Protein AF-A0A821VST6-F1 (afdb_monomer_lite)

Radius of gyration: 28.49 Å; chains: 1; bounding box: 63×58×86 Å

Sequence (635 aa):
MTDLIYDPASYTHFDNEEFENGSKFIMMQLRAAQSSLARREWQYARMAIGFMLHSMQDFYSHSNWIELGMREPNRDLAMGRRLGSIADKDTRTCKSCNGSDEDCIRDNLIVDQYLTTGYYPYTHPIQKPPGKCNHGYICTSSGERSEGCEGISKDSVHSPHGHLHYKAASIAYSATIKMLNELRASANTYTFSKFLGLTSSFSLVFVIDVSNRLQPLVGMIRTVTSQLVNSVQNLSTKPSNYILAPFNGSHWGPIHVVTKINEFFDLIESLNETKLQHSSEHYYDALNGALKTCESESVAFFFTDAPSHEPCPQGLTRALARLKNTKIDVLFVNSSQSTSETISELNHFAVTTGGLFINIDITQPTINGKFIYRRLQETLGYECILFQSMSNRREGIFIIDTTATSFHINVVSFSPSIVLQLIEPTGSIFRLDPSVQSGYLQMFSIDVTAQSDVGEWKYTCSKDCAIEVNMKSKFRCRTQLYAPLSNELGEGTVVAPPLFNQSGVVTMTTCDYPNEVSRNSIQLISITGEILSEYLAIDGFSEMIQISLRSFRIRTCLARHDGTLAYRDERPLIETSRIMMVVHNQPLVAISDENLNVTYTIQNDANTSLYVQLDIDGFFEKFKMVLRNVKIDEK

Secondary structure (DSSP, 8-state):
-GGGTS---GGGTTGGG-HHHHHHHHHHHHHHHHHHHHTT-HHHHHHHHHHHHHHHHHHHHHBSTTTTT--S--TTTTTTS--SEE--TTS--B---SSTTS--B-HHHHHHTEE-BPBPTTSTT-PPPTTPPBSSS---SSSS--TT-S----SSTTSTTGGGHHHHHHHHHHHHHHHHHHHHHHS-HHHHHHHTT-S---EEEEEEE-SGGGHHHHHHHHHHHHHHHHHHTTSSS--SEEEEEEE-SS-B---EEESSHHHHHHHHHT-------S--TTHHHHHHHHHHHSPTT-EEEEEESS----SSTHHHHHHHHHHHT-EEEEEE---TT--HHHHHHHHHHHHHTT--EEE--TT-HHHHHHHHHHHHHHHHH-EEE-----TT--EEEEEE-TTEEEEEEEEEESSSS--EEEE-TTSPEE----SEE-SSEEEEEEE--SGGGSEEEEEEESS-EEEEEEEEES--EEEEEEEE-SSSS-EEE--SS--TT-TT-EEEEEESSGGGEEEEEEEEE-TT--EEEEEEEETTEES-----SS-BEEEEEEEETTS-EEEEE-SSPBP--SEEEEEES--SSPPTT--EEEEEEEEETT--EEEEEEEEEEETTEEEEEEEEEEEE--

Structure (mmCIF, N/CA/C/O backbone):
data_AF-A0A821VST6-F1
#
_entry.id   AF-A0A821VST6-F1
#
loop_
_atom_site.group_PDB
_atom_site.id
_atom_site.type_symbol
_atom_site.label_atom_id
_atom_site.label_alt_id
_atom_site.label_comp_id
_atom_site.label_asym_id
_atom_site.label_entity_id
_atom_site.label_seq_id
_atom_site.pdbx_PDB_ins_code
_atom_site.Cartn_x
_atom_site.Cartn_y
_atom_site.Cartn_z
_atom_site.occupancy
_atom_site.B_iso_or_equiv
_atom_site.auth_seq_id
_atom_site.auth_comp_id
_atom_site.auth_asym_id
_atom_site.auth_atom_id
_atom_site.pdbx_PDB_model_num
ATOM 1 N N . MET A 1 1 ? 1.099 0.622 -22.217 1.00 30.59 1 MET A N 1
ATOM 2 C CA . MET A 1 1 ? 0.354 1.692 -21.507 1.00 30.59 1 MET A CA 1
ATOM 3 C C . MET A 1 1 ? 1.303 2.694 -20.846 1.00 30.59 1 MET A C 1
ATOM 5 O O . MET A 1 1 ? 0.916 3.838 -20.679 1.00 30.59 1 MET A O 1
ATOM 9 N N . THR A 1 2 ? 2.553 2.311 -20.559 1.00 37.03 2 THR A N 1
ATOM 10 C CA . THR A 1 2 ? 3.644 3.226 -20.183 1.00 37.03 2 THR A CA 1
ATOM 11 C C . THR A 1 2 ? 3.979 4.257 -21.273 1.00 37.03 2 THR A C 1
ATOM 13 O O . THR A 1 2 ? 4.170 5.416 -20.927 1.00 37.03 2 THR A O 1
ATOM 16 N N . ASP A 1 3 ? 3.918 3.900 -22.565 1.00 40.03 3 ASP A N 1
ATOM 17 C CA . ASP A 1 3 ? 4.234 4.817 -23.689 1.00 40.03 3 ASP A CA 1
ATOM 18 C C . ASP A 1 3 ? 3.357 6.064 -23.821 1.00 40.03 3 ASP A C 1
ATOM 20 O O . ASP A 1 3 ? 3.787 7.073 -24.363 1.00 40.03 3 ASP A O 1
ATOM 24 N N . LEU A 1 4 ? 2.103 6.011 -23.367 1.00 35.81 4 LEU A N 1
ATOM 25 C CA . LEU A 1 4 ? 1.168 7.134 -23.522 1.00 35.81 4 LEU A CA 1
ATOM 26 C C . LEU A 1 4 ? 1.212 8.110 -22.338 1.00 35.81 4 LEU A C 1
ATOM 28 O O . LEU A 1 4 ? 0.544 9.141 -22.374 1.00 35.81 4 LEU A O 1
ATOM 32 N N . ILE A 1 5 ? 1.939 7.756 -21.275 1.00 42.72 5 ILE A N 1
ATOM 33 C CA . ILE A 1 5 ? 1.808 8.369 -19.946 1.00 42.72 5 ILE A CA 1
ATOM 34 C C . ILE A 1 5 ? 3.179 8.767 -19.365 1.00 42.72 5 ILE A C 1
ATOM 36 O O . ILE A 1 5 ? 3.251 9.605 -18.465 1.00 42.72 5 ILE A O 1
ATOM 40 N N . TYR A 1 6 ? 4.276 8.202 -19.874 1.00 54.53 6 TYR A N 1
ATOM 41 C CA . TYR A 1 6 ? 5.631 8.430 -19.378 1.00 54.53 6 TYR A CA 1
ATOM 42 C C . TYR A 1 6 ? 6.477 9.268 -20.349 1.00 54.53 6 TYR A C 1
ATOM 44 O O . TYR A 1 6 ? 6.267 9.174 -21.550 1.00 54.53 6 TYR A O 1
ATOM 52 N N . ASP A 1 7 ? 7.369 10.101 -19.787 1.00 57.50 7 ASP A N 1
ATOM 53 C CA . ASP A 1 7 ? 8.319 11.033 -20.428 1.00 57.50 7 ASP A CA 1
ATOM 54 C C . ASP A 1 7 ? 8.402 10.925 -21.969 1.00 57.50 7 ASP A C 1
ATOM 56 O O . ASP A 1 7 ? 9.008 9.971 -22.463 1.00 57.50 7 ASP A O 1
ATOM 60 N N . PRO A 1 8 ? 7.879 11.907 -22.738 1.00 62.59 8 PRO A N 1
ATOM 61 C CA . PRO A 1 8 ? 7.906 11.876 -24.201 1.00 62.59 8 PRO A CA 1
ATOM 62 C C . PRO A 1 8 ? 9.319 12.045 -24.786 1.00 62.59 8 PRO A C 1
ATOM 64 O O . PRO A 1 8 ? 9.468 12.177 -26.004 1.00 62.59 8 PRO A O 1
ATOM 67 N N . ALA A 1 9 ? 10.366 12.129 -23.961 1.00 75.88 9 ALA A N 1
ATOM 68 C CA . ALA A 1 9 ? 11.729 12.253 -24.437 1.00 75.88 9 ALA A CA 1
ATOM 69 C C . ALA A 1 9 ? 12.178 11.012 -25.217 1.00 75.88 9 ALA A C 1
ATOM 71 O O . ALA A 1 9 ? 12.083 9.877 -24.775 1.00 75.88 9 ALA A O 1
ATOM 72 N N . SER A 1 10 ? 12.790 11.219 -26.378 1.00 82.44 10 SER A N 1
ATOM 73 C CA . SER A 1 10 ? 13.146 10.124 -27.289 1.00 82.44 10 SER A CA 1
ATOM 74 C C . SER A 1 10 ? 14.091 9.077 -26.686 1.00 82.44 10 SER A C 1
ATOM 76 O O . SER A 1 10 ? 14.048 7.914 -27.075 1.00 82.44 10 SER A O 1
ATOM 78 N N . TYR A 1 11 ? 14.931 9.455 -25.716 1.00 83.44 11 TYR A N 1
ATOM 79 C CA . TYR A 1 11 ? 15.868 8.526 -25.081 1.00 83.44 11 TYR A CA 1
ATOM 80 C C . TYR A 1 11 ? 15.183 7.489 -24.174 1.00 83.44 11 TYR A C 1
ATOM 82 O O . TYR A 1 11 ? 15.763 6.425 -23.958 1.00 83.44 11 TYR A O 1
ATOM 90 N N . THR A 1 12 ? 13.982 7.756 -23.642 1.00 84.19 12 THR A N 1
ATOM 91 C CA . THR A 1 12 ? 13.231 6.779 -22.829 1.00 84.19 12 THR A CA 1
ATOM 92 C C . THR A 1 12 ? 12.596 5.694 -23.696 1.00 84.19 12 THR A C 1
ATOM 94 O O . THR A 1 12 ? 12.374 4.596 -23.192 1.00 84.19 12 THR A O 1
ATOM 97 N N . HIS A 1 13 ? 12.404 5.969 -24.988 1.00 88.31 13 HIS A N 1
ATOM 98 C CA . HIS A 1 13 ? 11.817 5.064 -25.981 1.00 88.31 13 HIS A CA 1
ATOM 99 C C . HIS A 1 13 ? 12.827 4.547 -27.016 1.00 88.31 13 HIS A C 1
ATOM 101 O O . HIS A 1 13 ? 12.469 3.806 -27.924 1.00 88.31 13 HIS A O 1
ATOM 107 N N . PHE A 1 14 ? 14.104 4.937 -26.918 1.00 91.19 14 PHE A N 1
ATOM 108 C CA . PHE A 1 14 ? 15.119 4.675 -27.950 1.00 91.19 14 PHE A CA 1
ATOM 109 C C . PHE A 1 14 ? 14.750 5.197 -29.348 1.00 91.19 14 PHE A C 1
ATOM 111 O O . PHE A 1 14 ? 15.278 4.726 -30.354 1.00 91.19 14 PHE A O 1
ATOM 118 N N . ASP A 1 15 ? 13.910 6.219 -29.430 1.00 88.81 15 ASP A N 1
ATOM 119 C CA . ASP A 1 15 ? 13.553 6.853 -30.693 1.00 88.81 15 ASP A CA 1
ATOM 120 C C . ASP A 1 15 ? 14.654 7.794 -31.180 1.00 88.81 15 ASP A C 1
ATOM 122 O O . ASP A 1 15 ? 15.554 8.193 -30.437 1.00 88.81 15 ASP A O 1
ATOM 126 N N . ASN A 1 16 ? 14.567 8.179 -32.453 1.00 88.81 16 ASN A N 1
ATOM 127 C CA . ASN A 1 16 ? 15.416 9.207 -33.060 1.00 88.81 16 ASN A CA 1
ATOM 128 C C . ASN A 1 16 ? 16.933 8.941 -32.951 1.00 88.81 16 ASN A C 1
ATOM 130 O O . ASN A 1 16 ? 17.733 9.876 -32.941 1.00 88.81 16 ASN A O 1
ATOM 134 N N . GLU A 1 17 ? 17.330 7.670 -32.890 1.00 91.81 17 GLU A N 1
ATOM 135 C CA . GLU A 1 17 ? 18.711 7.197 -32.736 1.00 91.81 17 GLU A CA 1
ATOM 136 C C . GLU A 1 17 ? 19.402 7.645 -31.429 1.00 91.81 17 GLU A C 1
ATOM 138 O O . GLU A 1 17 ? 20.632 7.619 -31.332 1.00 91.81 17 GLU A O 1
ATOM 143 N N . GLU A 1 18 ? 18.631 7.965 -30.380 1.00 90.56 18 GLU A N 1
ATOM 144 C CA . GLU A 1 18 ? 19.105 8.343 -29.034 1.00 90.56 18 GLU A CA 1
ATOM 145 C C . GLU A 1 18 ? 19.675 7.154 -28.223 1.00 90.56 18 GLU A C 1
ATOM 147 O O . GLU A 1 18 ? 19.457 7.009 -27.019 1.00 90.56 18 GLU A O 1
ATOM 152 N N . PHE A 1 19 ? 20.452 6.276 -28.864 1.00 9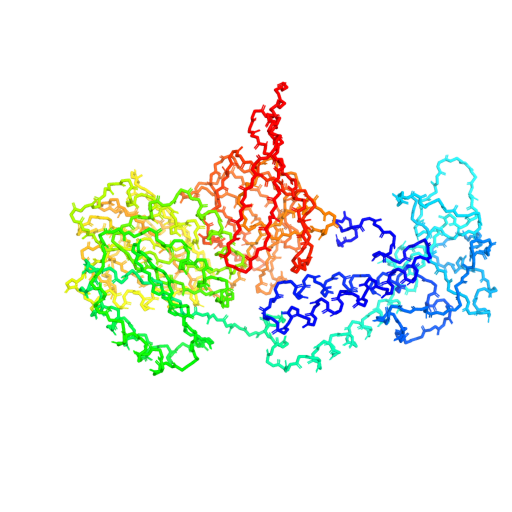2.38 19 PHE A N 1
ATOM 153 C CA . PHE A 1 19 ? 20.996 5.057 -28.259 1.00 92.38 19 PHE A CA 1
ATOM 154 C C . PHE A 1 19 ? 21.915 5.322 -27.062 1.00 92.38 19 PHE A C 1
ATOM 156 O O . PHE A 1 19 ? 21.896 4.574 -26.084 1.00 92.38 19 PHE A O 1
ATOM 163 N N . GLU A 1 20 ? 22.759 6.354 -27.139 1.00 90.25 20 GLU A N 1
ATOM 164 C CA . GLU A 1 20 ? 23.716 6.655 -26.071 1.00 90.25 20 GLU A CA 1
ATOM 165 C C . GLU A 1 20 ? 23.002 7.200 -24.831 1.00 90.25 20 GLU A C 1
ATOM 167 O O . GLU A 1 20 ? 23.275 6.754 -23.714 1.00 90.25 20 GLU A O 1
ATOM 172 N N . ASN A 1 21 ? 22.064 8.127 -25.026 1.00 88.25 21 ASN A N 1
ATOM 173 C CA . ASN A 1 21 ? 21.279 8.691 -23.935 1.00 88.25 21 ASN A CA 1
ATOM 174 C C . ASN A 1 21 ? 20.318 7.651 -23.349 1.00 88.25 21 ASN A C 1
ATOM 176 O O . ASN A 1 21 ? 20.240 7.546 -22.127 1.00 88.25 21 ASN A O 1
ATOM 180 N N . GLY A 1 22 ? 19.705 6.799 -24.177 1.00 90.75 22 GLY A N 1
ATOM 181 C CA . GLY A 1 22 ? 18.896 5.673 -23.705 1.00 90.75 22 GLY A CA 1
ATOM 182 C C . GLY A 1 22 ? 19.710 4.661 -22.891 1.00 90.75 22 GLY A C 1
ATOM 183 O O . GLY A 1 22 ? 19.311 4.271 -21.794 1.00 90.75 22 GLY A O 1
ATOM 184 N N . SER A 1 23 ? 20.917 4.296 -23.347 1.00 93.00 23 SER A N 1
ATOM 185 C CA . SER A 1 23 ? 21.829 3.419 -22.588 1.00 93.00 23 SER A CA 1
ATOM 186 C C . SER A 1 23 ? 22.249 4.041 -21.249 1.00 93.00 23 SER A C 1
ATOM 188 O O . SER A 1 23 ? 22.285 3.364 -20.214 1.00 93.00 23 SER A O 1
ATOM 190 N N . LYS A 1 24 ? 22.547 5.350 -21.231 1.00 86.69 24 LYS A N 1
ATOM 191 C CA . LYS A 1 24 ? 22.859 6.089 -19.995 1.00 86.69 24 LYS A CA 1
ATOM 192 C C . LYS A 1 24 ? 21.665 6.114 -19.048 1.00 86.69 24 LYS A C 1
ATOM 194 O O . LYS A 1 24 ? 21.855 5.895 -17.853 1.00 86.69 24 LYS A O 1
ATOM 199 N N . PHE A 1 25 ? 20.463 6.332 -19.572 1.00 87.00 25 PHE A N 1
ATOM 200 C CA . PHE A 1 25 ? 19.228 6.328 -18.801 1.00 87.00 25 PHE A CA 1
ATOM 201 C C . PHE A 1 25 ? 18.996 4.970 -18.128 1.00 87.00 25 PHE A C 1
ATOM 203 O O . PHE A 1 25 ? 18.882 4.918 -16.903 1.00 87.00 25 PHE A O 1
ATOM 210 N N . ILE A 1 26 ? 19.055 3.863 -18.880 1.00 91.00 26 ILE A N 1
ATOM 211 C CA . ILE A 1 26 ? 18.945 2.499 -18.328 1.00 91.00 26 ILE A CA 1
ATOM 212 C C . ILE A 1 26 ? 19.974 2.279 -17.210 1.00 91.00 26 ILE A C 1
ATOM 214 O O . ILE A 1 26 ? 19.623 1.824 -16.120 1.00 91.00 26 ILE A O 1
ATOM 218 N N . MET A 1 27 ? 21.241 2.638 -17.442 1.00 89.06 27 MET A N 1
ATOM 219 C CA . MET A 1 27 ? 22.303 2.505 -16.438 1.00 89.06 27 MET A CA 1
ATOM 220 C C . MET A 1 27 ? 22.002 3.318 -15.166 1.00 89.06 27 MET A C 1
ATOM 222 O O . MET A 1 27 ? 22.220 2.835 -14.051 1.00 89.06 27 MET A O 1
ATOM 226 N N . MET A 1 28 ? 21.528 4.559 -15.310 1.00 83.19 28 MET A N 1
ATOM 227 C CA . MET A 1 28 ? 21.170 5.418 -14.179 1.00 83.19 28 MET A CA 1
ATOM 228 C C . MET A 1 28 ? 20.015 4.827 -13.371 1.00 83.19 28 MET A C 1
ATOM 230 O O . MET A 1 28 ? 20.110 4.768 -12.145 1.00 83.19 28 MET A O 1
ATOM 234 N N . GLN A 1 29 ? 18.978 4.323 -14.040 1.00 85.25 29 GLN A N 1
ATOM 235 C CA . GLN A 1 29 ? 17.832 3.702 -13.378 1.00 85.25 29 GLN A CA 1
ATOM 236 C C . GLN A 1 29 ? 18.205 2.392 -12.674 1.00 85.25 29 GLN A C 1
ATOM 238 O O . GLN A 1 29 ? 17.780 2.159 -11.542 1.00 85.25 29 GLN A O 1
ATOM 243 N N . LEU A 1 30 ? 19.085 1.575 -13.264 1.00 88.56 30 LEU A N 1
ATOM 244 C CA . LEU A 1 30 ? 19.617 0.383 -12.598 1.00 88.56 30 LEU A CA 1
ATOM 245 C C . LEU A 1 30 ? 20.351 0.745 -11.296 1.00 88.56 30 LEU A C 1
ATOM 247 O O . LEU A 1 30 ? 20.114 0.131 -10.255 1.00 88.56 30 LEU A O 1
ATOM 251 N N . ARG A 1 31 ? 21.207 1.776 -11.323 1.00 86.06 31 ARG A N 1
ATOM 252 C CA . ARG A 1 31 ? 21.918 2.258 -10.124 1.00 86.06 31 ARG A CA 1
ATOM 253 C C . ARG A 1 31 ? 20.963 2.829 -9.078 1.00 86.06 31 ARG A C 1
ATOM 255 O O . ARG A 1 31 ? 21.149 2.577 -7.886 1.00 86.06 31 ARG A O 1
ATOM 262 N N . ALA A 1 32 ? 19.945 3.573 -9.508 1.00 79.75 32 ALA A N 1
ATOM 263 C CA . ALA A 1 32 ? 18.908 4.091 -8.624 1.00 79.75 32 ALA A CA 1
ATOM 264 C C . ALA A 1 32 ? 18.166 2.942 -7.928 1.00 79.75 32 ALA A C 1
ATOM 266 O O . ALA A 1 32 ? 18.058 2.938 -6.701 1.00 79.75 32 ALA A O 1
ATOM 267 N N . ALA A 1 33 ? 17.770 1.911 -8.680 1.00 84.00 33 ALA A N 1
ATOM 268 C CA . ALA A 1 33 ? 17.135 0.721 -8.132 1.00 84.00 33 ALA A CA 1
ATOM 269 C C . ALA A 1 33 ? 18.024 0.012 -7.103 1.00 84.00 33 ALA A C 1
ATOM 271 O O . ALA A 1 33 ? 17.575 -0.269 -5.993 1.00 84.00 33 ALA A O 1
ATOM 272 N N . GLN A 1 34 ? 19.298 -0.222 -7.423 1.00 86.19 34 GLN A N 1
ATOM 273 C CA . GLN A 1 34 ? 20.262 -0.845 -6.509 1.00 86.19 34 GLN A CA 1
ATOM 274 C C . GLN A 1 34 ? 20.443 -0.037 -5.212 1.00 86.19 34 GLN A C 1
ATOM 276 O O . GLN A 1 34 ? 20.406 -0.602 -4.117 1.00 86.19 34 GLN A O 1
ATOM 281 N N . SER A 1 35 ? 20.582 1.288 -5.317 1.00 83.81 35 SER A N 1
ATOM 282 C CA . SER A 1 35 ? 20.695 2.187 -4.160 1.00 83.81 35 SER A CA 1
ATOM 283 C C . SER A 1 35 ? 19.429 2.177 -3.300 1.00 83.81 35 SER A C 1
ATOM 285 O O . SER A 1 35 ? 19.503 2.057 -2.074 1.00 83.81 35 SER A O 1
ATOM 287 N N . SER A 1 36 ? 18.252 2.251 -3.921 1.00 79.38 36 SER A N 1
ATOM 288 C CA . SER A 1 36 ? 16.975 2.171 -3.212 1.00 79.38 36 SER A CA 1
ATOM 289 C C . SER A 1 36 ? 16.777 0.809 -2.543 1.00 79.38 36 SER A C 1
ATOM 291 O O . SER A 1 36 ? 16.319 0.764 -1.404 1.00 79.38 36 SER A O 1
ATOM 293 N N . LEU A 1 37 ? 17.201 -0.300 -3.160 1.00 83.31 37 LEU A N 1
ATOM 294 C CA . LEU A 1 37 ? 17.195 -1.616 -2.509 1.00 83.31 37 LEU A CA 1
ATOM 295 C C . LEU A 1 37 ? 18.091 -1.665 -1.273 1.00 83.31 37 LEU A C 1
ATOM 297 O O . LEU A 1 37 ? 17.667 -2.183 -0.238 1.00 83.31 37 LEU A O 1
ATOM 301 N N . ALA A 1 38 ? 19.301 -1.103 -1.351 1.00 80.25 38 ALA A N 1
ATOM 302 C CA . ALA A 1 38 ? 20.211 -1.027 -0.209 1.00 80.25 38 ALA A CA 1
ATOM 303 C C . ALA A 1 38 ? 19.606 -0.215 0.952 1.00 80.25 38 ALA A C 1
ATOM 305 O O . ALA A 1 38 ? 19.773 -0.577 2.117 1.00 80.25 38 ALA A O 1
ATOM 306 N N . ARG A 1 39 ? 18.838 0.834 0.628 1.00 75.56 39 ARG A N 1
ATOM 307 C CA . ARG A 1 39 ? 18.127 1.699 1.585 1.00 75.56 39 ARG A CA 1
ATOM 308 C C . ARG A 1 39 ? 16.731 1.194 1.978 1.00 75.56 39 ARG A C 1
ATOM 310 O O . ARG A 1 39 ? 16.059 1.854 2.762 1.00 75.56 39 ARG A O 1
ATOM 317 N N . ARG A 1 40 ? 16.301 0.020 1.488 1.00 73.38 40 ARG A N 1
ATOM 318 C CA . ARG A 1 40 ? 14.957 -0.565 1.717 1.00 73.38 40 ARG A CA 1
ATOM 319 C C . ARG A 1 40 ? 13.802 0.326 1.247 1.00 73.38 40 ARG A C 1
ATOM 321 O O . ARG A 1 40 ? 12.689 0.293 1.766 1.00 73.38 40 ARG A O 1
ATOM 328 N N . GLU A 1 41 ? 14.060 1.114 0.220 1.00 70.12 41 GLU A N 1
ATOM 329 C CA . GLU A 1 41 ? 13.101 1.991 -0.434 1.00 70.12 41 GLU A CA 1
ATOM 330 C C . GLU A 1 41 ? 12.386 1.249 -1.566 1.00 70.12 41 GLU A C 1
ATOM 332 O O . GLU A 1 41 ? 12.614 1.487 -2.752 1.00 70.12 41 GLU A O 1
ATOM 337 N N . TRP A 1 42 ? 11.517 0.309 -1.191 1.00 74.19 42 TRP A N 1
ATOM 338 C CA . TRP A 1 42 ? 10.910 -0.650 -2.120 1.00 74.19 42 TRP A CA 1
ATOM 339 C C . TRP A 1 42 ? 10.169 0.004 -3.291 1.00 74.19 42 TRP A C 1
ATOM 341 O O . TRP A 1 42 ? 10.289 -0.456 -4.424 1.00 74.19 42 TRP A O 1
ATOM 351 N N . GLN A 1 43 ? 9.422 1.080 -3.030 1.00 68.38 43 GLN A N 1
ATOM 352 C CA . GLN A 1 43 ? 8.632 1.755 -4.060 1.00 68.38 43 GLN A CA 1
ATOM 353 C C . GLN A 1 43 ? 9.513 2.474 -5.084 1.00 68.38 43 GLN A C 1
ATOM 355 O O . GLN A 1 43 ? 9.313 2.298 -6.282 1.00 68.38 43 GLN A O 1
ATOM 360 N N . TYR A 1 44 ? 10.525 3.210 -4.621 1.00 69.31 44 TYR A N 1
ATOM 361 C CA . TYR A 1 44 ? 11.490 3.872 -5.500 1.00 69.31 44 TYR A CA 1
ATOM 362 C C . TYR A 1 44 ? 12.286 2.857 -6.323 1.00 69.31 44 TYR A C 1
ATOM 364 O O . TYR A 1 44 ? 12.472 3.050 -7.521 1.00 69.31 44 TYR A O 1
ATOM 372 N N . ALA A 1 45 ? 12.675 1.728 -5.718 1.00 79.88 45 ALA A N 1
ATOM 373 C CA . ALA A 1 45 ? 13.333 0.648 -6.445 1.00 79.88 45 ALA A CA 1
ATOM 374 C C . ALA A 1 45 ? 12.445 0.080 -7.566 1.00 79.88 45 ALA A C 1
ATOM 376 O O . ALA A 1 45 ? 12.938 -0.175 -8.664 1.00 79.88 45 ALA A O 1
ATOM 377 N N . ARG A 1 46 ? 11.140 -0.116 -7.310 1.00 81.00 46 ARG A N 1
ATOM 378 C CA . ARG A 1 46 ? 10.185 -0.618 -8.317 1.00 81.00 46 ARG A CA 1
ATOM 379 C C . ARG A 1 46 ? 9.960 0.380 -9.440 1.00 81.00 46 ARG A C 1
ATOM 381 O O . ARG A 1 46 ? 9.946 -0.028 -10.593 1.00 81.00 46 ARG A O 1
ATOM 388 N N . MET A 1 47 ? 9.836 1.661 -9.107 1.00 74.50 47 MET A N 1
ATOM 389 C CA . MET A 1 47 ? 9.682 2.738 -10.083 1.00 74.50 47 MET A CA 1
ATOM 390 C C . MET A 1 47 ? 10.898 2.818 -11.016 1.00 74.50 47 MET A C 1
ATOM 392 O O . MET A 1 47 ? 10.742 2.742 -12.230 1.00 74.50 47 MET A O 1
ATOM 396 N N . ALA A 1 48 ? 12.110 2.850 -10.453 1.00 79.19 48 ALA A N 1
ATOM 397 C CA . ALA A 1 48 ? 13.347 2.876 -11.233 1.00 79.19 48 ALA A CA 1
ATOM 398 C C . ALA A 1 48 ? 13.485 1.645 -12.146 1.00 79.19 48 ALA A C 1
ATOM 400 O O . ALA A 1 48 ? 13.815 1.773 -13.324 1.00 79.19 48 ALA A O 1
ATOM 401 N N . ILE A 1 49 ? 13.171 0.445 -11.641 1.00 88.19 49 ILE A N 1
ATOM 402 C CA . ILE A 1 49 ? 13.151 -0.763 -12.477 1.00 88.19 49 ILE A CA 1
ATOM 403 C C . ILE A 1 49 ? 12.077 -0.715 -13.553 1.00 88.19 49 ILE A C 1
ATOM 405 O O . ILE A 1 49 ? 12.348 -1.158 -14.663 1.00 88.19 49 ILE A O 1
ATOM 409 N N . GLY A 1 50 ? 10.895 -0.176 -13.259 1.00 84.88 50 GLY A N 1
ATOM 410 C CA . GLY A 1 50 ? 9.843 0.027 -14.250 1.00 84.88 50 GLY A CA 1
ATOM 411 C C . GLY A 1 50 ? 10.349 0.850 -15.432 1.00 84.88 50 GLY A C 1
ATOM 412 O O . GLY A 1 50 ? 10.276 0.381 -16.563 1.00 84.88 50 GLY A O 1
ATOM 413 N N . PHE A 1 51 ? 10.961 2.008 -15.167 1.00 80.19 51 PHE A N 1
ATOM 414 C CA . PHE A 1 51 ? 11.540 2.864 -16.211 1.00 80.19 51 PHE A CA 1
ATOM 415 C C . PHE A 1 51 ? 12.657 2.186 -16.987 1.00 80.19 51 PHE A C 1
ATOM 417 O O . PHE A 1 51 ? 12.694 2.236 -18.211 1.00 80.19 51 PHE A O 1
ATOM 424 N N . MET A 1 52 ? 13.556 1.509 -16.278 1.00 89.50 52 MET A N 1
ATOM 425 C CA . MET A 1 52 ? 14.642 0.774 -16.907 1.00 89.50 52 MET A CA 1
ATOM 426 C C . MET A 1 52 ? 14.118 -0.323 -17.846 1.00 89.50 52 MET A C 1
ATOM 428 O O . MET A 1 52 ? 14.610 -0.460 -18.964 1.00 89.50 52 MET A O 1
ATOM 432 N N . LEU A 1 53 ? 13.153 -1.128 -17.385 1.00 92.56 53 LEU A N 1
ATOM 433 C CA . LEU A 1 53 ? 12.591 -2.236 -18.158 1.00 92.56 53 LEU A CA 1
ATOM 434 C C . LEU A 1 53 ? 11.780 -1.736 -19.349 1.00 92.56 53 LEU A C 1
ATOM 436 O O . LEU A 1 53 ? 11.907 -2.333 -20.412 1.00 92.56 53 LEU A O 1
ATOM 440 N N . HIS A 1 54 ? 11.019 -0.653 -19.175 1.00 89.25 54 HIS A N 1
ATOM 441 C CA . HIS A 1 54 ? 10.297 0.031 -20.247 1.00 89.25 54 HIS A CA 1
ATOM 442 C C . HIS A 1 54 ? 11.247 0.402 -21.392 1.00 89.25 54 HIS A C 1
ATOM 444 O O . HIS A 1 54 ? 11.182 -0.193 -22.464 1.00 89.25 54 HIS A O 1
ATOM 450 N N . SER A 1 55 ? 12.238 1.260 -21.124 1.00 91.25 55 SER A N 1
ATOM 451 C CA . SER A 1 55 ? 13.196 1.704 -22.146 1.00 91.25 55 SER A CA 1
ATOM 452 C C . SER A 1 55 ? 13.982 0.551 -22.769 1.00 91.25 55 SER A C 1
ATOM 454 O O . SER A 1 55 ? 14.292 0.554 -23.958 1.00 91.25 55 SER A O 1
ATOM 456 N N . MET A 1 56 ? 14.320 -0.468 -21.977 1.00 94.38 56 MET A N 1
ATOM 457 C CA . MET A 1 56 ? 15.019 -1.645 -22.484 1.00 94.38 56 MET A CA 1
ATOM 458 C C . MET A 1 56 ? 14.162 -2.473 -23.449 1.00 94.38 56 MET A C 1
ATOM 460 O O . MET A 1 56 ? 14.712 -3.062 -24.378 1.00 94.38 56 MET A O 1
ATOM 464 N N . GLN A 1 57 ? 12.854 -2.576 -23.215 1.00 94.19 57 GLN A N 1
ATOM 465 C CA . GLN A 1 57 ? 11.931 -3.287 -24.100 1.00 94.19 57 GLN A CA 1
ATOM 466 C C . GLN A 1 57 ? 11.733 -2.503 -25.403 1.00 94.19 57 GLN A C 1
ATOM 468 O O . GLN A 1 57 ? 11.869 -3.103 -26.473 1.00 94.19 57 GLN A O 1
ATOM 473 N N . ASP A 1 58 ? 11.577 -1.181 -25.306 1.00 93.38 58 ASP A N 1
ATOM 474 C CA . ASP A 1 58 ? 11.445 -0.267 -26.448 1.00 93.38 58 ASP A CA 1
ATOM 475 C C . ASP A 1 58 ? 12.654 -0.320 -27.384 1.00 93.38 58 ASP A C 1
ATOM 477 O O . ASP A 1 58 ? 12.503 -0.344 -28.603 1.00 93.38 58 ASP A O 1
ATOM 481 N N . PHE A 1 59 ? 13.874 -0.469 -26.853 1.00 96.00 59 PHE A N 1
ATOM 482 C CA . PHE A 1 59 ? 15.053 -0.697 -27.696 1.00 96.00 59 PHE A CA 1
ATOM 483 C C . PHE A 1 59 ? 14.847 -1.859 -28.685 1.00 96.00 59 PHE A C 1
ATOM 485 O O . PHE A 1 59 ? 15.242 -1.755 -29.846 1.00 96.00 59 PHE A O 1
ATOM 492 N N . TYR A 1 60 ? 14.230 -2.967 -28.266 1.00 96.88 60 TYR A N 1
ATOM 493 C CA . TYR A 1 60 ? 14.041 -4.130 -29.139 1.00 96.88 60 TYR A CA 1
ATOM 494 C C . TYR A 1 60 ? 12.862 -3.982 -30.102 1.00 96.88 60 TYR A C 1
ATOM 496 O O . TYR A 1 60 ? 12.890 -4.607 -31.165 1.00 96.88 60 TYR A O 1
ATOM 504 N N . SER A 1 61 ? 11.843 -3.187 -29.764 1.00 94.19 61 SER A N 1
ATOM 505 C CA . SER A 1 61 ? 10.703 -2.934 -30.650 1.00 94.19 61 SER A CA 1
ATOM 506 C C . SER A 1 61 ? 10.943 -1.778 -31.624 1.00 94.19 61 SER A C 1
ATOM 508 O O . SER A 1 61 ? 10.462 -1.843 -32.755 1.00 94.19 61 SER A O 1
ATOM 510 N N . HIS A 1 62 ? 11.709 -0.758 -31.230 1.00 93.75 62 HIS A N 1
ATOM 511 C CA . HIS A 1 62 ? 11.880 0.496 -31.975 1.00 93.75 62 HIS A CA 1
ATOM 512 C C . HIS A 1 62 ? 13.195 0.575 -32.767 1.00 93.75 62 HIS A C 1
ATOM 514 O O . HIS A 1 62 ? 13.331 1.434 -33.640 1.00 93.75 62 HIS A O 1
ATOM 520 N N . SER A 1 63 ? 14.166 -0.311 -32.504 1.00 95.31 63 SER A N 1
ATOM 521 C CA . SER A 1 63 ? 15.417 -0.404 -33.277 1.00 95.31 63 SER A CA 1
ATOM 522 C C . SER A 1 63 ? 15.395 -1.503 -34.337 1.00 95.31 63 SER A C 1
ATOM 524 O O . SER A 1 63 ? 14.529 -2.380 -34.334 1.00 95.31 63 SER A O 1
ATOM 526 N N . ASN A 1 64 ? 16.402 -1.501 -35.211 1.00 95.38 64 ASN A N 1
ATOM 527 C CA . ASN A 1 64 ? 16.655 -2.575 -36.172 1.00 95.38 64 ASN A CA 1
ATOM 528 C C . ASN A 1 64 ? 17.422 -3.789 -35.590 1.00 95.38 64 ASN A C 1
ATOM 530 O O . ASN A 1 64 ? 17.980 -4.579 -36.351 1.00 95.38 64 ASN A O 1
ATOM 534 N N . TRP A 1 65 ? 17.503 -3.955 -34.259 1.00 96.94 65 TRP A N 1
ATOM 535 C CA . TRP A 1 65 ? 18.284 -5.032 -33.617 1.00 96.94 65 TRP A CA 1
ATOM 536 C C . TRP A 1 65 ? 17.932 -6.431 -34.146 1.00 96.94 65 TRP A C 1
ATOM 538 O O . TRP A 1 65 ? 18.815 -7.267 -34.347 1.00 96.94 65 TRP A O 1
ATOM 548 N N . ILE A 1 66 ? 16.645 -6.685 -34.396 1.00 96.00 66 ILE A N 1
ATOM 549 C CA . ILE A 1 66 ? 16.155 -7.984 -34.873 1.00 96.00 66 ILE A CA 1
ATOM 550 C C . ILE A 1 66 ? 16.503 -8.197 -36.349 1.00 96.00 66 ILE A C 1
ATOM 552 O O . ILE A 1 66 ? 16.899 -9.295 -36.742 1.00 96.00 66 ILE A O 1
ATOM 556 N N . GLU A 1 67 ? 16.392 -7.145 -37.150 1.00 94.62 67 GLU A N 1
ATOM 557 C CA . GLU A 1 67 ? 16.714 -7.099 -38.575 1.00 94.62 67 GLU A CA 1
ATOM 558 C C . GLU A 1 67 ? 18.208 -7.334 -38.815 1.00 94.62 67 GLU A C 1
ATOM 560 O O . GLU A 1 67 ? 18.577 -8.044 -39.747 1.00 94.62 67 GLU A O 1
ATOM 565 N N . LEU A 1 68 ? 19.074 -6.857 -37.909 1.00 95.19 68 LEU A N 1
ATOM 566 C CA . LEU A 1 68 ? 20.512 -7.162 -37.915 1.00 95.19 68 LEU A CA 1
ATOM 567 C C . LEU A 1 68 ? 20.831 -8.653 -37.686 1.00 95.19 68 LEU A C 1
ATOM 569 O O . LEU A 1 68 ? 21.992 -9.057 -37.763 1.00 95.19 68 LEU A O 1
ATOM 573 N N . GLY A 1 69 ? 19.822 -9.482 -37.401 1.00 94.25 69 GLY A N 1
ATOM 574 C CA . GLY A 1 69 ? 19.975 -10.911 -37.150 1.00 94.25 69 GLY A CA 1
ATOM 575 C C . GLY A 1 69 ? 20.436 -11.234 -35.731 1.00 94.25 69 GLY A C 1
ATOM 576 O O . GLY A 1 69 ? 20.782 -12.388 -35.452 1.00 94.25 69 GLY A O 1
ATOM 577 N N . MET A 1 70 ? 20.426 -10.249 -34.827 1.00 95.44 70 MET A N 1
ATOM 578 C CA . MET A 1 70 ? 20.796 -10.449 -33.432 1.00 95.44 70 MET A CA 1
ATOM 579 C C . MET A 1 70 ? 19.742 -11.301 -32.730 1.00 95.44 70 MET A C 1
ATOM 581 O O . MET A 1 70 ? 18.541 -11.054 -32.821 1.00 95.44 70 MET A O 1
ATOM 585 N N . ARG A 1 71 ? 20.201 -12.331 -32.017 1.00 93.19 71 ARG A N 1
ATOM 586 C CA . ARG A 1 71 ? 19.334 -13.294 -31.311 1.00 93.19 71 ARG A CA 1
ATOM 587 C C . ARG A 1 71 ? 19.451 -13.224 -29.795 1.00 93.19 71 ARG A C 1
ATOM 589 O O . ARG A 1 71 ? 18.701 -13.891 -29.097 1.00 93.19 71 ARG A O 1
ATOM 596 N N . GLU A 1 72 ? 20.376 -12.408 -29.308 1.00 95.75 72 GLU A N 1
ATOM 597 C CA . GLU A 1 72 ? 20.686 -12.254 -27.892 1.00 95.75 72 GLU A CA 1
ATOM 598 C C . GLU A 1 72 ? 20.499 -10.796 -27.459 1.00 95.75 72 GLU A C 1
ATOM 600 O O . GLU A 1 72 ? 20.606 -9.892 -28.297 1.00 95.75 72 GLU A O 1
ATOM 605 N N . PRO A 1 73 ? 20.261 -10.542 -26.159 1.00 96.06 73 PRO A N 1
ATOM 606 C CA . PRO A 1 73 ? 20.245 -9.190 -25.620 1.00 96.06 73 PRO A CA 1
ATOM 607 C C . PRO A 1 73 ? 21.558 -8.441 -25.874 1.00 96.06 73 PRO A C 1
ATOM 609 O O . PRO A 1 73 ? 22.647 -9.006 -25.710 1.00 96.06 73 PRO A O 1
ATOM 612 N N . ASN A 1 74 ? 21.467 -7.149 -26.200 1.00 94.81 74 ASN A N 1
ATOM 613 C CA . ASN A 1 74 ? 22.650 -6.302 -26.327 1.00 94.81 74 ASN A CA 1
ATOM 614 C C . ASN A 1 74 ? 23.372 -6.225 -24.968 1.00 94.81 74 ASN A C 1
ATOM 616 O O . ASN A 1 74 ? 22.772 -5.926 -23.933 1.00 94.81 74 ASN A O 1
ATOM 620 N N . ARG A 1 75 ? 24.671 -6.547 -24.954 1.00 90.69 75 ARG A N 1
ATOM 621 C CA . ARG A 1 75 ? 25.452 -6.654 -23.712 1.00 90.69 75 ARG A CA 1
ATOM 622 C C . ARG A 1 75 ? 25.756 -5.299 -23.080 1.00 90.69 75 ARG A C 1
ATOM 624 O O . ARG A 1 75 ? 25.929 -5.258 -21.867 1.00 90.69 75 ARG A O 1
ATOM 631 N N . ASP A 1 76 ? 25.773 -4.235 -23.874 1.00 90.94 76 ASP A N 1
ATOM 632 C CA . ASP A 1 76 ? 26.171 -2.884 -23.476 1.00 90.94 76 ASP A CA 1
ATOM 633 C C . ASP A 1 76 ? 24.970 -1.973 -23.160 1.00 90.94 76 ASP A C 1
ATOM 635 O O . ASP A 1 76 ? 25.151 -0.842 -22.702 1.00 90.94 76 ASP A O 1
ATOM 639 N N . LEU A 1 77 ? 23.740 -2.470 -23.345 1.00 89.88 77 LEU A N 1
ATOM 640 C CA . LEU A 1 77 ? 22.493 -1.705 -23.206 1.00 89.88 77 LEU A CA 1
ATOM 641 C C . LEU A 1 77 ? 22.326 -1.028 -21.838 1.00 89.88 77 LEU A C 1
ATOM 643 O O . LEU A 1 77 ? 21.838 0.091 -21.771 1.00 89.88 77 LEU A O 1
ATOM 647 N N . ALA A 1 78 ? 22.792 -1.668 -20.763 1.00 85.31 78 ALA A N 1
ATOM 648 C CA . ALA A 1 78 ? 22.725 -1.141 -19.396 1.00 85.31 78 ALA A CA 1
ATOM 649 C C . ALA A 1 78 ? 24.055 -0.544 -18.889 1.00 85.31 78 ALA A C 1
ATOM 651 O O . ALA A 1 78 ? 24.216 -0.311 -17.690 1.00 85.31 78 ALA A O 1
ATOM 652 N N . MET A 1 79 ? 25.036 -0.320 -19.772 1.00 85.44 79 MET A N 1
ATOM 653 C CA . MET A 1 79 ? 26.376 0.143 -19.383 1.00 85.44 79 MET A CA 1
ATOM 654 C C . MET A 1 79 ? 26.605 1.648 -19.581 1.00 85.44 79 MET A C 1
ATOM 656 O O . MET A 1 79 ? 27.674 2.136 -19.207 1.00 85.44 79 MET A O 1
ATOM 660 N N . GLY A 1 80 ? 25.650 2.383 -20.163 1.00 81.94 80 GLY A N 1
ATOM 661 C CA . GLY A 1 80 ? 25.819 3.802 -20.491 1.00 81.94 80 GLY A CA 1
ATOM 662 C C . GLY A 1 80 ? 26.871 4.042 -21.574 1.00 81.94 80 GLY A C 1
ATOM 663 O O . GLY A 1 80 ? 27.598 5.034 -21.527 1.00 81.94 80 GLY A O 1
ATOM 664 N N . ARG A 1 81 ? 27.017 3.087 -22.498 1.00 84.62 81 ARG A N 1
ATOM 665 C CA . ARG A 1 81 ? 28.048 3.060 -23.542 1.00 84.62 81 ARG A CA 1
ATOM 666 C C . ARG A 1 81 ? 27.412 2.913 -24.917 1.00 84.62 81 ARG A C 1
ATOM 668 O O . ARG A 1 81 ? 26.238 2.581 -25.049 1.00 84.62 81 ARG A O 1
ATOM 675 N N . ARG A 1 82 ? 28.225 3.138 -25.950 1.00 85.88 82 ARG A N 1
ATOM 676 C CA . ARG A 1 82 ? 27.835 2.935 -27.344 1.00 85.88 82 ARG A CA 1
ATOM 677 C C . ARG A 1 82 ? 27.454 1.467 -27.579 1.00 85.88 82 ARG A C 1
ATOM 679 O O . ARG A 1 82 ? 28.221 0.576 -27.236 1.00 85.88 82 ARG A O 1
ATOM 686 N N . LEU A 1 83 ? 26.287 1.248 -28.184 1.00 91.19 83 LEU A N 1
ATOM 687 C CA . LEU A 1 83 ? 25.662 -0.075 -28.344 1.00 91.19 83 LEU A CA 1
ATOM 688 C C . LEU A 1 83 ? 26.092 -0.831 -29.609 1.00 91.19 83 LEU A C 1
ATOM 690 O O . LEU A 1 83 ? 25.743 -1.997 -29.781 1.00 91.19 83 LEU A O 1
ATOM 694 N N . GLY A 1 84 ? 26.819 -0.150 -30.494 1.00 89.88 84 GLY A N 1
ATOM 695 C CA . GLY A 1 84 ? 27.270 -0.642 -31.791 1.00 89.88 84 GLY A CA 1
ATOM 696 C C . GLY A 1 84 ? 27.630 0.514 -32.727 1.00 89.88 84 GLY A C 1
ATOM 697 O O . GLY A 1 84 ? 27.664 1.684 -32.322 1.00 89.88 84 GLY A O 1
ATOM 698 N N . SER A 1 85 ? 27.894 0.205 -33.993 1.00 93.56 85 SER A N 1
ATOM 699 C CA . SER A 1 85 ? 27.968 1.220 -35.048 1.00 93.56 85 SER A CA 1
ATOM 700 C C . SER A 1 85 ? 26.571 1.799 -35.248 1.00 93.56 85 SER A C 1
ATOM 702 O O . SER A 1 85 ? 25.635 1.042 -35.439 1.00 93.56 85 SER A O 1
ATOM 704 N N . ILE A 1 86 ? 26.407 3.117 -35.162 1.00 93.19 86 ILE A N 1
ATOM 705 C CA . ILE A 1 86 ? 25.099 3.787 -35.266 1.00 93.19 86 ILE A CA 1
ATOM 706 C C . ILE A 1 86 ? 25.103 4.508 -36.607 1.00 93.19 86 ILE A C 1
ATOM 708 O O . ILE A 1 86 ? 26.136 5.065 -36.978 1.00 93.19 86 ILE A O 1
ATOM 712 N N . ALA A 1 87 ? 24.001 4.430 -37.345 1.00 92.81 87 ALA A N 1
ATOM 713 C CA . ALA A 1 87 ? 23.850 5.121 -38.613 1.00 92.81 87 ALA A CA 1
ATOM 714 C C . ALA A 1 87 ? 23.906 6.637 -38.382 1.00 92.81 87 ALA A C 1
ATOM 716 O O . ALA A 1 87 ? 23.084 7.185 -37.657 1.00 92.81 87 ALA A O 1
ATOM 717 N N . ASP A 1 88 ? 24.851 7.330 -39.017 1.00 90.94 88 ASP A N 1
ATOM 718 C CA . ASP A 1 88 ? 24.952 8.786 -38.885 1.00 90.94 88 ASP A CA 1
ATOM 719 C C . ASP A 1 88 ? 23.701 9.481 -39.452 1.00 90.94 88 ASP A C 1
ATOM 721 O O . ASP A 1 88 ? 22.957 8.899 -40.249 1.00 90.94 88 ASP A O 1
ATOM 725 N N . LYS A 1 89 ? 23.482 10.749 -39.085 1.00 86.50 89 LYS A N 1
ATOM 726 C CA . LYS A 1 89 ? 22.300 11.546 -39.471 1.00 86.50 89 LYS A CA 1
ATOM 727 C C . LYS A 1 89 ? 21.970 11.490 -40.970 1.00 86.50 89 LYS A C 1
ATOM 729 O O . LYS A 1 89 ? 20.797 11.424 -41.329 1.00 86.50 89 LYS A O 1
ATOM 734 N N . ASP A 1 90 ? 22.994 11.494 -41.822 1.00 88.62 90 ASP A N 1
ATOM 735 C CA . ASP A 1 90 ? 22.856 11.523 -43.285 1.00 88.62 90 ASP A CA 1
ATOM 736 C C . ASP A 1 90 ? 22.821 10.120 -43.922 1.00 88.62 90 ASP A C 1
ATOM 738 O O . ASP A 1 90 ? 22.591 9.973 -45.125 1.00 88.62 90 ASP A O 1
ATOM 742 N N . THR A 1 91 ? 23.031 9.066 -43.126 1.00 91.75 91 THR A N 1
ATOM 743 C CA . THR A 1 91 ? 22.902 7.683 -43.590 1.00 91.75 91 THR A CA 1
ATOM 744 C C . THR A 1 91 ? 21.424 7.378 -43.792 1.00 91.75 91 THR A C 1
ATOM 746 O O . THR A 1 91 ? 20.648 7.382 -42.838 1.00 91.75 91 THR A O 1
ATOM 749 N N . ARG A 1 92 ? 21.024 7.083 -45.032 1.00 90.94 92 ARG A N 1
ATOM 750 C CA . ARG A 1 92 ? 19.661 6.625 -45.335 1.00 90.94 92 ARG A CA 1
ATOM 751 C C . ARG A 1 92 ? 19.460 5.242 -44.728 1.00 90.94 92 ARG A C 1
ATOM 753 O O . ARG A 1 92 ? 20.233 4.334 -45.029 1.00 90.94 92 ARG A O 1
ATOM 760 N N . THR A 1 93 ? 18.424 5.082 -43.916 1.00 91.31 93 THR A N 1
ATOM 761 C CA . THR A 1 93 ? 18.153 3.837 -43.188 1.00 91.31 93 THR A CA 1
ATOM 762 C C . THR A 1 93 ? 16.902 3.120 -43.667 1.00 91.31 93 THR A C 1
ATOM 764 O O . THR A 1 93 ? 16.860 1.893 -43.603 1.00 91.31 93 THR A O 1
ATOM 767 N N . CYS A 1 94 ? 15.951 3.853 -44.254 1.00 87.25 94 CYS A N 1
ATOM 768 C CA . CYS A 1 94 ? 14.720 3.297 -44.808 1.00 87.25 94 CYS A CA 1
ATOM 769 C C . CYS A 1 94 ? 14.704 3.246 -46.333 1.00 87.25 94 CYS A C 1
ATOM 771 O O . CYS A 1 94 ? 15.321 4.072 -47.012 1.00 87.25 94 CYS A O 1
ATOM 773 N N . LYS A 1 95 ? 13.929 2.302 -46.865 1.00 84.88 95 LYS A N 1
ATOM 774 C CA . LYS A 1 95 ? 13.430 2.275 -48.245 1.00 84.88 95 LYS A CA 1
ATOM 775 C C . LYS A 1 95 ? 11.899 2.320 -48.220 1.00 84.88 95 LYS A C 1
ATOM 777 O O . LYS A 1 95 ? 11.293 1.925 -47.231 1.00 84.88 95 LYS A O 1
ATOM 782 N N . SER A 1 96 ? 11.279 2.796 -49.297 1.00 76.25 96 SER A N 1
ATOM 783 C CA . SER A 1 96 ? 9.825 2.678 -49.464 1.00 76.25 96 SER A CA 1
ATOM 784 C C . SER A 1 96 ? 9.431 1.206 -49.575 1.00 76.25 96 SER A C 1
ATOM 786 O O . SER A 1 96 ? 10.038 0.466 -50.352 1.00 76.25 96 SER A O 1
ATOM 788 N N . CYS A 1 97 ? 8.420 0.801 -48.817 1.00 72.31 97 CYS A N 1
ATOM 789 C CA . CYS A 1 97 ? 7.926 -0.573 -48.739 1.00 72.31 97 CYS A CA 1
ATOM 790 C C . CYS A 1 97 ? 6.401 -0.574 -48.899 1.00 72.31 97 CYS A C 1
ATOM 792 O O . CYS A 1 97 ? 5.724 0.407 -48.596 1.00 72.31 97 CYS A O 1
ATOM 794 N N . ASN A 1 98 ? 5.838 -1.646 -49.456 1.00 60.84 98 ASN A N 1
ATOM 795 C CA . ASN A 1 98 ? 4.442 -1.643 -49.909 1.00 60.84 98 ASN A CA 1
ATOM 796 C C . ASN A 1 98 ? 3.461 -2.319 -48.931 1.00 60.84 98 ASN A C 1
ATOM 798 O O . ASN A 1 98 ? 2.296 -2.505 -49.290 1.00 60.84 98 ASN A O 1
ATOM 802 N N . GLY A 1 99 ? 3.872 -2.641 -47.699 1.00 55.12 99 GLY A N 1
ATOM 803 C CA . GLY A 1 99 ? 2.991 -3.226 -46.680 1.00 55.12 99 GLY A CA 1
ATOM 804 C C . GLY A 1 99 ? 3.682 -3.579 -45.355 1.00 55.12 99 GLY A C 1
ATOM 805 O O . GLY A 1 99 ? 4.894 -3.454 -45.232 1.00 55.12 99 GLY A O 1
ATOM 806 N N . SER A 1 100 ? 2.890 -4.044 -44.380 1.00 55.84 100 SER A N 1
ATOM 807 C CA . SER A 1 100 ? 3.259 -4.341 -42.975 1.00 55.84 100 SER A CA 1
ATOM 808 C C . SER A 1 100 ? 4.085 -5.624 -42.747 1.00 55.84 100 SER A C 1
ATOM 810 O O . SER A 1 100 ? 4.372 -5.993 -41.608 1.00 55.84 100 SER A O 1
ATOM 812 N N . ASP A 1 101 ? 4.443 -6.327 -43.824 1.00 58.81 101 ASP A N 1
ATOM 813 C CA . ASP A 1 101 ? 5.164 -7.610 -43.789 1.00 58.81 101 ASP A CA 1
ATOM 814 C C . ASP A 1 101 ? 6.510 -7.557 -44.536 1.00 58.81 101 ASP A C 1
ATOM 816 O O . ASP A 1 101 ? 7.163 -8.585 -44.726 1.00 58.81 101 ASP A O 1
ATOM 820 N N . GLU A 1 102 ? 6.937 -6.370 -44.974 1.00 67.62 102 GLU A N 1
ATOM 821 C CA . GLU A 1 102 ? 8.222 -6.159 -45.644 1.00 67.62 102 GLU A CA 1
ATOM 822 C C . GLU A 1 102 ? 9.220 -5.489 -44.695 1.00 67.62 102 GLU A C 1
ATOM 824 O O . GLU A 1 102 ? 8.865 -4.593 -43.936 1.00 67.62 102 GLU A O 1
ATOM 829 N N . ASP A 1 103 ? 10.486 -5.911 -44.750 1.00 75.88 103 ASP A N 1
ATOM 830 C CA . ASP A 1 103 ? 11.566 -5.218 -44.049 1.00 75.88 103 ASP A CA 1
ATOM 831 C C . ASP A 1 103 ? 11.903 -3.922 -44.802 1.00 75.88 103 ASP A C 1
ATOM 833 O O . ASP A 1 103 ? 12.503 -3.943 -45.885 1.00 75.88 103 ASP A O 1
ATOM 837 N N . CYS A 1 104 ? 11.483 -2.794 -44.232 1.00 80.25 104 CYS A N 1
ATOM 838 C CA . CYS A 1 104 ? 11.676 -1.455 -44.777 1.00 80.25 104 CYS A CA 1
ATOM 839 C C . CYS A 1 104 ? 13.080 -0.891 -44.486 1.00 80.25 104 CYS A C 1
ATOM 841 O O . CYS A 1 104 ? 13.391 0.227 -44.910 1.00 80.25 104 CYS A O 1
ATOM 843 N N . ILE A 1 105 ? 13.961 -1.648 -43.816 1.00 89.75 105 ILE A N 1
ATOM 844 C CA . ILE A 1 105 ? 15.364 -1.279 -43.606 1.00 89.75 105 ILE A CA 1
ATOM 845 C C . ILE A 1 105 ? 16.170 -1.492 -44.895 1.00 89.75 105 ILE A C 1
ATOM 847 O O . ILE A 1 105 ? 15.939 -2.410 -45.693 1.00 89.75 105 ILE A O 1
ATOM 851 N N . ARG A 1 106 ? 17.145 -0.609 -45.135 1.00 90.12 106 ARG A N 1
ATOM 852 C CA . ARG A 1 106 ? 18.086 -0.760 -46.251 1.00 90.12 106 ARG A CA 1
ATOM 853 C C . ARG A 1 106 ? 19.139 -1.826 -45.964 1.00 90.12 106 ARG A C 1
ATOM 855 O O . ARG A 1 106 ? 19.770 -1.834 -44.911 1.00 90.12 106 ARG A O 1
ATOM 862 N N . ASP A 1 107 ? 19.403 -2.654 -46.968 1.00 89.00 107 ASP A N 1
ATOM 863 C CA . ASP A 1 107 ? 20.276 -3.826 -46.859 1.00 89.00 107 ASP A CA 1
ATOM 864 C C . ASP A 1 107 ? 21.714 -3.482 -46.428 1.00 89.00 107 ASP A C 1
ATOM 866 O O . ASP A 1 107 ? 22.356 -4.273 -45.742 1.00 89.00 107 ASP A O 1
ATOM 870 N N . ASN A 1 108 ? 22.218 -2.287 -46.766 1.00 88.06 108 ASN A N 1
ATOM 871 C CA . ASN A 1 108 ? 23.552 -1.847 -46.346 1.00 88.06 108 ASN A CA 1
ATOM 872 C C . ASN A 1 108 ? 23.673 -1.712 -44.821 1.00 88.06 108 ASN A C 1
ATOM 874 O O . ASN A 1 108 ? 24.732 -2.006 -44.282 1.00 88.06 108 ASN A O 1
ATOM 878 N N . LEU A 1 109 ? 22.598 -1.358 -44.103 1.00 92.31 109 LEU A N 1
ATOM 879 C CA . LEU A 1 109 ? 22.627 -1.360 -42.636 1.00 92.31 109 LEU A CA 1
ATOM 880 C C . LEU A 1 109 ? 22.803 -2.773 -42.083 1.00 92.31 109 LEU A C 1
ATOM 882 O O . LEU A 1 109 ? 23.496 -2.953 -41.087 1.00 92.31 109 LEU A O 1
ATOM 886 N N . ILE A 1 110 ? 22.189 -3.763 -42.731 1.00 90.88 110 ILE A N 1
ATOM 887 C CA . ILE A 1 110 ? 22.252 -5.163 -42.307 1.00 90.88 110 ILE A CA 1
ATOM 888 C C . ILE A 1 110 ? 23.644 -5.742 -42.575 1.00 90.88 110 ILE A C 1
ATOM 890 O O . ILE A 1 110 ? 24.220 -6.397 -41.705 1.00 90.88 110 ILE A O 1
ATOM 894 N N . VAL A 1 111 ? 24.207 -5.470 -43.756 1.00 90.81 111 VAL A N 1
ATOM 895 C CA . VAL A 1 111 ? 25.547 -5.935 -44.150 1.00 90.81 111 VAL A CA 1
ATOM 896 C C . VAL A 1 111 ? 26.631 -5.304 -43.278 1.00 90.81 111 VAL A C 1
ATOM 898 O O . VAL A 1 111 ? 27.478 -6.018 -42.745 1.00 90.81 111 VAL A O 1
ATOM 901 N N . ASP A 1 112 ? 26.570 -3.987 -43.087 1.00 91.62 112 ASP A N 1
ATOM 902 C CA . ASP A 1 112 ? 27.591 -3.232 -42.355 1.00 91.62 112 ASP A CA 1
ATOM 903 C C . ASP A 1 112 ? 27.319 -3.176 -40.838 1.00 91.62 112 ASP A C 1
ATOM 905 O O . ASP A 1 112 ? 28.108 -2.611 -40.079 1.00 91.62 112 ASP A O 1
ATOM 909 N N . GLN A 1 113 ? 26.219 -3.790 -40.384 1.00 93.75 113 GLN A N 1
ATOM 910 C CA . GLN A 1 113 ? 25.815 -3.896 -38.978 1.00 93.75 113 GLN A CA 1
ATOM 911 C C . GLN A 1 113 ? 25.633 -2.528 -38.289 1.00 93.75 113 GLN A C 1
ATOM 913 O O . GLN A 1 113 ? 26.041 -2.327 -37.141 1.00 93.75 113 GLN A O 1
ATOM 918 N N . TYR A 1 114 ? 25.006 -1.577 -38.990 1.00 96.25 114 TYR A N 1
ATOM 919 C CA . TYR A 1 114 ? 24.643 -0.271 -38.435 1.00 96.25 114 TYR A CA 1
ATOM 920 C C . TYR A 1 114 ? 23.283 -0.310 -37.729 1.00 96.25 114 TYR A C 1
ATOM 922 O O . TYR A 1 114 ? 22.278 -0.744 -38.292 1.00 96.25 114 TYR A O 1
ATOM 930 N N . LEU A 1 115 ? 23.248 0.219 -36.509 1.00 95.94 115 LEU A N 1
ATOM 931 C CA . LEU A 1 115 ? 22.050 0.436 -35.709 1.00 95.94 115 LEU A CA 1
ATOM 932 C C . LEU A 1 115 ? 21.309 1.702 -36.144 1.00 95.94 115 LEU A C 1
ATOM 934 O O . LEU A 1 115 ? 21.922 2.746 -36.368 1.00 95.94 115 LEU A O 1
ATOM 938 N N . THR A 1 116 ? 19.985 1.616 -36.194 1.00 95.00 116 THR A N 1
ATOM 939 C CA . THR A 1 116 ? 19.057 2.737 -36.398 1.00 95.00 116 THR A CA 1
ATOM 940 C C . THR A 1 116 ? 17.782 2.491 -35.593 1.00 95.00 116 THR A C 1
ATOM 942 O O . THR A 1 116 ? 17.480 1.340 -35.257 1.00 95.00 116 THR A O 1
ATOM 945 N N . THR A 1 117 ? 17.036 3.550 -35.288 1.00 92.94 117 THR A N 1
ATOM 946 C CA . THR A 1 117 ? 15.699 3.458 -34.692 1.00 92.94 117 THR A CA 1
ATOM 947 C C . THR A 1 117 ? 14.683 4.294 -35.456 1.00 92.94 117 THR A C 1
ATOM 949 O O . THR A 1 117 ? 15.017 5.061 -36.364 1.00 92.94 117 THR A O 1
ATOM 952 N N . GLY A 1 118 ? 13.415 4.095 -35.111 1.00 89.56 118 GLY A N 1
ATOM 953 C CA . GLY A 1 118 ? 12.319 4.872 -35.644 1.00 89.56 118 GLY A CA 1
ATOM 954 C C . GLY A 1 118 ? 12.365 6.313 -35.154 1.00 89.56 118 GLY A C 1
ATOM 955 O O . GLY A 1 118 ? 12.615 6.581 -33.981 1.00 89.56 118 GLY A O 1
ATOM 956 N N . TYR A 1 119 ? 12.100 7.253 -36.054 1.00 87.06 119 TYR A N 1
ATOM 957 C CA . TYR A 1 119 ? 11.924 8.648 -35.681 1.00 87.06 119 TYR A CA 1
ATOM 958 C C . TYR A 1 119 ? 10.466 8.931 -35.327 1.00 87.06 119 TYR A C 1
ATOM 960 O O . TYR A 1 119 ? 9.566 8.677 -36.137 1.00 87.06 119 TYR A O 1
ATOM 968 N N . TYR A 1 120 ? 10.234 9.473 -34.133 1.00 80.88 120 TYR A N 1
ATOM 969 C CA . TYR A 1 120 ? 8.898 9.804 -33.647 1.00 80.88 120 TYR A CA 1
ATOM 970 C C . TYR A 1 120 ? 8.616 11.302 -33.862 1.00 80.88 120 TYR A C 1
ATOM 972 O O . TYR A 1 120 ? 9.317 12.154 -33.318 1.00 80.88 120 TYR A O 1
ATOM 980 N N . PRO A 1 121 ? 7.605 11.678 -34.665 1.00 63.31 121 PRO A N 1
ATOM 981 C CA . PRO A 1 121 ? 7.459 13.052 -35.157 1.00 63.31 121 PRO A CA 1
ATOM 982 C C . PRO A 1 121 ? 6.971 14.058 -34.104 1.00 63.31 121 PRO A C 1
ATOM 984 O O . PRO A 1 121 ? 7.008 15.262 -34.360 1.00 63.31 121 PRO A O 1
ATOM 987 N N . TYR A 1 122 ? 6.508 13.590 -32.942 1.00 62.56 122 TYR A N 1
ATOM 988 C CA . TYR A 1 122 ? 5.960 14.440 -31.880 1.00 62.56 122 TYR A CA 1
ATOM 989 C C . TYR A 1 122 ? 6.953 14.734 -30.745 1.00 62.56 122 TYR A C 1
ATOM 991 O O . TYR A 1 122 ? 6.637 15.522 -29.856 1.00 62.56 122 TYR A O 1
ATOM 999 N N . THR A 1 123 ? 8.164 14.168 -30.776 1.00 57.06 123 THR A N 1
ATOM 1000 C CA . THR A 1 123 ? 9.217 14.505 -29.808 1.00 57.06 123 THR A CA 1
ATOM 1001 C C . THR A 1 123 ? 9.925 15.794 -30.236 1.00 57.06 123 THR A C 1
ATOM 1003 O O . THR A 1 123 ? 10.876 15.781 -31.022 1.00 57.06 123 THR A O 1
ATOM 1006 N N . HIS A 1 124 ? 9.454 16.946 -29.759 1.00 52.00 124 HIS A N 1
ATOM 1007 C CA . HIS A 1 124 ? 10.171 18.208 -29.957 1.00 52.00 124 HIS A CA 1
ATOM 1008 C C . HIS A 1 124 ? 11.498 18.185 -29.175 1.00 52.00 124 HIS A C 1
ATOM 1010 O O . HIS A 1 124 ? 11.473 17.859 -27.991 1.00 52.00 124 HIS A O 1
ATOM 1016 N N . PRO A 1 125 ? 12.655 18.529 -29.784 1.00 52.03 125 PRO A N 1
ATOM 1017 C CA . PRO A 1 125 ? 12.834 19.275 -31.037 1.00 52.03 125 PRO A CA 1
ATOM 1018 C C . PRO A 1 125 ? 13.302 18.443 -32.255 1.00 52.03 125 PRO A C 1
ATOM 1020 O O . PRO A 1 125 ? 13.712 19.031 -33.258 1.00 52.03 125 PRO A O 1
ATOM 1023 N N . ILE A 1 126 ? 13.302 17.107 -32.200 1.00 63.22 126 ILE A N 1
ATOM 1024 C CA . ILE A 1 126 ? 13.989 16.288 -33.211 1.00 63.22 126 ILE A CA 1
ATOM 1025 C C . ILE A 1 126 ? 13.102 16.086 -34.445 1.00 63.22 126 ILE A C 1
ATOM 1027 O O . ILE A 1 126 ? 12.117 15.355 -34.423 1.00 63.22 126 ILE A O 1
ATOM 1031 N N . GLN A 1 127 ? 13.471 16.728 -35.556 1.00 74.06 127 GLN A N 1
ATOM 1032 C CA . GLN A 1 127 ? 12.865 16.456 -36.859 1.00 74.06 127 GLN A CA 1
ATOM 1033 C C . GLN A 1 127 ? 13.534 15.251 -37.515 1.00 74.06 127 GLN A C 1
ATOM 1035 O O . GLN A 1 127 ? 14.764 15.189 -37.590 1.00 74.06 127 GLN A O 1
ATOM 1040 N N . LYS A 1 128 ? 12.721 14.341 -38.061 1.00 83.81 128 LYS A N 1
ATOM 1041 C CA . LYS A 1 128 ? 13.195 13.189 -38.833 1.00 83.81 128 LYS A CA 1
ATOM 1042 C C . LYS A 1 128 ? 14.052 13.629 -40.032 1.00 83.81 128 LYS A C 1
ATOM 1044 O O . LYS A 1 128 ? 13.527 14.301 -40.926 1.00 83.81 128 LYS A O 1
ATOM 1049 N N . PRO A 1 129 ? 15.333 13.224 -40.113 1.00 86.50 129 PRO A N 1
ATOM 1050 C CA . PRO A 1 129 ? 16.166 13.488 -41.280 1.00 86.50 129 PRO A CA 1
ATOM 1051 C C . PRO A 1 129 ? 15.657 12.772 -42.549 1.00 86.50 129 PRO A C 1
ATOM 1053 O O . PRO A 1 129 ? 15.042 11.701 -42.464 1.00 86.50 129 PRO A O 1
ATOM 1056 N N . PRO A 1 130 ? 15.925 13.316 -43.752 1.00 84.50 130 PRO A N 1
ATOM 1057 C CA . PRO A 1 130 ? 15.577 12.656 -45.009 1.00 84.50 130 PRO A CA 1
ATOM 1058 C C . PRO A 1 130 ? 16.180 11.247 -45.122 1.00 84.50 130 PRO A C 1
ATOM 1060 O O . PRO A 1 130 ? 17.369 11.048 -44.894 1.00 84.50 130 PRO A O 1
ATOM 1063 N N . GLY A 1 131 ? 15.359 10.267 -45.506 1.00 84.94 131 GLY A N 1
ATOM 1064 C CA . GLY A 1 131 ? 15.773 8.869 -45.681 1.00 84.94 131 GLY A CA 1
ATOM 1065 C C . GLY A 1 131 ? 15.882 8.043 -44.395 1.00 84.94 131 GLY A C 1
ATOM 1066 O O . GLY A 1 131 ? 16.237 6.864 -44.464 1.00 84.94 131 GLY A O 1
ATOM 1067 N N . LYS A 1 132 ? 15.555 8.622 -43.233 1.00 88.44 132 LYS A N 1
ATOM 1068 C CA . LYS A 1 132 ? 15.373 7.882 -41.979 1.00 88.44 132 LYS A CA 1
ATOM 1069 C C . LYS A 1 132 ? 13.963 7.302 -41.868 1.00 88.44 132 LYS A C 1
ATOM 1071 O O . LYS A 1 132 ? 12.998 7.888 -42.373 1.00 88.44 132 LYS A O 1
ATOM 1076 N N . CYS A 1 133 ? 13.851 6.168 -41.187 1.00 87.62 133 CYS A N 1
ATOM 1077 C CA . CYS A 1 133 ? 12.575 5.523 -40.905 1.00 87.62 133 CYS A CA 1
ATOM 1078 C C . CYS A 1 133 ? 11.775 6.273 -39.839 1.00 87.62 133 CYS A C 1
ATOM 1080 O O . CYS A 1 133 ? 12.334 6.750 -38.856 1.00 87.62 133 CYS A O 1
ATOM 1082 N N . ASN A 1 134 ? 10.458 6.338 -40.003 1.00 86.25 134 ASN A N 1
ATOM 1083 C CA . ASN A 1 134 ? 9.554 6.665 -38.909 1.00 86.25 134 ASN A CA 1
ATOM 1084 C C . ASN A 1 134 ? 9.545 5.549 -37.855 1.00 86.25 134 ASN A C 1
ATOM 1086 O O . ASN A 1 134 ? 9.912 4.405 -38.119 1.00 86.25 134 ASN A O 1
ATOM 1090 N N . HIS A 1 135 ? 9.067 5.876 -36.661 1.00 86.12 135 HIS A N 1
ATOM 1091 C CA . HIS A 1 135 ? 8.691 4.876 -35.668 1.00 86.12 135 HIS A CA 1
ATOM 1092 C C . HIS A 1 135 ? 7.486 4.050 -36.140 1.00 86.12 135 HIS A C 1
ATOM 1094 O O . HIS A 1 135 ? 7.632 2.854 -36.397 1.00 86.12 135 HIS A O 1
ATOM 1100 N N . GLY A 1 136 ? 6.346 4.701 -36.387 1.00 80.12 136 GLY A N 1
ATOM 1101 C CA . GLY A 1 136 ? 5.119 4.083 -36.908 1.00 80.12 136 GLY A CA 1
ATOM 1102 C C . GLY A 1 136 ? 4.566 4.766 -38.164 1.00 80.12 136 GLY A C 1
ATOM 1103 O O . GLY A 1 136 ? 5.221 5.613 -38.768 1.00 80.12 136 GLY A O 1
ATOM 1104 N N . TYR A 1 137 ? 3.319 4.449 -38.526 1.00 68.31 137 TYR A N 1
ATOM 1105 C CA . TYR A 1 137 ? 2.639 4.896 -39.757 1.00 68.31 137 TYR A CA 1
ATOM 1106 C C . TYR A 1 137 ? 2.285 6.405 -39.825 1.00 68.31 137 TYR A C 1
ATOM 1108 O O . TYR A 1 137 ? 1.305 6.794 -40.466 1.00 68.31 137 TYR A O 1
ATOM 1116 N N . ILE A 1 138 ? 3.028 7.289 -39.156 1.00 62.09 138 ILE A N 1
ATOM 1117 C CA . ILE A 1 138 ? 2.724 8.724 -39.112 1.00 62.09 138 ILE A CA 1
ATOM 1118 C C . ILE A 1 138 ? 3.380 9.418 -40.310 1.00 62.09 138 ILE A C 1
ATOM 1120 O O . ILE A 1 138 ? 4.525 9.869 -40.268 1.00 62.09 138 ILE A O 1
ATOM 1124 N N . CYS A 1 139 ? 2.629 9.516 -41.404 1.00 60.72 139 CYS A N 1
ATOM 1125 C CA . CYS A 1 139 ? 2.988 10.345 -42.552 1.00 60.72 139 CYS A CA 1
ATOM 1126 C C . CYS A 1 139 ? 2.434 11.755 -42.324 1.00 60.72 139 CYS A C 1
ATOM 1128 O O . CYS A 1 139 ? 1.229 11.912 -42.119 1.00 60.72 139 CYS A O 1
ATOM 1130 N N . THR A 1 140 ? 3.268 12.795 -42.369 1.00 52.00 140 THR A N 1
ATOM 1131 C CA . THR A 1 140 ? 2.738 14.164 -42.402 1.00 52.00 140 THR A CA 1
ATOM 1132 C C . THR A 1 140 ? 1.904 14.357 -43.675 1.00 52.00 140 THR A C 1
ATOM 1134 O O . THR A 1 140 ? 2.191 13.796 -44.731 1.00 52.00 140 THR A O 1
ATOM 1137 N N . SER A 1 141 ? 0.817 15.120 -43.565 1.00 40.16 141 SER A N 1
ATOM 1138 C CA . SER A 1 141 ? -0.305 15.195 -44.516 1.00 40.16 141 SER A CA 1
ATOM 1139 C C . SER A 1 141 ? -0.003 15.847 -45.877 1.00 40.16 141 SER A C 1
ATOM 1141 O O . SER A 1 141 ? -0.920 16.103 -46.657 1.00 40.16 141 SER A O 1
ATOM 1143 N N . SER A 1 142 ? 1.260 16.095 -46.219 1.00 41.25 142 SER A N 1
ATOM 1144 C CA . SER A 1 142 ? 1.657 16.747 -47.468 1.00 41.25 142 SER A CA 1
ATOM 1145 C C . SER A 1 142 ? 1.902 15.753 -48.606 1.00 41.25 142 SER A C 1
ATOM 1147 O O . SER A 1 142 ? 2.984 15.770 -49.171 1.00 41.25 142 SER A O 1
ATOM 1149 N N . GLY A 1 143 ? 0.922 14.898 -48.931 1.00 38.53 143 GLY A N 1
ATOM 1150 C CA . GLY A 1 143 ? 0.690 14.271 -50.254 1.00 38.53 143 GLY A CA 1
ATOM 1151 C C . GLY A 1 143 ? 1.789 13.445 -50.958 1.00 38.53 143 GLY A C 1
ATOM 1152 O O . GLY A 1 143 ? 1.471 12.715 -51.893 1.00 38.53 143 GLY A O 1
ATOM 1153 N N . GLU A 1 144 ? 3.044 13.501 -50.530 1.00 42.53 144 GLU A N 1
ATOM 1154 C CA . GLU A 1 144 ? 4.168 12.712 -51.014 1.00 42.53 144 GLU A CA 1
ATOM 1155 C C . GLU A 1 144 ? 4.506 11.686 -49.933 1.00 42.53 144 GLU A C 1
ATOM 1157 O O . GLU A 1 144 ? 4.775 12.039 -48.784 1.00 42.53 144 GLU A O 1
ATOM 1162 N N . ARG A 1 145 ? 4.485 10.396 -50.286 1.00 54.75 145 ARG A N 1
ATOM 1163 C CA . ARG A 1 145 ? 5.042 9.336 -49.437 1.00 54.75 145 ARG A CA 1
ATOM 1164 C C . ARG A 1 145 ? 6.545 9.590 -49.303 1.00 54.75 145 ARG A C 1
ATOM 1166 O O . ARG A 1 145 ? 7.320 9.160 -50.153 1.00 54.75 145 ARG A O 1
ATOM 1173 N N . SER A 1 146 ? 6.953 10.346 -48.287 1.00 62.03 146 SER A N 1
ATOM 1174 C CA . SER A 1 146 ? 8.370 10.540 -47.990 1.00 62.03 146 SER A CA 1
ATOM 1175 C C . SER A 1 146 ? 9.000 9.182 -47.665 1.00 62.03 146 SER A C 1
ATOM 1177 O O . SER A 1 146 ? 8.364 8.342 -47.033 1.00 62.03 146 SER A O 1
ATOM 1179 N N . GLU A 1 147 ? 10.225 8.926 -48.123 1.00 71.81 147 GLU A N 1
ATOM 1180 C CA . GLU A 1 147 ? 10.904 7.654 -47.846 1.00 71.81 147 GLU A CA 1
ATOM 1181 C C . GLU A 1 147 ? 10.943 7.364 -46.331 1.00 71.81 147 GLU A C 1
ATOM 1183 O O . GLU A 1 147 ? 11.296 8.240 -45.530 1.00 71.81 147 GLU A O 1
ATOM 1188 N N . GLY A 1 148 ? 10.584 6.132 -45.952 1.00 74.62 148 GLY A N 1
ATOM 1189 C CA . GLY A 1 148 ? 10.537 5.683 -44.560 1.00 74.62 148 GLY A CA 1
ATOM 1190 C C . GLY A 1 148 ? 9.283 6.103 -43.796 1.00 74.62 148 GLY A C 1
ATOM 1191 O O . GLY A 1 148 ? 9.310 6.144 -42.569 1.00 74.62 148 GLY A O 1
ATOM 1192 N N . CYS A 1 149 ? 8.210 6.438 -44.510 1.00 75.50 149 CYS A N 1
ATOM 1193 C CA . CYS A 1 149 ? 6.896 6.776 -43.966 1.00 75.50 149 CYS A CA 1
ATOM 1194 C C . CYS A 1 149 ? 6.222 5.603 -43.241 1.00 75.50 149 CYS A C 1
ATOM 1196 O O . CYS A 1 149 ? 5.457 5.809 -42.301 1.00 75.50 149 CYS A O 1
ATOM 1198 N N . GLU A 1 150 ? 6.503 4.393 -43.707 1.00 77.00 150 GLU A N 1
ATOM 1199 C CA . GLU A 1 150 ? 5.894 3.143 -43.280 1.00 77.00 150 GLU A CA 1
ATOM 1200 C C . GLU A 1 150 ? 6.302 2.788 -41.848 1.00 77.00 150 GLU A C 1
ATOM 1202 O O . GLU A 1 150 ? 5.452 2.383 -41.066 1.00 77.00 150 GLU A O 1
ATOM 1207 N N . GLY A 1 151 ? 7.554 3.066 -41.481 1.00 85.69 151 GLY A N 1
ATOM 1208 C CA . GLY A 1 151 ? 8.093 2.921 -40.130 1.00 85.69 151 GLY A CA 1
ATOM 1209 C C . GLY A 1 151 ? 8.753 1.567 -39.860 1.00 85.69 151 GLY A C 1
ATOM 1210 O O . GLY A 1 151 ? 8.788 0.711 -40.737 1.00 85.69 151 GLY A O 1
ATOM 1211 N N . ILE A 1 152 ? 9.317 1.389 -38.658 1.00 89.44 152 ILE A N 1
ATOM 1212 C CA . ILE A 1 152 ? 10.086 0.177 -38.284 1.00 89.44 152 ILE A CA 1
ATOM 1213 C C . ILE A 1 152 ? 9.685 -0.453 -36.942 1.00 89.44 152 ILE A C 1
ATOM 1215 O O . ILE A 1 152 ? 10.320 -1.411 -36.483 1.00 89.44 152 ILE A O 1
ATOM 1219 N N . SER A 1 153 ? 8.650 0.088 -36.295 1.00 89.81 153 SER A N 1
ATOM 1220 C CA . SER A 1 153 ? 8.156 -0.387 -35.001 1.00 89.81 153 SER A CA 1
ATOM 1221 C C . SER A 1 153 ? 7.666 -1.838 -35.057 1.00 89.81 153 SER A C 1
ATOM 1223 O O . SER A 1 153 ? 7.097 -2.306 -36.052 1.00 89.81 153 SER A O 1
ATOM 1225 N N . LYS A 1 154 ? 7.853 -2.530 -33.930 1.00 92.19 154 LYS A N 1
ATOM 1226 C CA . LYS A 1 154 ? 7.423 -3.909 -33.666 1.00 92.19 154 LYS A CA 1
ATOM 1227 C C . LYS A 1 154 ? 6.526 -3.984 -32.426 1.00 92.19 154 LYS A C 1
ATOM 1229 O O . LYS A 1 154 ? 6.450 -5.040 -31.803 1.00 92.19 154 LYS A O 1
ATOM 1234 N N . ASP A 1 155 ? 5.871 -2.887 -32.047 1.00 87.81 155 ASP A N 1
ATOM 1235 C CA . ASP A 1 155 ? 5.112 -2.784 -30.782 1.00 87.81 155 ASP A CA 1
ATOM 1236 C C . ASP A 1 155 ? 3.954 -3.778 -30.713 1.00 87.81 155 ASP A C 1
ATOM 1238 O O . ASP A 1 155 ? 3.598 -4.284 -29.652 1.00 87.81 155 ASP A O 1
ATOM 1242 N N . SER A 1 156 ? 3.391 -4.110 -31.872 1.00 86.00 156 SER A N 1
ATOM 1243 C CA . SER A 1 156 ? 2.348 -5.109 -32.029 1.00 86.00 156 SER A CA 1
ATOM 1244 C C . SER A 1 156 ? 2.547 -5.904 -33.314 1.00 86.00 156 SER A C 1
ATOM 1246 O O . SER A 1 156 ? 3.288 -5.504 -34.212 1.00 86.00 156 SER A O 1
ATOM 1248 N N . VAL A 1 157 ? 1.796 -6.994 -33.455 1.00 83.88 157 VAL A N 1
ATOM 1249 C CA . VAL A 1 157 ? 1.718 -7.766 -34.706 1.00 83.88 157 VAL A CA 1
ATOM 1250 C C . VAL A 1 157 ? 1.154 -6.967 -35.892 1.00 83.88 157 VAL A C 1
ATOM 1252 O O . VAL A 1 157 ? 1.275 -7.412 -37.025 1.00 83.88 157 VAL A O 1
ATOM 1255 N N . HIS A 1 158 ? 0.552 -5.797 -35.647 1.00 84.00 158 HIS A N 1
ATOM 1256 C CA . HIS A 1 158 ? 0.006 -4.900 -36.672 1.00 84.00 158 HIS A CA 1
ATOM 1257 C C . HIS A 1 158 ? 0.891 -3.670 -36.940 1.00 84.00 158 HIS A C 1
ATOM 1259 O O . HIS A 1 158 ? 0.576 -2.852 -37.808 1.00 84.00 158 HIS A O 1
ATOM 1265 N N . SER A 1 159 ? 1.995 -3.526 -36.202 1.00 85.31 159 SER A N 1
ATOM 1266 C CA . SER A 1 159 ? 2.993 -2.481 -36.438 1.00 85.31 159 SER A CA 1
ATOM 1267 C C . SER A 1 159 ? 3.702 -2.694 -37.788 1.00 85.31 159 SER A C 1
ATOM 1269 O O . SER A 1 159 ? 3.606 -3.787 -38.350 1.00 85.31 159 SER A O 1
ATOM 1271 N N . PRO A 1 160 ? 4.414 -1.687 -38.328 1.00 84.75 160 PRO A N 1
ATOM 1272 C CA . PRO A 1 160 ? 5.055 -1.778 -39.646 1.00 84.75 160 PRO A CA 1
ATOM 1273 C C . PRO A 1 160 ? 5.960 -2.997 -39.812 1.00 84.75 160 PRO A C 1
ATOM 1275 O O . PRO A 1 160 ? 5.944 -3.644 -40.850 1.00 84.75 160 PRO A O 1
ATOM 1278 N N . HIS A 1 161 ? 6.717 -3.341 -38.768 1.00 89.44 161 HIS A N 1
ATOM 1279 C CA . HIS A 1 161 ? 7.555 -4.537 -38.707 1.00 89.44 161 HIS A CA 1
ATOM 1280 C C . HIS A 1 161 ? 6.953 -5.585 -37.752 1.00 89.44 161 HIS A C 1
ATOM 1282 O O . HIS A 1 161 ? 7.661 -6.358 -37.103 1.00 89.44 161 HIS A O 1
ATOM 1288 N N . GLY A 1 162 ? 5.621 -5.638 -37.650 1.00 88.00 162 GLY A N 1
ATOM 1289 C CA . GLY A 1 162 ? 4.892 -6.486 -36.705 1.00 88.00 162 GLY A CA 1
ATOM 1290 C C . GLY A 1 162 ? 5.149 -7.986 -36.877 1.00 88.00 162 GLY A C 1
ATOM 1291 O O . GLY A 1 162 ? 5.101 -8.737 -35.902 1.00 88.00 162 GLY A O 1
ATOM 1292 N N . HIS A 1 163 ? 5.553 -8.431 -38.069 1.00 89.31 163 HIS A N 1
ATOM 1293 C CA . HIS A 1 163 ? 6.013 -9.801 -38.319 1.00 89.31 163 HIS A CA 1
ATOM 1294 C C . HIS A 1 163 ? 7.257 -10.200 -37.485 1.00 89.31 163 HIS A C 1
ATOM 1296 O O . HIS A 1 163 ? 7.531 -11.389 -37.292 1.00 89.31 163 HIS A O 1
ATOM 1302 N N . LEU A 1 164 ? 8.003 -9.226 -36.944 1.00 93.31 164 LEU A N 1
ATOM 1303 C CA . LEU A 1 164 ? 9.124 -9.425 -36.017 1.00 93.31 164 LEU A CA 1
ATOM 1304 C C . LEU A 1 164 ? 8.740 -9.251 -34.540 1.00 93.31 164 LEU A C 1
ATOM 1306 O O . LEU A 1 164 ? 9.580 -9.528 -33.682 1.00 93.31 164 LEU A O 1
ATOM 1310 N N . HIS A 1 165 ? 7.497 -8.870 -34.226 1.00 92.44 165 HIS A N 1
ATOM 1311 C CA . HIS A 1 165 ? 7.026 -8.584 -32.864 1.00 92.44 165 HIS A CA 1
ATOM 1312 C C . HIS A 1 165 ? 7.399 -9.685 -31.866 1.00 92.44 165 HIS A C 1
ATOM 1314 O O . HIS A 1 165 ? 8.076 -9.428 -30.875 1.00 92.44 165 HIS A O 1
ATOM 1320 N N . TYR A 1 166 ? 7.050 -10.943 -32.151 1.00 92.50 166 TYR A N 1
ATOM 1321 C CA . TYR A 1 166 ? 7.341 -12.048 -31.231 1.00 92.50 166 TYR A CA 1
ATOM 1322 C C . TYR A 1 166 ? 8.842 -12.310 -31.046 1.00 92.50 166 TYR A C 1
ATOM 1324 O O . TYR A 1 166 ? 9.260 -12.741 -29.971 1.00 92.50 166 TYR A O 1
ATOM 1332 N N . LYS A 1 167 ? 9.672 -12.032 -32.061 1.00 95.19 167 LYS A N 1
ATOM 1333 C CA . LYS A 1 167 ? 11.134 -12.137 -31.934 1.00 95.19 167 LYS A CA 1
ATOM 1334 C C . LYS A 1 167 ? 11.674 -11.019 -31.045 1.00 95.19 167 LYS A C 1
ATOM 1336 O O . LYS A 1 167 ? 12.442 -11.310 -30.132 1.00 95.19 167 LYS A O 1
ATOM 1341 N N . ALA A 1 168 ? 11.234 -9.779 -31.271 1.00 95.00 168 ALA A N 1
ATOM 1342 C CA . ALA A 1 168 ? 11.576 -8.636 -30.427 1.00 95.00 168 ALA A CA 1
ATOM 1343 C C . ALA A 1 168 ? 11.172 -8.884 -28.969 1.00 95.00 168 ALA A C 1
ATOM 1345 O O . ALA A 1 168 ? 12.021 -8.835 -28.081 1.00 95.00 168 ALA A O 1
ATOM 1346 N N . ALA A 1 169 ? 9.916 -9.274 -28.739 1.00 93.25 169 ALA A N 1
ATOM 1347 C CA . ALA A 1 169 ? 9.387 -9.599 -27.420 1.00 93.25 169 ALA A CA 1
ATOM 1348 C C . ALA A 1 169 ? 10.172 -10.731 -26.737 1.00 93.25 169 ALA A C 1
ATOM 1350 O O . ALA A 1 169 ? 10.460 -10.651 -25.545 1.00 93.25 169 ALA A O 1
ATOM 1351 N N . SER A 1 170 ? 10.582 -11.765 -27.482 1.00 95.12 170 SER A N 1
ATOM 1352 C CA . SER A 1 170 ? 11.391 -12.859 -26.932 1.00 95.12 170 SER A CA 1
ATOM 1353 C C . SER A 1 170 ? 12.779 -12.402 -26.477 1.00 95.12 170 SER A C 1
ATOM 1355 O O . SER A 1 170 ? 13.256 -12.870 -25.443 1.00 95.12 170 SER A O 1
ATOM 1357 N N . ILE A 1 171 ? 13.450 -11.518 -27.222 1.00 96.88 171 ILE A N 1
ATOM 1358 C CA . ILE A 1 171 ? 14.762 -10.992 -26.811 1.00 96.88 171 ILE A CA 1
ATOM 1359 C C . ILE A 1 171 ? 14.598 -10.011 -25.649 1.00 96.88 171 ILE A C 1
ATOM 1361 O O . ILE A 1 171 ? 15.365 -10.076 -24.686 1.00 96.88 171 ILE A O 1
ATOM 1365 N N . ALA A 1 172 ? 13.572 -9.164 -25.695 1.00 95.50 172 ALA A N 1
ATOM 1366 C CA . ALA A 1 172 ? 13.231 -8.249 -24.616 1.00 95.50 172 ALA A CA 1
ATOM 1367 C C . ALA A 1 172 ? 12.952 -9.005 -23.305 1.00 95.50 172 ALA A C 1
ATOM 1369 O O . ALA A 1 172 ? 13.499 -8.650 -22.264 1.00 95.50 172 ALA A O 1
ATOM 1370 N N . TYR A 1 173 ? 12.215 -10.120 -23.363 1.00 93.88 173 TYR A N 1
ATOM 1371 C CA . TYR A 1 173 ? 11.999 -11.029 -22.235 1.00 93.88 173 TYR A CA 1
ATOM 1372 C C . TYR A 1 173 ? 13.317 -11.576 -21.662 1.00 93.88 173 TYR A C 1
ATOM 1374 O O . TYR A 1 173 ? 13.551 -11.502 -20.452 1.00 93.88 173 TYR A O 1
ATOM 1382 N N . SER A 1 174 ? 14.217 -12.068 -22.519 1.00 96.12 174 SER A N 1
ATOM 1383 C CA . SER A 1 174 ? 15.546 -12.535 -22.100 1.00 96.12 174 SER A CA 1
ATOM 1384 C C . SER A 1 174 ? 16.375 -11.420 -21.453 1.00 96.12 174 SER A C 1
ATOM 1386 O O . SER A 1 174 ? 17.041 -11.647 -20.439 1.00 96.12 174 SER A O 1
ATOM 1388 N N . ALA A 1 175 ? 16.306 -10.199 -21.989 1.00 95.12 175 ALA A N 1
ATOM 1389 C CA . ALA A 1 175 ? 16.958 -9.025 -21.418 1.00 95.12 175 ALA A CA 1
ATOM 1390 C C . ALA A 1 175 ? 16.372 -8.670 -20.040 1.00 95.12 175 ALA A C 1
ATOM 1392 O O . ALA A 1 175 ? 17.125 -8.448 -19.091 1.00 95.12 175 ALA A O 1
ATOM 1393 N N . THR A 1 176 ? 15.042 -8.710 -19.891 1.00 94.50 176 THR A N 1
ATOM 1394 C CA . THR A 1 176 ? 14.339 -8.513 -18.615 1.00 94.50 176 THR A CA 1
ATOM 1395 C C . THR A 1 176 ? 14.790 -9.523 -17.565 1.00 94.50 176 THR A C 1
ATOM 1397 O O . THR A 1 176 ? 15.157 -9.122 -16.461 1.00 94.50 176 THR A O 1
ATOM 1400 N N . ILE A 1 177 ? 14.849 -10.817 -17.901 1.00 94.00 177 ILE A N 1
ATOM 1401 C CA . ILE A 1 177 ? 15.351 -11.849 -16.981 1.00 94.00 177 ILE A CA 1
ATOM 1402 C C . ILE A 1 177 ? 16.786 -11.551 -16.556 1.00 94.00 177 ILE A C 1
ATOM 1404 O O . ILE A 1 177 ? 17.106 -11.624 -15.368 1.00 94.00 177 ILE A O 1
ATOM 1408 N N . LYS A 1 178 ? 17.658 -11.221 -17.515 1.00 93.06 178 LYS A N 1
ATOM 1409 C CA . LYS A 1 178 ? 19.061 -10.921 -17.229 1.00 93.06 178 LYS A CA 1
ATOM 1410 C C . LYS A 1 178 ? 19.182 -9.758 -16.240 1.00 93.06 178 LYS A C 1
ATOM 1412 O O . LYS A 1 178 ? 19.863 -9.905 -15.229 1.00 93.06 178 LYS A O 1
ATOM 1417 N N . MET A 1 179 ? 18.467 -8.659 -16.475 1.00 91.50 179 MET A N 1
ATOM 1418 C CA . MET A 1 179 ? 18.500 -7.485 -15.595 1.00 91.50 179 MET A CA 1
ATOM 1419 C C . MET A 1 179 ? 17.920 -7.763 -14.205 1.00 91.50 179 MET A C 1
ATOM 1421 O O . MET A 1 179 ? 18.501 -7.358 -13.200 1.00 91.50 179 MET A O 1
ATOM 1425 N N . LEU A 1 180 ? 16.807 -8.498 -14.111 1.00 92.88 180 LEU A N 1
ATOM 1426 C CA . LEU A 1 180 ? 16.242 -8.885 -12.815 1.00 92.88 180 LEU A CA 1
ATOM 1427 C C . LEU A 1 180 ? 17.190 -9.802 -12.029 1.00 92.88 180 LEU A C 1
ATOM 1429 O O . LEU A 1 180 ? 17.287 -9.677 -10.808 1.00 92.88 180 LEU A O 1
ATOM 1433 N N . ASN A 1 181 ? 17.929 -10.684 -12.708 1.00 91.75 181 ASN A N 1
ATOM 1434 C CA . ASN A 1 181 ? 18.962 -11.509 -12.082 1.00 91.75 181 ASN A CA 1
ATOM 1435 C C . ASN A 1 181 ? 20.169 -10.683 -11.614 1.00 91.75 181 ASN A C 1
ATOM 1437 O O . ASN A 1 181 ? 20.680 -10.941 -10.525 1.00 91.75 181 ASN A O 1
ATOM 1441 N N . GLU A 1 182 ? 20.603 -9.679 -12.380 1.00 89.62 182 GLU A N 1
ATOM 1442 C CA . GLU A 1 182 ? 21.656 -8.743 -11.958 1.00 89.62 182 GLU A CA 1
ATOM 1443 C C . GLU A 1 182 ? 21.230 -7.946 -10.718 1.00 89.62 182 GLU A C 1
ATOM 1445 O O . GLU A 1 182 ? 21.977 -7.860 -9.740 1.00 89.62 182 GLU A O 1
ATOM 1450 N N . LEU A 1 183 ? 19.992 -7.442 -10.697 1.00 90.38 183 LEU A N 1
ATOM 1451 C CA . LEU A 1 183 ? 19.436 -6.767 -9.529 1.00 90.38 183 LEU A CA 1
ATOM 1452 C C . LEU A 1 183 ? 19.366 -7.713 -8.323 1.00 90.38 183 LEU A C 1
ATOM 1454 O O . LEU A 1 183 ? 19.807 -7.355 -7.229 1.00 90.38 183 LEU A O 1
ATOM 1458 N N . ARG A 1 184 ? 18.886 -8.946 -8.524 1.00 92.38 184 ARG A N 1
ATOM 1459 C CA . ARG A 1 184 ? 18.858 -9.978 -7.483 1.00 92.38 184 ARG A CA 1
ATOM 1460 C C . ARG A 1 184 ? 20.245 -10.296 -6.943 1.00 92.38 184 ARG A C 1
ATOM 1462 O O . ARG A 1 184 ? 20.338 -10.529 -5.748 1.00 92.38 184 ARG A O 1
ATOM 1469 N N . ALA A 1 185 ? 21.277 -10.335 -7.785 1.00 90.81 185 ALA A N 1
ATOM 1470 C CA . ALA A 1 185 ? 22.654 -10.612 -7.379 1.00 90.81 185 ALA A CA 1
ATOM 1471 C C . ALA A 1 185 ? 23.298 -9.436 -6.627 1.00 90.81 185 ALA A C 1
ATOM 1473 O O . ALA A 1 185 ? 24.117 -9.655 -5.738 1.00 90.81 185 ALA A O 1
ATOM 1474 N N . SER A 1 186 ? 22.916 -8.196 -6.960 1.00 88.81 186 SER A N 1
ATOM 1475 C CA . SER A 1 186 ? 23.332 -6.996 -6.217 1.00 88.81 186 SER A CA 1
ATOM 1476 C C . SER A 1 186 ? 22.661 -6.879 -4.842 1.00 88.81 186 SER A C 1
ATOM 1478 O O . SER A 1 186 ? 23.199 -6.256 -3.928 1.00 88.81 186 SER A O 1
ATOM 1480 N N . ALA A 1 187 ? 21.494 -7.505 -4.685 1.00 86.44 187 ALA A N 1
ATOM 1481 C CA . ALA A 1 187 ? 20.798 -7.678 -3.421 1.00 86.44 187 ALA A CA 1
ATOM 1482 C C . ALA A 1 187 ? 21.041 -9.096 -2.866 1.00 86.44 187 ALA A C 1
ATOM 1484 O O . ALA A 1 187 ? 21.678 -9.939 -3.484 1.00 86.44 187 ALA A O 1
ATOM 1485 N N . ASN A 1 188 ? 20.529 -9.404 -1.677 1.00 84.00 188 ASN A N 1
ATOM 1486 C CA . ASN A 1 188 ? 20.390 -10.803 -1.261 1.00 84.00 188 ASN A CA 1
ATOM 1487 C C . ASN A 1 188 ? 18.977 -11.308 -1.611 1.00 84.00 188 ASN A C 1
ATOM 1489 O O . ASN A 1 188 ? 18.058 -10.513 -1.819 1.00 84.00 188 ASN A O 1
ATOM 1493 N N . THR A 1 189 ? 18.782 -12.633 -1.645 1.00 83.25 189 THR A N 1
ATOM 1494 C CA . THR A 1 189 ? 17.482 -13.243 -2.003 1.00 83.25 189 THR A CA 1
ATOM 1495 C C . THR A 1 189 ? 16.329 -12.721 -1.138 1.00 83.25 189 THR A C 1
ATOM 1497 O O . THR A 1 189 ? 15.228 -12.531 -1.651 1.00 83.25 189 THR A O 1
ATOM 1500 N N . TYR A 1 190 ? 16.564 -12.443 0.147 1.00 81.19 190 TYR A N 1
ATOM 1501 C CA . TYR A 1 190 ? 15.536 -11.910 1.043 1.00 81.19 190 TYR A CA 1
ATOM 1502 C C . TYR A 1 190 ? 15.124 -10.481 0.652 1.00 81.19 190 TYR A C 1
ATOM 1504 O O . TYR A 1 190 ? 13.943 -10.226 0.422 1.00 81.19 190 TYR A O 1
ATOM 1512 N N . THR A 1 191 ? 16.085 -9.571 0.481 1.00 83.62 191 THR A N 1
ATOM 1513 C CA . THR A 1 191 ? 15.854 -8.189 0.026 1.00 83.62 191 THR A CA 1
ATOM 1514 C C . THR A 1 191 ? 15.173 -8.154 -1.342 1.00 83.62 191 THR A C 1
ATOM 1516 O O . THR A 1 191 ? 14.227 -7.398 -1.545 1.00 83.62 191 THR A O 1
ATOM 1519 N N . PHE A 1 192 ? 15.600 -9.006 -2.276 1.00 89.00 192 PHE A N 1
ATOM 1520 C CA . PHE A 1 192 ? 14.976 -9.090 -3.595 1.00 89.00 192 PHE A CA 1
ATOM 1521 C C . PHE A 1 192 ? 13.529 -9.611 -3.524 1.00 89.00 192 PHE A C 1
ATOM 1523 O O . PHE A 1 192 ? 12.648 -9.108 -4.214 1.00 89.00 192 PHE A O 1
ATOM 1530 N N . SER A 1 193 ? 13.246 -10.560 -2.627 1.00 82.19 193 SER A N 1
ATOM 1531 C CA . SER A 1 193 ? 11.876 -11.043 -2.397 1.00 82.19 193 SER A CA 1
ATOM 1532 C C . SER A 1 193 ? 10.974 -9.963 -1.786 1.00 82.19 193 SER A C 1
ATOM 1534 O O . SER A 1 193 ? 9.786 -9.912 -2.093 1.00 82.19 193 SER A O 1
ATOM 1536 N N . LYS A 1 194 ? 11.523 -9.077 -0.941 1.00 78.00 194 LYS A N 1
ATOM 1537 C CA . LYS A 1 194 ? 10.814 -7.897 -0.409 1.00 78.00 194 LYS A CA 1
ATOM 1538 C C . LYS A 1 194 ? 10.500 -6.883 -1.502 1.00 78.00 194 LYS A C 1
ATOM 1540 O O . LYS A 1 194 ? 9.374 -6.406 -1.597 1.00 78.00 194 LYS A O 1
ATOM 1545 N N . PHE A 1 195 ? 11.475 -6.611 -2.361 1.00 83.94 195 PHE A N 1
ATOM 1546 C CA . PHE A 1 195 ? 11.319 -5.740 -3.522 1.00 83.94 195 PHE A CA 1
ATOM 1547 C C . PHE A 1 195 ? 10.177 -6.171 -4.446 1.00 83.94 195 PHE A C 1
ATOM 1549 O O . PHE A 1 195 ? 9.322 -5.348 -4.781 1.00 83.94 195 PHE A O 1
ATOM 1556 N N . LEU A 1 196 ? 10.124 -7.464 -4.775 1.00 82.94 196 LEU A N 1
ATOM 1557 C CA . LEU A 1 196 ? 9.063 -8.054 -5.592 1.00 82.94 196 LEU A CA 1
ATOM 1558 C C . LEU A 1 196 ? 7.706 -8.150 -4.871 1.00 82.94 196 LEU A C 1
ATOM 1560 O O . LEU A 1 196 ? 6.741 -8.617 -5.462 1.00 82.94 196 LEU A O 1
ATOM 1564 N N . GLY A 1 197 ? 7.621 -7.767 -3.592 1.00 73.50 197 GLY A N 1
ATOM 1565 C CA . GLY A 1 197 ? 6.398 -7.910 -2.799 1.00 73.50 197 GLY A CA 1
ATOM 1566 C C . GLY A 1 197 ? 6.029 -9.365 -2.481 1.00 73.50 197 GLY A C 1
ATOM 1567 O O . GLY A 1 197 ? 4.938 -9.624 -1.995 1.00 73.50 197 GLY A O 1
ATOM 1568 N N . LEU A 1 198 ? 6.936 -10.325 -2.704 1.00 71.44 198 LEU A N 1
ATOM 1569 C CA . LEU A 1 198 ? 6.684 -11.764 -2.514 1.00 71.44 198 LEU A CA 1
ATOM 1570 C C . LEU A 1 198 ? 6.665 -12.195 -1.047 1.00 71.44 198 LEU A C 1
ATOM 1572 O O . LEU A 1 198 ? 6.396 -13.350 -0.726 1.00 71.44 198 LEU A O 1
ATOM 1576 N N . THR A 1 199 ? 7.016 -11.290 -0.142 1.00 64.38 199 THR A N 1
ATOM 1577 C CA . THR A 1 199 ? 7.028 -11.566 1.289 1.00 64.38 199 THR A CA 1
ATOM 1578 C C . THR A 1 199 ? 6.278 -10.451 1.992 1.00 64.38 199 THR A C 1
ATOM 1580 O O . THR A 1 199 ? 6.762 -9.320 2.035 1.00 64.38 199 THR A O 1
ATOM 1583 N N . SER A 1 200 ? 5.143 -10.769 2.611 1.00 62.44 200 SER A N 1
ATOM 1584 C CA . SER A 1 200 ? 4.508 -9.858 3.557 1.00 62.44 200 SER A CA 1
ATOM 1585 C C . SER A 1 200 ? 5.465 -9.651 4.736 1.00 62.44 200 SER A C 1
ATOM 1587 O O . SER A 1 200 ? 5.888 -10.587 5.415 1.00 62.44 200 SER A O 1
ATOM 1589 N N . SER A 1 201 ? 5.928 -8.419 4.925 1.00 74.25 201 SER A N 1
ATOM 1590 C CA . SER A 1 201 ? 6.508 -7.977 6.194 1.00 74.25 201 SER A CA 1
ATOM 1591 C C . SER A 1 201 ? 5.809 -6.714 6.572 1.00 74.25 201 SER A C 1
ATOM 1593 O O . SER A 1 201 ? 5.811 -5.768 5.795 1.00 74.25 201 SER A O 1
ATOM 1595 N N . PHE A 1 202 ? 5.336 -6.704 7.795 1.00 85.69 202 PHE A N 1
ATOM 1596 C CA . PHE A 1 202 ? 4.832 -5.519 8.430 1.00 85.69 202 PHE A CA 1
ATOM 1597 C C . PHE A 1 202 ? 5.678 -5.267 9.678 1.00 85.69 202 PHE A C 1
ATOM 1599 O O . PHE A 1 202 ? 6.228 -6.201 10.278 1.00 85.69 202 PHE A O 1
ATOM 1606 N N . SER A 1 203 ? 5.787 -4.003 10.055 1.00 90.56 203 SER A N 1
ATOM 1607 C CA . SER A 1 203 ? 6.276 -3.596 11.363 1.00 90.56 203 SER A CA 1
ATOM 1608 C C . SER A 1 203 ? 5.105 -3.545 12.333 1.00 90.56 203 SER A C 1
ATOM 1610 O O . SER A 1 203 ? 4.015 -3.079 11.989 1.00 90.56 203 SER A O 1
ATOM 1612 N N . LEU A 1 204 ? 5.344 -3.977 13.567 1.00 91.44 204 LEU A N 1
ATOM 1613 C CA . LEU A 1 204 ? 4.450 -3.664 14.673 1.00 91.44 204 LEU A CA 1
ATOM 1614 C C . LEU A 1 204 ? 4.954 -2.383 15.340 1.00 91.44 204 LEU A C 1
ATOM 1616 O O . LEU A 1 204 ? 6.035 -2.378 15.931 1.00 91.44 204 LEU A O 1
ATOM 1620 N N . VAL A 1 205 ? 4.210 -1.289 15.185 1.00 93.75 205 VAL A N 1
ATOM 1621 C CA . VAL A 1 205 ? 4.676 0.057 15.539 1.00 93.75 205 VAL A CA 1
ATOM 1622 C C . VAL A 1 205 ? 3.929 0.571 16.765 1.00 93.75 205 VAL A C 1
ATOM 1624 O O . VAL A 1 205 ? 2.703 0.525 16.819 1.00 93.75 205 VAL A O 1
ATOM 1627 N N . PHE A 1 206 ? 4.668 1.096 17.734 1.00 92.56 206 PHE A N 1
ATOM 1628 C CA . PHE A 1 206 ? 4.143 1.728 18.937 1.00 92.56 206 PHE A CA 1
ATOM 1629 C C . PHE A 1 206 ? 4.655 3.157 19.010 1.00 92.56 206 PHE A C 1
ATOM 1631 O O . PHE A 1 206 ? 5.862 3.384 19.094 1.00 92.56 206 PHE A O 1
ATOM 1638 N N . VAL A 1 207 ? 3.737 4.117 18.993 1.00 92.31 207 VAL A N 1
ATOM 1639 C CA . VAL A 1 207 ? 4.054 5.532 19.193 1.00 92.31 207 VAL A CA 1
ATOM 1640 C C . VAL A 1 207 ? 3.401 5.953 20.494 1.00 92.31 207 VAL A C 1
ATOM 1642 O O . VAL A 1 207 ? 2.179 5.915 20.604 1.00 92.31 207 VAL A O 1
ATOM 1645 N N . ILE A 1 208 ? 4.210 6.238 21.509 1.00 88.56 208 ILE A N 1
ATOM 1646 C CA . ILE A 1 208 ? 3.743 6.307 22.896 1.00 88.56 208 ILE A CA 1
ATOM 1647 C C . ILE A 1 208 ? 4.074 7.672 23.476 1.00 88.56 208 ILE A C 1
ATOM 1649 O O . ILE A 1 208 ? 5.242 8.049 23.560 1.00 88.56 208 ILE A O 1
ATOM 1653 N N . ASP A 1 209 ? 3.040 8.376 23.918 1.00 85.06 209 ASP A N 1
ATOM 1654 C CA . ASP A 1 209 ? 3.186 9.555 24.757 1.00 85.06 209 ASP A CA 1
ATOM 1655 C C . ASP A 1 209 ? 3.660 9.123 26.157 1.00 85.06 209 ASP A C 1
ATOM 1657 O O . ASP A 1 209 ? 2.969 8.393 26.873 1.00 85.06 209 ASP A O 1
ATOM 1661 N N . VAL A 1 210 ? 4.874 9.536 26.524 1.00 82.31 210 VAL A N 1
ATOM 1662 C CA . VAL A 1 210 ? 5.538 9.210 27.797 1.00 82.31 210 VAL A CA 1
ATOM 1663 C C . VAL A 1 210 ? 5.455 10.358 28.811 1.00 82.31 210 VAL A C 1
ATOM 1665 O O . VAL A 1 210 ? 6.230 10.412 29.771 1.00 82.31 210 VAL A O 1
ATOM 1668 N N . SER A 1 211 ? 4.532 11.304 28.615 1.00 78.31 211 SER A N 1
ATOM 1669 C CA . SER A 1 211 ? 4.268 12.366 29.586 1.00 78.31 211 SER A CA 1
ATOM 1670 C C . SER A 1 211 ? 3.788 11.809 30.934 1.00 78.31 211 SER A C 1
ATOM 1672 O O . SER A 1 211 ? 3.211 10.724 31.040 1.00 78.31 211 SER A O 1
ATOM 1674 N N . ASN A 1 212 ? 4.001 12.574 32.011 1.00 73.06 212 ASN A N 1
ATOM 1675 C CA . ASN A 1 212 ? 3.679 12.133 33.376 1.00 73.06 212 ASN A CA 1
ATOM 1676 C C . ASN A 1 212 ? 2.213 11.711 33.569 1.00 73.06 212 ASN A C 1
ATOM 1678 O O . ASN A 1 212 ? 1.932 10.824 34.374 1.00 73.06 212 ASN A O 1
ATOM 1682 N N . ARG A 1 213 ? 1.271 12.332 32.845 1.00 70.38 213 ARG A N 1
ATOM 1683 C CA . ARG A 1 213 ? -0.164 12.007 32.951 1.00 70.38 213 ARG A CA 1
ATOM 1684 C C . ARG A 1 213 ? -0.475 10.590 32.473 1.00 70.38 213 ARG A C 1
ATOM 1686 O O . ARG A 1 213 ? -1.429 9.981 32.951 1.00 70.38 213 ARG A O 1
ATOM 1693 N N . LEU A 1 214 ? 0.359 10.059 31.586 1.00 73.81 214 LEU A N 1
ATOM 1694 C CA . LEU A 1 214 ? 0.207 8.744 30.988 1.00 73.81 214 LEU A CA 1
ATOM 1695 C C . LEU A 1 214 ? 1.089 7.684 31.648 1.00 73.81 214 LEU A C 1
ATOM 1697 O O . LEU A 1 214 ? 1.140 6.559 31.173 1.00 73.81 214 LEU A O 1
ATOM 1701 N N . GLN A 1 215 ? 1.701 7.958 32.802 1.00 71.19 215 GLN A N 1
ATOM 1702 C CA . GLN A 1 215 ? 2.363 6.909 33.590 1.00 71.19 215 GLN A CA 1
ATOM 1703 C C . GLN A 1 215 ? 1.468 5.678 33.861 1.00 71.19 215 GLN A C 1
ATOM 1705 O O . GLN A 1 215 ? 1.933 4.551 33.674 1.00 71.19 215 GLN A O 1
ATOM 1710 N N . PRO A 1 216 ? 0.161 5.824 34.176 1.00 69.50 216 PRO A N 1
ATOM 1711 C CA . PRO A 1 216 ? -0.734 4.670 34.307 1.00 69.50 216 PRO A CA 1
ATOM 1712 C C . PRO A 1 216 ? -0.902 3.849 33.012 1.00 69.50 216 PRO A C 1
ATOM 1714 O O . PRO A 1 216 ? -1.241 2.666 33.072 1.00 69.50 216 PRO A O 1
ATOM 1717 N N . LEU A 1 217 ? -0.646 4.449 31.842 1.00 71.94 217 LEU A N 1
ATOM 1718 C CA . LEU A 1 217 ? -0.702 3.795 30.533 1.00 71.94 217 LEU A CA 1
ATOM 1719 C C . LEU A 1 217 ? 0.394 2.734 30.380 1.00 71.94 217 LEU A C 1
ATOM 1721 O O . LEU A 1 217 ? 0.172 1.730 29.709 1.00 71.94 217 LEU A O 1
ATOM 1725 N N . VAL A 1 218 ? 1.554 2.910 31.025 1.00 73.88 218 VAL A N 1
ATOM 1726 C CA . VAL A 1 218 ? 2.697 1.989 30.904 1.00 73.88 218 VAL A CA 1
ATOM 1727 C C . VAL A 1 218 ? 2.307 0.571 31.325 1.00 73.88 218 VAL A C 1
ATOM 1729 O O . VAL A 1 218 ? 2.628 -0.389 30.628 1.00 73.88 218 VAL A O 1
ATOM 1732 N N . GLY A 1 219 ? 1.534 0.417 32.406 1.00 74.44 219 GLY A N 1
ATOM 1733 C CA . GLY A 1 219 ? 1.041 -0.896 32.842 1.00 74.44 219 GLY A CA 1
ATOM 1734 C C . GLY A 1 219 ? 0.112 -1.563 31.817 1.00 74.44 219 GLY A C 1
ATOM 1735 O O . GLY A 1 219 ? 0.173 -2.777 31.592 1.00 74.44 219 GLY A O 1
ATOM 1736 N N . MET A 1 220 ? -0.713 -0.768 31.136 1.00 77.12 220 MET A N 1
ATOM 1737 C CA . MET A 1 220 ? -1.563 -1.249 30.050 1.00 77.12 220 MET A CA 1
ATOM 1738 C C . MET A 1 220 ? -0.734 -1.614 28.817 1.00 77.12 220 MET A C 1
ATOM 1740 O O . MET A 1 220 ? -0.924 -2.705 28.292 1.00 77.12 220 MET A O 1
ATOM 1744 N N . ILE A 1 221 ? 0.230 -0.785 28.406 1.00 78.25 221 ILE A N 1
ATOM 1745 C CA . ILE A 1 221 ? 1.157 -1.096 27.308 1.00 78.25 221 ILE A CA 1
ATOM 1746 C C . ILE A 1 221 ? 1.906 -2.394 27.602 1.00 78.25 221 ILE A C 1
ATOM 1748 O O . ILE A 1 221 ? 1.940 -3.270 26.749 1.00 78.25 221 ILE A O 1
ATOM 1752 N N . ARG A 1 222 ? 2.435 -2.583 28.816 1.00 79.31 222 ARG A N 1
ATOM 1753 C CA . ARG A 1 222 ? 3.085 -3.840 29.226 1.00 79.31 222 ARG A CA 1
ATOM 1754 C C . ARG A 1 222 ? 2.142 -5.035 29.098 1.00 79.31 222 ARG A C 1
ATOM 1756 O O . ARG A 1 222 ? 2.549 -6.085 28.599 1.00 79.31 222 ARG A O 1
ATOM 1763 N N . THR A 1 223 ? 0.873 -4.876 29.479 1.00 77.50 223 THR A N 1
ATOM 1764 C CA . THR A 1 223 ? -0.157 -5.919 29.326 1.00 77.50 223 THR A CA 1
ATOM 1765 C C . THR A 1 223 ? -0.431 -6.229 27.853 1.00 77.50 223 THR A C 1
ATOM 1767 O O . THR A 1 223 ? -0.430 -7.395 27.461 1.00 77.50 223 THR A O 1
ATOM 1770 N N . VAL A 1 224 ? -0.625 -5.197 27.028 1.00 75.75 224 VAL A N 1
ATOM 1771 C CA . VAL A 1 224 ? -0.855 -5.298 25.580 1.00 75.75 224 VAL A CA 1
ATOM 1772 C C . VAL A 1 224 ? 0.333 -5.983 24.910 1.00 75.75 224 VAL A C 1
ATOM 1774 O O . VAL A 1 224 ? 0.154 -6.980 24.216 1.00 75.75 224 VAL A O 1
ATOM 1777 N N . THR A 1 225 ? 1.552 -5.514 25.180 1.00 76.19 225 THR A N 1
ATOM 1778 C CA . THR A 1 225 ? 2.800 -6.085 24.669 1.00 76.19 225 THR A CA 1
ATOM 1779 C C . THR A 1 225 ? 2.949 -7.540 25.098 1.00 76.19 225 THR A C 1
ATOM 1781 O O . THR A 1 225 ? 3.224 -8.381 24.252 1.00 76.19 225 THR A O 1
ATOM 1784 N N . SER A 1 226 ? 2.681 -7.885 26.362 1.00 77.31 226 SER A N 1
ATOM 1785 C CA . SER A 1 226 ? 2.747 -9.276 26.846 1.00 77.31 226 SER A CA 1
ATOM 1786 C C . SER A 1 226 ? 1.742 -10.191 26.138 1.00 77.31 226 SER A C 1
ATOM 1788 O O . SER A 1 226 ? 2.073 -11.309 25.741 1.00 77.31 226 SER A O 1
ATOM 1790 N N . GLN A 1 227 ? 0.509 -9.721 25.936 1.00 76.69 227 GLN A N 1
ATOM 1791 C CA . GLN A 1 227 ? -0.502 -10.466 25.183 1.00 76.69 227 GLN A CA 1
ATOM 1792 C C . GLN A 1 227 ? -0.111 -10.611 23.710 1.00 76.69 227 GLN A C 1
ATOM 1794 O O . GLN A 1 227 ? -0.280 -11.690 23.140 1.00 76.69 227 GLN A O 1
ATOM 1799 N N . LEU A 1 228 ? 0.472 -9.571 23.113 1.00 74.69 228 LEU A N 1
ATOM 1800 C CA . LEU A 1 228 ? 1.022 -9.620 21.764 1.00 74.69 228 LEU A CA 1
ATOM 1801 C C . LEU A 1 228 ? 2.179 -10.615 21.675 1.00 74.69 228 LEU A C 1
ATOM 1803 O O . LEU A 1 228 ? 2.181 -11.415 20.750 1.00 74.69 228 LEU A O 1
ATOM 1807 N N . VAL A 1 229 ? 3.098 -10.668 22.643 1.00 71.00 229 VAL A N 1
ATOM 1808 C CA . VAL A 1 229 ? 4.208 -11.639 22.653 1.00 71.00 229 VAL A CA 1
ATOM 1809 C C . VAL A 1 229 ? 3.713 -13.072 22.574 1.00 71.00 229 VAL A C 1
ATOM 1811 O O . VAL A 1 229 ? 4.154 -13.835 21.713 1.00 71.00 229 VAL A O 1
ATOM 1814 N N . ASN A 1 230 ? 2.756 -13.421 23.430 1.00 71.38 230 ASN A N 1
ATOM 1815 C CA . ASN A 1 230 ? 2.205 -14.772 23.475 1.00 71.38 230 ASN A CA 1
ATOM 1816 C C . ASN A 1 230 ? 1.453 -15.146 22.196 1.00 71.38 230 ASN A C 1
ATOM 1818 O O . ASN A 1 230 ? 1.305 -16.325 21.879 1.00 71.38 230 ASN A O 1
ATOM 1822 N N . SER A 1 231 ? 0.975 -14.149 21.456 1.00 71.56 231 SER A N 1
ATOM 1823 C CA . SER A 1 231 ? -0.017 -14.373 20.415 1.00 71.56 231 SER A CA 1
ATOM 1824 C C . SER A 1 231 ? 0.501 -14.118 18.999 1.00 71.56 231 SER A C 1
ATOM 1826 O O . SER A 1 231 ? 0.079 -14.796 18.068 1.00 71.56 231 SER A O 1
ATOM 1828 N N . VAL A 1 232 ? 1.484 -13.230 18.825 1.00 74.94 232 VAL A N 1
ATOM 1829 C CA . VAL A 1 232 ? 2.192 -12.982 17.557 1.00 74.94 232 VAL A CA 1
ATOM 1830 C C . VAL A 1 232 ? 2.893 -14.248 17.063 1.00 74.94 232 VAL A C 1
ATOM 1832 O O . VAL A 1 232 ? 3.012 -14.462 15.858 1.00 74.94 232 VAL A O 1
ATOM 1835 N N . GLN A 1 233 ? 3.291 -15.143 17.972 1.00 73.12 233 GLN A N 1
ATOM 1836 C CA . GLN A 1 233 ? 3.827 -16.455 17.602 1.00 73.12 233 GLN A CA 1
ATOM 1837 C C . GLN A 1 233 ? 2.828 -17.318 16.815 1.00 73.12 233 GLN A C 1
ATOM 1839 O O . GLN A 1 233 ? 3.267 -18.153 16.026 1.00 73.12 233 GLN A O 1
ATOM 1844 N N . ASN A 1 234 ? 1.524 -17.075 16.991 1.00 76.31 234 ASN A N 1
ATOM 1845 C CA . ASN A 1 234 ? 0.428 -17.804 16.350 1.00 76.31 234 ASN A CA 1
ATOM 1846 C C . ASN A 1 234 ? -0.060 -17.142 15.052 1.00 76.31 234 ASN A C 1
ATOM 1848 O O . ASN A 1 234 ? -0.968 -17.667 14.407 1.00 76.31 234 ASN A O 1
ATOM 1852 N N . LEU A 1 235 ? 0.493 -15.986 14.667 1.00 74.88 235 LEU A N 1
ATOM 1853 C CA . LEU A 1 235 ? 0.165 -15.361 13.388 1.00 74.88 235 LEU A CA 1
ATOM 1854 C C . LEU A 1 235 ? 0.793 -16.154 12.236 1.00 74.88 235 LEU A C 1
ATOM 1856 O O . LEU A 1 235 ? 1.947 -16.578 12.314 1.00 74.88 235 LEU A O 1
ATOM 1860 N N . SER A 1 236 ? 0.047 -16.299 11.136 1.00 72.06 236 SER A N 1
ATOM 1861 C CA . SER A 1 236 ? 0.552 -16.901 9.892 1.00 72.06 236 SER A CA 1
ATOM 1862 C C . SER A 1 236 ? 1.732 -16.117 9.317 1.00 72.06 236 SER A C 1
ATOM 1864 O O . SER A 1 236 ? 2.662 -16.699 8.764 1.00 72.06 236 SER A O 1
ATOM 1866 N N . THR A 1 237 ? 1.714 -14.796 9.493 1.00 74.81 237 THR A N 1
ATOM 1867 C CA . THR A 1 237 ? 2.801 -13.885 9.141 1.00 74.81 237 THR A CA 1
ATOM 1868 C C . THR A 1 237 ? 3.253 -13.157 10.400 1.00 74.81 237 THR A C 1
ATOM 1870 O O . THR A 1 237 ? 2.464 -12.463 11.038 1.00 74.81 237 THR A O 1
ATOM 1873 N N . LYS A 1 238 ? 4.527 -13.315 10.766 1.00 82.25 238 LYS A N 1
ATOM 1874 C CA . LYS A 1 238 ? 5.126 -12.629 11.919 1.00 82.25 238 LYS A CA 1
ATOM 1875 C C . LYS A 1 238 ? 5.628 -11.233 11.509 1.00 82.25 238 LYS A C 1
ATOM 1877 O O . LYS A 1 238 ? 6.062 -11.084 10.364 1.00 82.25 238 LYS A O 1
ATOM 1882 N N . PRO A 1 239 ? 5.622 -10.239 12.419 1.00 86.75 239 PRO A N 1
ATOM 1883 C CA . PRO A 1 239 ? 6.258 -8.949 12.175 1.00 86.75 239 PRO A CA 1
ATOM 1884 C C . PRO A 1 239 ? 7.737 -9.133 11.823 1.00 86.75 239 PRO A C 1
ATOM 1886 O O . PRO A 1 239 ? 8.416 -9.978 12.413 1.00 86.75 239 PRO A O 1
ATOM 1889 N N . SER A 1 240 ? 8.253 -8.337 10.886 1.00 86.06 240 SER A N 1
ATOM 1890 C CA . SER A 1 240 ? 9.688 -8.343 10.553 1.00 86.06 240 SER A CA 1
ATOM 1891 C C . SER A 1 240 ? 10.527 -7.611 11.597 1.00 86.06 240 SER A C 1
ATOM 1893 O O . SER A 1 240 ? 11.705 -7.920 11.784 1.00 86.06 240 SER A O 1
ATOM 1895 N N . ASN A 1 241 ? 9.927 -6.621 12.252 1.00 89.25 241 ASN A N 1
ATOM 1896 C CA . ASN A 1 241 ? 10.511 -5.837 13.323 1.00 89.25 241 ASN A CA 1
ATOM 1897 C C . ASN A 1 241 ? 9.409 -5.205 14.190 1.00 89.25 241 ASN A C 1
ATOM 1899 O O . ASN A 1 241 ? 8.224 -5.192 13.839 1.00 89.25 241 ASN A O 1
ATOM 1903 N N . TYR A 1 242 ? 9.839 -4.692 15.333 1.00 91.75 242 TYR A N 1
ATOM 1904 C CA . TYR A 1 242 ? 9.052 -3.942 16.293 1.00 91.75 242 TYR A CA 1
ATOM 1905 C C . TYR A 1 242 ? 9.659 -2.547 16.392 1.00 91.75 242 TYR A C 1
ATOM 1907 O O . TYR A 1 242 ? 10.884 -2.411 16.490 1.00 91.75 242 TYR A O 1
ATOM 1915 N N . ILE A 1 243 ? 8.811 -1.523 16.340 1.00 94.12 243 ILE A N 1
ATOM 1916 C CA . ILE A 1 243 ? 9.235 -0.123 16.373 1.00 94.12 243 ILE A CA 1
ATOM 1917 C C . ILE A 1 243 ? 8.614 0.550 17.589 1.00 94.12 243 ILE A C 1
ATOM 1919 O O . ILE A 1 243 ? 7.403 0.465 17.784 1.00 94.12 243 ILE A O 1
ATOM 1923 N N . LEU A 1 244 ? 9.438 1.232 18.382 1.00 93.38 244 LEU A N 1
ATOM 1924 C CA . LEU A 1 244 ? 9.008 2.075 19.495 1.00 93.38 244 LEU A CA 1
ATOM 1925 C C . LEU A 1 244 ? 9.451 3.517 19.235 1.00 93.38 244 LEU A C 1
ATOM 1927 O O . LEU A 1 244 ? 10.639 3.783 19.055 1.00 93.38 244 LEU A O 1
ATOM 1931 N N . ALA A 1 245 ? 8.491 4.436 19.237 1.00 92.81 245 ALA A N 1
ATOM 1932 C CA . ALA A 1 245 ? 8.698 5.870 19.095 1.00 92.81 245 ALA A CA 1
ATOM 1933 C C . ALA A 1 245 ? 8.085 6.599 20.307 1.00 92.81 245 ALA A C 1
ATOM 1935 O O . ALA A 1 245 ? 6.891 6.910 20.297 1.00 92.81 245 ALA A O 1
ATOM 1936 N N . PRO A 1 246 ? 8.862 6.825 21.380 1.00 89.12 246 PRO A N 1
ATOM 1937 C CA . PRO A 1 246 ? 8.389 7.577 22.534 1.00 89.12 246 PRO A CA 1
ATOM 1938 C C . PRO A 1 246 ? 8.368 9.078 22.224 1.00 89.12 246 PRO A C 1
ATOM 1940 O O . PRO A 1 246 ? 9.196 9.565 21.453 1.00 89.12 246 PRO A O 1
ATOM 1943 N N . PHE A 1 247 ? 7.456 9.831 22.832 1.00 86.06 247 PHE A N 1
ATOM 1944 C CA . PHE A 1 247 ? 7.452 11.294 22.736 1.00 86.06 247 PHE A CA 1
ATOM 1945 C C . PHE A 1 247 ? 6.789 11.961 23.939 1.00 86.06 247 PHE A C 1
ATOM 1947 O O . PHE A 1 247 ? 6.055 11.330 24.692 1.00 86.06 247 PHE A O 1
ATOM 1954 N N . ASN A 1 248 ? 7.056 13.248 24.126 1.00 80.62 248 ASN A N 1
ATOM 1955 C CA . ASN A 1 248 ? 6.397 14.110 25.101 1.00 80.62 248 ASN A CA 1
ATOM 1956 C C . ASN A 1 248 ? 6.396 15.566 24.591 1.00 80.62 248 ASN A C 1
ATOM 1958 O O . ASN A 1 248 ? 6.717 15.833 23.432 1.00 80.62 248 ASN A O 1
ATOM 1962 N N . GLY A 1 249 ? 6.038 16.517 25.454 1.00 71.62 249 GLY A N 1
ATOM 1963 C CA . GLY A 1 249 ? 5.966 17.937 25.104 1.00 71.62 249 GLY A CA 1
ATOM 1964 C C . GLY A 1 249 ? 7.284 18.628 24.789 1.00 71.62 249 GLY A C 1
ATOM 1965 O O . GLY A 1 249 ? 7.249 19.705 24.223 1.00 71.62 249 GLY A O 1
ATOM 1966 N N . SER A 1 250 ? 8.437 18.052 25.133 1.00 72.75 250 SER A N 1
ATOM 1967 C CA . SER A 1 250 ? 9.740 18.695 24.910 1.00 72.75 250 SER A CA 1
ATOM 1968 C C . SER A 1 250 ? 10.725 17.854 24.097 1.00 72.75 250 SER A C 1
ATOM 1970 O O . SER A 1 250 ? 11.835 18.307 23.824 1.00 72.75 250 SER A O 1
ATOM 1972 N N . HIS A 1 251 ? 10.386 16.603 23.779 1.00 78.62 251 HIS A N 1
ATOM 1973 C CA . HIS A 1 251 ? 11.251 15.683 23.049 1.00 78.62 251 HIS A CA 1
ATOM 1974 C C . HIS A 1 251 ? 10.450 14.588 22.337 1.00 78.62 251 HIS A C 1
ATOM 1976 O O . HIS A 1 251 ? 9.382 14.181 22.793 1.00 78.62 251 HIS A O 1
ATOM 1982 N N . TRP A 1 252 ? 11.020 14.039 21.268 1.00 84.00 252 TRP A N 1
ATOM 1983 C CA . TRP A 1 252 ? 10.554 12.817 20.624 1.00 84.00 252 TRP A CA 1
ATOM 1984 C C . TRP A 1 252 ? 11.737 11.926 20.253 1.00 84.00 252 TRP A C 1
ATOM 1986 O O . TRP A 1 252 ? 12.815 12.404 19.899 1.00 84.00 252 TRP A O 1
ATOM 1996 N N . GLY A 1 253 ? 11.514 10.617 20.309 1.00 82.50 253 GLY A N 1
ATOM 1997 C CA . GLY A 1 253 ? 12.522 9.609 20.033 1.00 82.50 253 GLY A CA 1
ATOM 1998 C C . GLY A 1 253 ? 13.460 9.309 21.215 1.00 82.50 253 GLY A C 1
ATOM 1999 O O . GLY A 1 253 ? 13.176 9.684 22.354 1.00 82.50 253 GLY A O 1
ATOM 2000 N N . PRO A 1 254 ? 14.564 8.582 20.955 1.00 89.38 254 PRO A N 1
ATOM 2001 C CA . PRO A 1 254 ? 14.961 8.053 19.645 1.00 89.38 254 PRO A CA 1
ATOM 2002 C C . PRO A 1 254 ? 13.981 6.996 19.102 1.00 89.38 254 PRO A C 1
ATOM 2004 O O . PRO A 1 254 ? 13.258 6.350 19.855 1.00 89.38 254 PRO A O 1
ATOM 2007 N N . ILE A 1 255 ? 13.939 6.821 17.775 1.00 91.44 255 ILE A N 1
ATOM 2008 C CA . ILE A 1 255 ? 13.158 5.744 17.145 1.00 91.44 255 ILE A CA 1
ATOM 2009 C C . ILE A 1 255 ? 13.916 4.430 17.333 1.00 91.44 255 ILE A C 1
ATOM 2011 O O . ILE A 1 255 ? 14.986 4.230 16.755 1.00 91.44 255 ILE A O 1
ATOM 2015 N N . HIS A 1 256 ? 13.360 3.524 18.129 1.00 92.88 256 HIS A N 1
ATOM 2016 C CA . HIS A 1 256 ? 13.946 2.211 18.366 1.00 92.88 256 HIS A CA 1
ATOM 2017 C C . HIS A 1 256 ? 13.379 1.193 17.380 1.00 92.88 256 HIS A C 1
ATOM 2019 O O . HIS A 1 256 ? 12.164 1.088 17.225 1.00 92.88 256 HIS A O 1
ATOM 2025 N N . VAL A 1 257 ? 14.255 0.408 16.752 1.00 93.38 257 VAL A N 1
ATOM 2026 C CA . VAL A 1 257 ? 13.882 -0.683 15.843 1.00 93.38 257 VAL A CA 1
ATOM 2027 C C . VAL A 1 257 ? 14.581 -1.948 16.298 1.00 93.38 257 VAL A C 1
ATOM 2029 O O . VAL A 1 257 ? 15.809 -2.008 16.323 1.00 93.38 257 VAL A O 1
ATOM 2032 N N . VAL A 1 258 ? 13.806 -2.975 16.620 1.00 92.25 258 VAL A N 1
ATOM 2033 C CA . VAL A 1 258 ? 14.332 -4.271 17.059 1.00 92.25 258 VAL A CA 1
ATOM 2034 C C . VAL A 1 258 ? 13.647 -5.400 16.309 1.00 92.25 258 VAL A C 1
ATOM 2036 O O . VAL A 1 258 ? 12.513 -5.275 15.859 1.00 92.25 258 VAL A O 1
ATOM 2039 N N . THR A 1 259 ? 14.336 -6.524 16.145 1.00 89.19 259 THR A N 1
ATOM 2040 C CA . THR A 1 259 ? 13.784 -7.701 15.446 1.00 89.19 259 THR A CA 1
ATOM 2041 C C . THR A 1 259 ? 13.370 -8.806 16.411 1.00 89.19 259 THR A C 1
ATOM 2043 O O . THR A 1 259 ? 12.549 -9.655 16.064 1.00 89.19 259 THR A O 1
ATOM 2046 N N . LYS A 1 260 ? 13.902 -8.790 17.640 1.00 87.00 260 LYS A N 1
ATOM 2047 C CA . LYS A 1 260 ? 13.573 -9.767 18.675 1.00 87.00 260 LYS A CA 1
ATOM 2048 C C . LYS A 1 260 ? 12.563 -9.198 19.654 1.00 87.00 260 LYS A C 1
ATOM 2050 O O . LYS A 1 260 ? 12.679 -8.070 20.117 1.00 87.00 260 LYS A O 1
ATOM 2055 N N . ILE A 1 261 ? 11.610 -10.041 20.023 1.00 85.06 261 ILE A N 1
ATOM 2056 C CA . ILE A 1 261 ? 10.518 -9.646 20.905 1.00 85.06 261 ILE A CA 1
ATOM 2057 C C . ILE A 1 261 ? 10.969 -9.380 22.345 1.00 85.06 261 ILE A C 1
ATOM 2059 O O . ILE A 1 261 ? 10.436 -8.486 22.987 1.00 85.06 261 ILE A O 1
ATOM 2063 N N . ASN A 1 262 ? 11.989 -10.098 22.828 1.00 86.50 262 ASN A N 1
ATOM 2064 C CA . ASN A 1 262 ? 12.554 -9.868 24.160 1.00 86.50 262 ASN A CA 1
ATOM 2065 C C . ASN A 1 262 ? 13.284 -8.520 24.226 1.00 86.50 262 ASN A C 1
ATOM 2067 O O . ASN A 1 262 ? 13.101 -7.782 25.180 1.00 86.50 262 ASN A O 1
ATOM 2071 N N . GLU A 1 263 ? 14.025 -8.154 23.173 1.00 90.56 263 GLU A N 1
ATOM 2072 C CA . GLU A 1 263 ? 14.654 -6.826 23.080 1.00 90.56 263 GLU A CA 1
ATOM 2073 C C . GLU A 1 263 ? 13.587 -5.719 23.055 1.00 90.56 263 GLU A C 1
ATOM 2075 O O . GLU A 1 263 ? 13.762 -4.667 23.661 1.00 90.56 263 GLU A O 1
ATOM 2080 N N . PHE A 1 264 ? 12.447 -5.963 22.396 1.00 88.69 264 PHE A N 1
ATOM 2081 C CA . PHE A 1 264 ? 11.315 -5.036 22.428 1.00 88.69 264 PHE A CA 1
ATOM 2082 C C . PHE A 1 264 ? 10.682 -4.927 23.819 1.00 88.69 264 PHE A C 1
ATOM 2084 O O . PHE A 1 264 ? 10.299 -3.840 24.242 1.00 88.69 264 PHE A O 1
ATOM 2091 N N . PHE A 1 265 ? 10.588 -6.042 24.541 1.00 84.81 265 PHE A N 1
ATOM 2092 C CA . PHE A 1 265 ? 10.096 -6.059 25.912 1.00 84.81 265 PHE A CA 1
ATOM 2093 C C . PHE A 1 265 ? 10.988 -5.220 26.832 1.00 84.81 265 PHE A C 1
ATOM 2095 O O . PHE A 1 265 ? 10.478 -4.357 27.541 1.00 84.81 265 PHE A O 1
ATOM 2102 N N . ASP A 1 266 ? 12.308 -5.394 26.741 1.00 86.69 266 ASP A N 1
ATOM 2103 C CA . ASP A 1 266 ? 13.273 -4.612 27.518 1.00 86.69 266 ASP A CA 1
ATOM 2104 C C . ASP A 1 266 ? 13.143 -3.106 27.231 1.00 86.69 266 ASP A C 1
ATOM 2106 O O . ASP A 1 266 ? 13.194 -2.291 28.152 1.00 86.69 266 ASP A O 1
ATOM 2110 N N . LEU A 1 267 ? 12.891 -2.725 25.970 1.00 88.56 267 LEU A N 1
ATOM 2111 C CA . LEU A 1 267 ? 12.622 -1.332 25.600 1.00 88.56 267 LEU A CA 1
ATOM 2112 C C . LEU A 1 267 ? 11.361 -0.783 26.281 1.00 88.56 267 LEU A C 1
ATOM 2114 O O . LEU A 1 267 ? 11.402 0.314 26.836 1.00 88.56 267 LEU A O 1
ATOM 2118 N N . ILE A 1 268 ? 10.259 -1.538 26.278 1.00 85.56 268 ILE A N 1
ATOM 2119 C CA . ILE A 1 268 ? 9.004 -1.131 26.930 1.00 85.56 268 ILE A CA 1
ATOM 2120 C C . ILE A 1 268 ? 9.162 -1.047 28.454 1.00 85.56 268 ILE A C 1
ATOM 2122 O O . ILE A 1 268 ? 8.635 -0.125 29.076 1.00 85.56 268 ILE A O 1
ATOM 2126 N N . GLU A 1 269 ? 9.895 -1.976 29.069 1.00 82.50 269 GLU A N 1
ATOM 2127 C CA . GLU A 1 269 ? 10.199 -1.927 30.503 1.00 82.50 269 GLU A CA 1
ATOM 2128 C C . GLU A 1 269 ? 11.079 -0.721 30.860 1.00 82.50 269 GLU A C 1
ATOM 2130 O O . GLU A 1 269 ? 10.901 -0.138 31.929 1.00 82.50 269 GLU A O 1
ATOM 2135 N N . SER A 1 270 ? 11.958 -0.300 29.942 1.00 82.44 270 SER A N 1
ATOM 2136 C CA . SER A 1 270 ? 12.849 0.855 30.108 1.00 82.44 270 SER A CA 1
ATOM 2137 C C . SER A 1 270 ? 12.197 2.226 29.894 1.00 82.44 270 SER A C 1
ATOM 2139 O O . SER A 1 270 ? 12.878 3.242 30.058 1.00 82.44 270 SER A O 1
ATOM 2141 N N . LEU A 1 271 ? 10.907 2.283 29.531 1.00 79.06 271 LEU A N 1
ATOM 2142 C CA . LEU A 1 271 ? 10.156 3.537 29.439 1.00 79.06 271 LEU A CA 1
ATOM 2143 C C . LEU A 1 271 ? 10.107 4.201 30.828 1.00 79.06 271 LEU A C 1
ATOM 2145 O O . LEU A 1 271 ? 9.261 3.883 31.661 1.00 79.06 271 LEU A O 1
ATOM 2149 N N . ASN A 1 272 ? 11.070 5.089 31.088 1.00 63.66 272 ASN A N 1
ATOM 2150 C CA . ASN A 1 272 ? 11.269 5.737 32.380 1.00 63.66 272 ASN A CA 1
ATOM 2151 C C . ASN A 1 272 ? 10.278 6.883 32.624 1.00 63.66 272 ASN A C 1
ATOM 2153 O O . ASN A 1 272 ? 9.830 7.566 31.704 1.00 63.66 272 ASN A O 1
ATOM 2157 N N . GLU A 1 273 ? 10.033 7.145 33.909 1.00 53.03 273 GLU A N 1
ATOM 2158 C CA . GLU A 1 273 ? 9.313 8.300 34.450 1.00 53.03 273 GLU A CA 1
ATOM 2159 C C . GLU A 1 273 ? 10.042 9.621 34.141 1.00 53.03 273 GLU A C 1
ATOM 2161 O O . GLU A 1 273 ? 10.758 10.184 34.976 1.00 53.03 273 GLU A O 1
ATOM 2166 N N . THR A 1 274 ? 9.906 10.152 32.925 1.00 49.44 274 THR A N 1
ATOM 2167 C CA . THR A 1 274 ? 10.420 11.493 32.632 1.00 49.44 274 THR A CA 1
ATOM 2168 C C . THR A 1 274 ? 9.573 12.553 33.331 1.00 49.44 274 THR A C 1
ATOM 2170 O O . THR A 1 274 ? 8.463 12.860 32.905 1.00 49.44 274 THR A O 1
ATOM 2173 N N . LYS A 1 275 ? 10.138 13.169 34.379 1.00 46.12 275 LYS A N 1
ATOM 2174 C CA . LYS A 1 275 ? 9.619 14.365 35.064 1.00 46.12 275 LYS A CA 1
ATOM 2175 C C . LYS A 1 275 ? 9.604 15.603 34.146 1.00 46.12 275 LYS A C 1
ATOM 2177 O O . LYS A 1 275 ? 10.331 16.551 34.417 1.00 46.12 275 LYS A O 1
ATOM 2182 N N . LEU A 1 276 ? 8.821 15.628 33.067 1.00 50.09 276 LEU A N 1
ATOM 2183 C CA . LEU A 1 276 ? 8.667 16.817 32.212 1.00 50.09 276 LEU A CA 1
ATOM 2184 C C . LEU A 1 276 ? 7.209 17.045 31.752 1.00 50.09 276 LEU A C 1
ATOM 2186 O O . LEU A 1 276 ? 6.327 16.223 31.992 1.00 50.09 276 LEU A O 1
ATOM 2190 N N . GLN A 1 277 ? 6.990 18.257 31.236 1.00 54.22 277 GLN A N 1
ATOM 2191 C CA . GLN A 1 277 ? 5.804 19.132 31.272 1.00 54.22 277 GLN A CA 1
ATOM 2192 C C . GLN A 1 277 ? 4.529 18.625 30.548 1.00 54.22 277 GLN A C 1
ATOM 2194 O O . GLN A 1 277 ? 4.549 17.637 29.828 1.00 54.22 277 GLN A O 1
ATOM 2199 N N . HIS A 1 278 ? 3.404 19.316 30.786 1.00 53.09 278 HIS A N 1
ATOM 2200 C CA . HIS A 1 278 ? 2.010 18.893 30.533 1.00 53.09 278 HIS A CA 1
ATOM 2201 C C . HIS A 1 278 ? 1.493 18.927 29.072 1.00 53.09 278 HIS A C 1
ATOM 2203 O O . HIS A 1 278 ? 0.282 18.785 28.877 1.00 53.09 278 HIS A O 1
ATOM 2209 N N . SER A 1 279 ? 2.338 19.151 28.062 1.00 58.41 279 SER A N 1
ATOM 2210 C CA . SER A 1 279 ? 1.915 19.248 26.651 1.00 58.41 279 SER A CA 1
ATOM 2211 C C . SER A 1 279 ? 2.406 18.057 25.814 1.00 58.41 279 SER A C 1
ATOM 2213 O O . SER A 1 279 ? 3.364 17.389 26.190 1.00 58.41 279 SER A O 1
ATOM 2215 N N . SER A 1 280 ? 1.740 17.785 24.687 1.00 59.72 280 SER A N 1
ATOM 2216 C CA . SER A 1 280 ? 2.069 16.714 23.725 1.00 59.72 280 SER A CA 1
ATOM 2217 C C . SER A 1 280 ? 2.452 17.326 22.367 1.00 59.72 280 SER A C 1
ATOM 2219 O O . SER A 1 280 ? 1.828 17.060 21.343 1.00 59.72 280 SER A O 1
ATOM 2221 N N . GLU A 1 281 ? 3.443 18.224 22.367 1.00 66.25 281 GLU A N 1
ATOM 2222 C CA . GLU A 1 281 ? 3.828 19.042 21.201 1.00 66.25 281 GLU A CA 1
ATOM 2223 C C . GLU A 1 281 ? 4.366 18.187 20.035 1.00 66.25 281 GLU A C 1
ATOM 2225 O O . GLU A 1 281 ? 3.875 18.315 18.915 1.00 66.25 281 GLU A O 1
ATOM 2230 N N . HIS A 1 282 ? 5.230 17.202 20.300 1.00 73.06 282 HIS A N 1
ATOM 2231 C CA . HIS A 1 282 ? 5.955 16.442 19.264 1.00 73.06 282 HIS A CA 1
ATOM 2232 C C . HIS A 1 282 ? 5.276 15.157 18.756 1.00 73.06 282 HIS A C 1
ATOM 2234 O O . HIS A 1 282 ? 5.934 14.222 18.288 1.00 73.06 282 HIS A O 1
ATOM 2240 N N . TYR A 1 283 ? 3.949 15.078 18.842 1.00 82.19 283 TYR A N 1
ATOM 2241 C CA . TYR A 1 283 ? 3.187 13.907 18.398 1.00 82.19 283 TYR A CA 1
ATOM 2242 C C . TYR A 1 283 ? 3.496 13.505 16.942 1.00 82.19 283 TYR A C 1
ATOM 2244 O O . TYR A 1 283 ? 3.863 12.356 16.663 1.00 82.19 283 TYR A O 1
ATOM 2252 N N . TYR A 1 284 ? 3.348 14.440 15.999 1.00 84.81 284 TYR A N 1
ATOM 2253 C CA . TYR A 1 284 ? 3.509 14.112 14.587 1.00 84.81 284 TYR A CA 1
ATOM 2254 C C . TYR A 1 284 ? 4.966 13.824 14.210 1.00 84.81 284 TYR A C 1
ATOM 2256 O O . TYR A 1 284 ? 5.201 13.026 13.305 1.00 84.81 284 TYR A O 1
ATOM 2264 N N . ASP A 1 285 ? 5.945 14.412 14.899 1.00 85.75 285 ASP A N 1
ATOM 2265 C CA . ASP A 1 285 ? 7.360 14.102 14.681 1.00 85.75 285 ASP A CA 1
ATOM 2266 C C . ASP A 1 285 ? 7.657 12.627 14.966 1.00 85.75 285 ASP A C 1
ATOM 2268 O O . ASP A 1 285 ? 8.247 11.930 14.133 1.00 85.75 285 ASP A O 1
ATOM 2272 N N . ALA A 1 286 ? 7.168 12.122 16.101 1.00 89.00 286 ALA A N 1
ATOM 2273 C CA . ALA A 1 286 ? 7.324 10.726 16.488 1.00 89.00 286 ALA A CA 1
ATOM 2274 C C . ALA A 1 286 ? 6.636 9.777 15.499 1.00 89.00 286 ALA A C 1
ATOM 2276 O O . ALA A 1 286 ? 7.234 8.783 15.074 1.00 89.00 286 ALA A O 1
ATOM 2277 N N . LEU A 1 287 ? 5.410 10.107 15.070 1.00 90.56 287 LEU A N 1
ATOM 2278 C CA . LEU A 1 287 ? 4.718 9.354 14.022 1.00 90.56 287 LEU A CA 1
ATOM 2279 C C . LEU A 1 287 ? 5.488 9.371 12.701 1.00 90.56 287 LEU A C 1
ATOM 2281 O O . LEU A 1 287 ? 5.662 8.325 12.084 1.00 90.56 287 LEU A O 1
ATOM 2285 N N . ASN A 1 288 ? 5.965 10.533 12.258 1.00 89.38 288 ASN A N 1
ATOM 2286 C CA . ASN A 1 288 ? 6.711 10.667 11.011 1.00 89.38 288 ASN A CA 1
ATOM 2287 C C . ASN A 1 288 ? 8.011 9.860 11.053 1.00 89.38 288 ASN A C 1
ATOM 2289 O O . ASN A 1 288 ? 8.327 9.169 10.084 1.00 89.38 288 ASN A O 1
ATOM 2293 N N . GLY A 1 289 ? 8.742 9.908 12.170 1.00 89.38 289 GLY A N 1
ATOM 2294 C CA . GLY A 1 289 ? 9.915 9.071 12.403 1.00 89.38 289 GLY A CA 1
ATOM 2295 C C . GLY A 1 289 ? 9.574 7.585 12.294 1.00 89.38 289 GLY A C 1
ATOM 2296 O O . GLY A 1 289 ? 10.187 6.868 11.506 1.00 89.38 289 GLY A O 1
ATOM 2297 N N . ALA A 1 290 ? 8.534 7.138 12.998 1.00 93.19 290 ALA A N 1
ATOM 2298 C CA . ALA A 1 290 ? 8.104 5.744 12.980 1.00 93.19 290 ALA A CA 1
ATOM 2299 C C . ALA A 1 290 ? 7.648 5.273 11.584 1.00 93.19 290 ALA A C 1
ATOM 2301 O O . ALA A 1 290 ? 8.050 4.200 11.131 1.00 93.19 290 ALA A O 1
ATOM 2302 N N . LEU A 1 291 ? 6.851 6.077 10.872 1.00 91.19 291 LEU A N 1
ATOM 2303 C CA . LEU A 1 291 ? 6.314 5.739 9.550 1.00 91.19 291 LEU A CA 1
ATOM 2304 C C . LEU A 1 291 ? 7.393 5.698 8.463 1.00 91.19 291 LEU A C 1
ATOM 2306 O O . LEU A 1 291 ? 7.341 4.841 7.579 1.00 91.19 291 LEU A O 1
ATOM 2310 N N . LYS A 1 292 ? 8.395 6.585 8.527 1.00 86.12 292 LYS A N 1
ATOM 2311 C CA . LYS A 1 292 ? 9.554 6.540 7.619 1.00 86.12 292 LYS A CA 1
ATOM 2312 C C . LYS A 1 292 ? 10.316 5.222 7.769 1.00 86.12 292 LYS A C 1
ATOM 2314 O O . LYS A 1 292 ? 10.744 4.645 6.769 1.00 86.12 292 LYS A O 1
ATOM 2319 N N . THR A 1 293 ? 10.438 4.737 9.002 1.00 86.88 293 THR A N 1
ATOM 2320 C CA . THR A 1 293 ? 11.205 3.536 9.345 1.00 86.88 293 THR A CA 1
ATOM 2321 C C . THR A 1 293 ? 10.426 2.231 9.169 1.00 86.88 293 THR A C 1
ATOM 2323 O O . THR A 1 293 ? 11.039 1.196 8.913 1.00 86.88 293 THR A O 1
ATOM 2326 N N . CYS A 1 294 ? 9.097 2.253 9.288 1.00 89.75 294 CYS A N 1
ATOM 2327 C CA . CYS A 1 294 ? 8.281 1.044 9.201 1.00 89.75 294 CYS A CA 1
ATOM 2328 C C . CYS A 1 294 ? 8.263 0.418 7.798 1.00 89.75 294 CYS A C 1
ATOM 2330 O O . CYS A 1 294 ? 8.444 1.088 6.769 1.00 89.75 294 CYS A O 1
ATOM 2332 N N . GLU A 1 295 ? 8.029 -0.893 7.759 1.00 85.88 295 GLU A N 1
ATOM 2333 C CA . GLU A 1 295 ? 7.732 -1.605 6.517 1.00 85.88 295 GLU A CA 1
ATOM 2334 C C . GLU A 1 295 ? 6.351 -1.195 5.980 1.00 85.88 295 GLU A C 1
ATOM 2336 O O . GLU A 1 295 ? 5.526 -0.621 6.695 1.00 85.88 295 GLU A O 1
ATOM 2341 N N . SER A 1 296 ? 6.075 -1.482 4.710 1.00 81.00 296 SER A N 1
ATOM 2342 C CA . SER A 1 296 ? 4.721 -1.301 4.183 1.00 81.00 296 SER A CA 1
ATOM 2343 C C . SER A 1 296 ? 3.726 -2.261 4.853 1.00 81.00 296 SER A C 1
ATOM 2345 O O . SER A 1 296 ? 4.120 -3.301 5.371 1.00 81.00 296 SER A O 1
ATOM 2347 N N . GLU A 1 297 ? 2.437 -1.923 4.830 1.00 82.88 297 GLU A N 1
ATOM 2348 C CA . GLU A 1 297 ? 1.340 -2.699 5.431 1.00 82.88 297 GLU A CA 1
ATOM 2349 C C . GLU A 1 297 ? 1.456 -2.847 6.957 1.00 82.88 297 GLU A C 1
ATOM 2351 O O . GLU A 1 297 ? 0.911 -3.773 7.557 1.00 82.88 297 GLU A O 1
ATOM 2356 N N . SER A 1 298 ? 2.185 -1.925 7.593 1.00 90.19 298 SER A N 1
ATOM 2357 C CA . SER A 1 298 ? 2.372 -1.895 9.042 1.00 90.19 298 SER A CA 1
ATOM 2358 C C . SER A 1 298 ? 1.095 -1.532 9.792 1.00 90.19 298 SER A C 1
ATOM 2360 O O . SER A 1 298 ? 0.173 -0.904 9.266 1.00 90.19 298 SER A O 1
ATOM 2362 N N . VAL A 1 299 ? 1.068 -1.894 11.073 1.00 89.69 299 VAL A N 1
ATOM 2363 C CA . VAL A 1 299 ? 0.025 -1.465 12.008 1.00 89.69 299 VAL A CA 1
ATOM 2364 C C . VAL A 1 299 ? 0.693 -0.661 13.111 1.00 89.69 299 VAL A C 1
ATOM 2366 O O . VAL A 1 299 ? 1.607 -1.154 13.777 1.00 89.69 299 VAL A O 1
ATOM 2369 N N . ALA A 1 300 ? 0.251 0.583 13.271 1.00 94.00 300 ALA A N 1
ATOM 2370 C CA . ALA A 1 300 ? 0.727 1.503 14.284 1.00 94.00 300 ALA A CA 1
ATOM 2371 C C . ALA A 1 300 ? -0.334 1.730 15.358 1.00 94.00 300 ALA A C 1
ATOM 2373 O O . ALA A 1 300 ? -1.470 2.097 15.066 1.00 94.00 300 ALA A O 1
ATOM 2374 N N . PHE A 1 301 ? 0.073 1.543 16.607 1.00 92.69 301 PHE A N 1
ATOM 2375 C CA . PHE A 1 301 ? -0.706 1.845 17.794 1.00 92.69 301 PHE A CA 1
ATOM 2376 C C . PHE A 1 301 ? -0.169 3.132 18.405 1.00 92.69 301 PHE A C 1
ATOM 2378 O O . PHE A 1 301 ? 0.954 3.176 18.915 1.00 92.69 301 PHE A O 1
ATOM 2385 N N . PHE A 1 302 ? -0.964 4.190 18.299 1.00 92.50 302 PHE A N 1
ATOM 2386 C CA . PHE A 1 302 ? -0.615 5.521 18.761 1.00 92.50 302 PHE A CA 1
ATOM 2387 C C . PHE A 1 302 ? -1.331 5.835 20.076 1.00 92.50 302 PHE A C 1
ATOM 2389 O O . PHE A 1 302 ? -2.546 5.992 20.084 1.00 92.50 302 PHE A O 1
ATOM 2396 N N . PHE A 1 303 ? -0.588 5.948 21.173 1.00 89.19 303 PHE A N 1
ATOM 2397 C CA . PHE A 1 303 ? -1.131 6.210 22.502 1.00 89.19 303 PHE A CA 1
ATOM 2398 C C . PHE A 1 303 ? -0.949 7.674 22.913 1.00 89.19 303 PHE A C 1
ATOM 2400 O O . PHE A 1 303 ? 0.179 8.167 22.911 1.00 89.19 303 PHE A O 1
ATOM 2407 N N . THR A 1 304 ? -2.035 8.342 23.319 1.00 85.75 304 THR A N 1
ATOM 2408 C CA . THR A 1 304 ? -2.006 9.733 23.815 1.00 85.75 304 THR A CA 1
ATOM 2409 C C . THR A 1 304 ? -3.235 10.093 24.665 1.00 85.75 304 THR A C 1
ATOM 2411 O O . THR A 1 304 ? -4.235 9.375 24.655 1.00 85.75 304 THR A O 1
ATOM 2414 N N . ASP A 1 305 ? -3.178 11.217 25.383 1.00 79.62 305 ASP A N 1
ATOM 2415 C CA . ASP A 1 305 ? -4.301 11.849 26.095 1.00 79.62 305 ASP A CA 1
ATOM 2416 C C . ASP A 1 305 ? -4.654 13.258 25.576 1.00 79.62 305 ASP A C 1
ATOM 2418 O O . ASP A 1 305 ? -5.585 13.894 26.087 1.00 79.62 305 ASP A O 1
ATOM 2422 N N . ALA A 1 306 ? -3.930 13.755 24.567 1.00 73.62 306 ALA A N 1
ATOM 2423 C CA . ALA A 1 306 ? -3.998 15.144 24.125 1.00 73.62 306 ALA A CA 1
ATOM 2424 C C . ALA A 1 306 ? -3.749 15.288 22.610 1.00 73.62 306 ALA A C 1
ATOM 2426 O O . ALA A 1 306 ? -3.141 14.413 21.991 1.00 73.62 306 ALA A O 1
ATOM 2427 N N . PRO A 1 307 ? -4.213 16.386 21.983 1.00 68.62 307 PRO A N 1
ATOM 2428 C CA . PRO A 1 307 ? -3.864 16.690 20.602 1.00 68.62 307 PRO A CA 1
ATOM 2429 C C . PRO A 1 307 ? -2.445 17.274 20.525 1.00 68.62 307 PRO A C 1
ATOM 2431 O O . PRO A 1 307 ? -1.906 17.790 21.514 1.00 68.62 307 PRO A O 1
ATOM 2434 N N . SER A 1 308 ? -1.864 17.266 19.323 1.00 67.94 308 SER A N 1
ATOM 2435 C CA . SER A 1 308 ? -0.688 18.098 19.057 1.00 67.94 308 SER A CA 1
ATOM 2436 C C . SER A 1 308 ? -1.091 19.569 19.059 1.00 67.94 308 SER A C 1
ATOM 2438 O O . SER A 1 308 ? -2.152 19.929 18.562 1.00 67.94 308 SER A O 1
ATOM 2440 N N . HIS A 1 309 ? -0.227 20.424 19.599 1.00 63.38 309 HIS A N 1
ATOM 2441 C CA . HIS A 1 309 ? -0.367 21.876 19.468 1.00 63.38 309 HIS A CA 1
ATOM 2442 C C . HIS A 1 309 ? 0.349 22.407 18.210 1.00 63.38 309 HIS A C 1
ATOM 2444 O O . HIS A 1 309 ? 0.412 23.620 18.009 1.00 63.38 309 HIS A O 1
ATOM 2450 N N . GLU A 1 310 ? 0.890 21.525 17.357 1.00 59.19 310 GLU A N 1
ATOM 2451 C CA . GLU A 1 310 ? 1.595 21.914 16.139 1.00 59.19 310 GLU A CA 1
ATOM 2452 C C . GLU A 1 310 ? 0.676 21.936 14.904 1.00 59.19 310 GLU A C 1
ATOM 2454 O O . GLU A 1 310 ? 0.111 20.909 14.523 1.00 59.19 310 GLU A O 1
ATOM 2459 N N . PRO A 1 311 ? 0.577 23.075 14.199 1.00 48.66 311 PRO A N 1
ATOM 2460 C CA . PRO A 1 311 ? -0.364 23.248 13.092 1.00 48.66 311 PRO A CA 1
ATOM 2461 C C . PRO A 1 311 ? 0.025 22.561 11.765 1.00 48.66 311 PRO A C 1
ATOM 2463 O O . PRO A 1 311 ? -0.724 22.688 10.800 1.00 48.66 311 PRO A O 1
ATOM 2466 N N . CYS A 1 312 ? 1.179 21.880 11.650 1.00 49.06 312 CYS A N 1
ATOM 2467 C CA . CYS A 1 312 ? 1.816 21.660 10.336 1.00 49.06 312 CYS A CA 1
ATOM 2468 C C . CYS A 1 312 ? 2.115 20.208 9.873 1.00 49.06 312 CYS A C 1
ATOM 2470 O O . CYS A 1 312 ? 2.047 19.980 8.663 1.00 49.06 312 CYS A O 1
ATOM 2472 N N . PRO A 1 313 ? 2.399 19.176 10.700 1.00 58.62 313 PRO A N 1
ATOM 2473 C CA . PRO A 1 313 ? 2.886 17.910 10.129 1.00 58.62 313 PRO A CA 1
ATOM 2474 C C . PRO A 1 313 ? 1.805 16.857 9.798 1.00 58.62 313 PRO A C 1
ATOM 2476 O O . PRO A 1 313 ? 2.146 15.793 9.275 1.00 58.62 313 PRO A O 1
ATOM 2479 N N . GLN A 1 314 ? 0.510 17.139 10.009 1.00 69.25 314 GLN A N 1
ATOM 2480 C CA . GLN A 1 314 ? -0.582 16.179 9.757 1.00 69.25 314 GLN A CA 1
ATOM 2481 C C . GLN A 1 314 ? -0.618 15.672 8.303 1.00 69.25 314 GLN A C 1
ATOM 2483 O O . GLN A 1 314 ? -0.846 14.484 8.055 1.00 69.25 314 GLN A O 1
ATOM 2488 N N . GLY A 1 315 ? -0.358 16.556 7.333 1.00 72.50 315 GLY A N 1
ATOM 2489 C CA . GLY A 1 315 ? -0.326 16.205 5.910 1.00 72.50 315 GLY A CA 1
ATOM 2490 C C . GLY A 1 315 ? 0.769 15.189 5.578 1.00 72.50 315 GLY A C 1
ATOM 2491 O O . GLY A 1 315 ? 0.497 14.192 4.909 1.00 72.50 315 GLY A O 1
ATOM 2492 N N . LEU A 1 316 ? 1.983 15.390 6.108 1.00 76.06 316 LEU A N 1
ATOM 2493 C CA . LEU A 1 316 ? 3.109 14.474 5.905 1.00 76.06 316 LEU A CA 1
ATOM 2494 C C . LEU A 1 316 ? 2.835 13.105 6.532 1.00 76.06 316 LEU A C 1
ATOM 2496 O O . LEU A 1 316 ? 3.072 12.079 5.898 1.00 76.06 316 LEU A O 1
ATOM 2500 N N . THR A 1 317 ? 2.304 13.077 7.753 1.00 83.75 317 THR A N 1
ATOM 2501 C CA . THR A 1 317 ? 1.994 11.824 8.445 1.00 83.75 317 THR A CA 1
ATOM 2502 C C . THR A 1 317 ? 0.966 11.000 7.679 1.00 83.75 317 THR A C 1
ATOM 2504 O O . THR A 1 317 ? 1.169 9.807 7.457 1.00 83.75 317 THR A O 1
ATOM 2507 N N . ARG A 1 318 ? -0.110 11.636 7.202 1.00 81.69 318 ARG A N 1
ATOM 2508 C CA . ARG A 1 318 ? -1.119 10.984 6.353 1.00 81.69 318 ARG A CA 1
ATOM 2509 C C . ARG A 1 318 ? -0.514 10.484 5.044 1.00 81.69 318 ARG A C 1
ATOM 2511 O O . ARG A 1 318 ? -0.831 9.374 4.618 1.00 81.69 318 ARG A O 1
ATOM 2518 N N . ALA A 1 319 ? 0.380 11.267 4.441 1.00 77.25 319 ALA A N 1
ATOM 2519 C CA . ALA A 1 319 ? 1.070 10.886 3.217 1.00 77.25 319 ALA A CA 1
ATOM 2520 C C . ALA A 1 319 ? 1.951 9.651 3.398 1.00 77.25 319 ALA A C 1
ATOM 2522 O O . ALA A 1 319 ? 1.868 8.707 2.614 1.00 77.25 319 ALA A O 1
ATOM 2523 N N . LEU A 1 320 ? 2.743 9.619 4.470 1.00 82.69 320 LEU A N 1
ATOM 2524 C CA . LEU A 1 320 ? 3.571 8.469 4.815 1.00 82.69 320 LEU A CA 1
ATOM 2525 C C . LEU A 1 320 ? 2.719 7.239 5.138 1.00 82.69 320 LEU A C 1
ATOM 2527 O O . LEU A 1 320 ? 3.031 6.152 4.655 1.00 82.69 320 LEU A O 1
ATOM 2531 N N . ALA A 1 321 ? 1.631 7.406 5.896 1.00 86.31 321 ALA A N 1
ATOM 2532 C CA . ALA A 1 321 ? 0.700 6.328 6.210 1.00 86.31 321 ALA A CA 1
ATOM 2533 C C . ALA A 1 321 ? 0.102 5.718 4.933 1.00 86.31 321 ALA A C 1
ATOM 2535 O O . ALA A 1 321 ? 0.129 4.504 4.771 1.00 86.31 321 ALA A O 1
ATOM 2536 N N . ARG A 1 322 ? -0.345 6.536 3.972 1.00 81.00 322 ARG A N 1
ATOM 2537 C CA . ARG A 1 322 ? -0.866 6.046 2.684 1.00 81.00 322 ARG A CA 1
ATOM 2538 C C . ARG A 1 322 ? 0.212 5.413 1.811 1.00 81.00 322 ARG A C 1
ATOM 2540 O O . ARG A 1 322 ? 0.004 4.312 1.314 1.00 81.00 322 ARG A O 1
ATOM 2547 N N . LEU A 1 323 ? 1.376 6.053 1.679 1.00 77.00 323 LEU A N 1
ATOM 2548 C CA . LEU A 1 323 ? 2.509 5.526 0.906 1.00 77.00 323 LEU A CA 1
ATOM 2549 C C . LEU A 1 323 ? 2.941 4.144 1.406 1.00 77.00 323 LEU A C 1
ATOM 2551 O O . LEU A 1 323 ? 3.256 3.251 0.620 1.00 77.00 323 LEU A O 1
ATOM 2555 N N . LYS A 1 324 ? 2.973 3.971 2.727 1.00 80.56 324 LYS A N 1
ATOM 2556 C CA . LYS A 1 324 ? 3.327 2.705 3.364 1.00 80.56 324 LYS A CA 1
ATOM 2557 C C . LYS A 1 324 ? 2.131 1.769 3.497 1.00 80.56 324 LYS A C 1
ATOM 2559 O O . LYS A 1 324 ? 2.344 0.620 3.848 1.00 80.56 324 LYS A O 1
ATOM 2564 N N . ASN A 1 325 ? 0.906 2.199 3.199 1.00 81.44 325 ASN A N 1
ATOM 2565 C CA . ASN A 1 325 ? -0.318 1.479 3.554 1.00 81.44 325 ASN A CA 1
ATOM 2566 C C . ASN A 1 325 ? -0.345 1.080 5.048 1.00 81.44 325 ASN A C 1
ATOM 2568 O O . ASN A 1 325 ? -0.721 -0.033 5.408 1.00 81.44 325 ASN A O 1
ATOM 2572 N N . THR A 1 326 ? 0.137 1.974 5.913 1.00 88.56 326 THR A N 1
ATOM 2573 C CA . THR A 1 326 ? 0.212 1.777 7.359 1.00 88.56 326 THR A CA 1
ATOM 2574 C C . THR A 1 326 ? -1.047 2.309 8.020 1.00 88.56 326 THR A C 1
ATOM 2576 O O . THR A 1 326 ? -1.378 3.489 7.895 1.00 88.56 326 THR A O 1
ATOM 2579 N N . LYS A 1 327 ? -1.713 1.442 8.777 1.00 90.56 327 LYS A N 1
ATOM 2580 C CA . LYS A 1 327 ? -2.885 1.791 9.581 1.00 90.56 327 LYS A CA 1
ATOM 2581 C C . LYS A 1 327 ? -2.452 2.398 10.910 1.00 90.56 327 LYS A C 1
ATOM 2583 O O . LYS A 1 327 ? -1.566 1.838 11.554 1.00 90.56 327 LYS A O 1
ATOM 2588 N N . ILE A 1 328 ? -3.093 3.485 11.344 1.00 93.00 328 ILE A N 1
ATOM 2589 C CA . ILE A 1 328 ? -2.802 4.116 12.640 1.00 93.00 328 ILE A CA 1
ATOM 2590 C C . ILE A 1 328 ? -4.040 4.087 13.529 1.00 93.00 328 ILE A C 1
ATOM 2592 O O . ILE A 1 328 ? -4.965 4.879 13.364 1.00 93.00 328 ILE A O 1
ATOM 2596 N N . ASP A 1 329 ? -4.042 3.173 14.492 1.00 92.19 329 ASP A N 1
ATOM 2597 C CA . ASP A 1 329 ? -5.059 3.118 15.532 1.00 92.19 329 ASP A CA 1
ATOM 2598 C C . ASP A 1 329 ? -4.689 4.064 16.672 1.00 92.19 329 ASP A C 1
ATOM 2600 O O . ASP A 1 329 ? -3.623 3.945 17.281 1.00 92.19 329 ASP A O 1
ATOM 2604 N N . VAL A 1 330 ? -5.583 5.009 16.951 1.00 91.44 330 VAL A N 1
ATOM 2605 C CA . VAL A 1 330 ? -5.414 6.010 18.001 1.00 91.44 330 VAL A CA 1
ATOM 2606 C C . VAL A 1 330 ? -6.028 5.475 19.283 1.00 91.44 330 VAL A C 1
ATOM 2608 O O . VAL A 1 330 ? -7.229 5.244 19.377 1.00 91.44 330 VAL A O 1
ATOM 2611 N N . LEU A 1 331 ? -5.182 5.275 20.275 1.00 89.69 331 LEU A N 1
ATOM 2612 C CA . LEU A 1 331 ? -5.470 4.717 21.581 1.00 89.69 331 LEU A CA 1
ATOM 2613 C C . LEU A 1 331 ? -5.487 5.868 22.583 1.00 89.69 331 LEU A C 1
ATOM 2615 O O . LEU A 1 331 ? -4.454 6.293 23.100 1.00 89.69 331 LEU A O 1
ATOM 2619 N N . PHE A 1 332 ? -6.679 6.410 22.799 1.00 87.06 332 PHE A N 1
ATOM 2620 C CA . PHE A 1 332 ? -6.877 7.638 23.549 1.00 87.06 332 PHE A CA 1
ATOM 2621 C C . PHE A 1 332 ? -7.219 7.360 25.007 1.00 87.06 332 PHE A C 1
ATOM 2623 O O . PHE A 1 332 ? -8.141 6.597 25.297 1.00 87.06 332 PHE A O 1
ATOM 2630 N N . VAL A 1 333 ? -6.524 8.020 25.929 1.00 80.94 333 VAL A N 1
ATOM 2631 C CA . VAL A 1 333 ? -6.894 8.026 27.347 1.00 80.94 333 VAL A CA 1
ATOM 2632 C C . VAL A 1 333 ? -7.673 9.290 27.648 1.00 80.94 333 VAL A C 1
ATOM 2634 O O . VAL A 1 333 ? -7.136 10.393 27.598 1.00 80.94 333 VAL A O 1
ATOM 2637 N N . ASN A 1 334 ? -8.947 9.123 27.994 1.00 73.75 334 ASN A N 1
ATOM 2638 C CA . ASN A 1 334 ? -9.794 10.249 28.349 1.00 73.75 334 ASN A CA 1
ATOM 2639 C C . ASN A 1 334 ? -9.285 10.933 29.630 1.00 73.75 334 ASN A C 1
ATOM 2641 O O . ASN A 1 334 ? -9.240 10.310 30.694 1.00 73.75 334 ASN A O 1
ATOM 2645 N N . SER A 1 335 ? -8.921 12.213 29.532 1.00 66.81 335 SER A N 1
ATOM 2646 C CA . SER A 1 335 ? -8.477 13.031 30.662 1.00 66.81 335 SER A CA 1
ATOM 2647 C C . SER A 1 335 ? -9.443 14.195 30.894 1.00 66.81 335 SER A C 1
ATOM 2649 O O . SER A 1 335 ? -10.211 14.584 30.016 1.00 66.81 335 SER A O 1
ATOM 2651 N N . SER A 1 336 ? -9.416 14.798 32.084 1.00 59.06 336 SER A N 1
ATOM 2652 C CA . SER A 1 336 ? -10.296 15.927 32.426 1.00 59.06 336 SER A CA 1
ATOM 2653 C C . SER A 1 336 ? -10.068 17.192 31.582 1.00 59.06 336 SER A C 1
ATOM 2655 O O . SER A 1 336 ? -10.849 18.133 31.687 1.00 59.06 336 SER A O 1
ATOM 2657 N N . GLN A 1 337 ? -9.014 17.228 30.763 1.00 59.84 337 GLN A N 1
ATOM 2658 C CA . GLN A 1 337 ? -8.648 18.356 29.901 1.00 59.84 337 GLN A CA 1
ATOM 2659 C C . GLN A 1 337 ? -9.033 18.142 28.429 1.00 59.84 337 GLN A C 1
ATOM 2661 O O . GLN A 1 337 ? -8.849 19.041 27.612 1.00 59.84 337 GLN A O 1
ATOM 2666 N N . SER A 1 338 ? -9.567 16.971 28.075 1.00 68.19 338 SER A N 1
ATOM 2667 C CA . SER A 1 338 ? -9.918 16.631 26.699 1.00 68.19 338 SER A CA 1
ATOM 2668 C C . SER A 1 338 ? -11.184 17.371 26.249 1.00 68.19 338 SER A C 1
ATOM 2670 O O . SER A 1 338 ? -12.240 17.261 26.874 1.00 68.19 338 SER A O 1
ATOM 2672 N N . THR A 1 339 ? -11.100 18.120 25.147 1.00 72.69 339 THR A N 1
ATOM 2673 C CA . THR A 1 339 ? -12.262 18.802 24.560 1.00 72.69 339 THR A CA 1
ATOM 2674 C C . THR A 1 339 ? -12.943 17.920 23.512 1.00 72.69 339 THR A C 1
ATOM 2676 O O . THR A 1 339 ? -12.344 17.003 22.944 1.00 72.69 339 THR A O 1
ATOM 2679 N N . SER A 1 340 ? -14.212 18.214 23.206 1.00 75.75 340 SER A N 1
ATOM 2680 C CA . SER A 1 340 ? -14.914 17.566 22.086 1.00 75.75 340 SER A CA 1
ATOM 2681 C C . SER A 1 340 ? -14.195 17.778 20.748 1.00 75.75 340 SER A C 1
ATOM 2683 O O . SER A 1 340 ? -14.304 16.939 19.856 1.00 75.75 340 SER A O 1
ATOM 2685 N N . GLU A 1 341 ? -13.484 18.894 20.604 1.00 75.69 341 GLU A N 1
ATOM 2686 C CA . GLU A 1 341 ? -12.727 19.242 19.404 1.00 75.69 341 GLU A CA 1
ATOM 2687 C C . GLU A 1 341 ? -11.493 18.346 19.251 1.00 75.69 341 GLU A C 1
ATOM 2689 O O . GLU A 1 341 ? -11.326 17.722 18.206 1.00 75.69 341 GLU A O 1
ATOM 2694 N N . THR A 1 342 ? -10.720 18.157 20.328 1.00 76.00 342 THR A N 1
ATOM 2695 C CA . THR A 1 342 ? -9.588 17.216 20.382 1.00 76.00 342 THR A CA 1
ATOM 2696 C C . THR A 1 342 ? -9.987 15.806 19.955 1.00 76.00 342 THR A C 1
ATOM 2698 O O . THR A 1 342 ? -9.319 15.174 19.137 1.00 76.00 342 THR A O 1
ATOM 2701 N N . ILE A 1 343 ? -11.085 15.296 20.518 1.00 79.12 343 ILE A N 1
ATOM 2702 C CA . ILE A 1 343 ? -11.575 13.946 20.220 1.00 79.12 343 ILE A CA 1
ATOM 2703 C C . ILE A 1 343 ? -11.967 13.842 18.744 1.00 79.12 343 ILE A C 1
ATOM 2705 O O . ILE A 1 343 ? -11.654 12.850 18.086 1.00 79.12 343 ILE A O 1
ATOM 2709 N N . SER A 1 344 ? -12.626 14.874 18.212 1.00 80.50 344 SER A N 1
ATOM 2710 C CA . SER A 1 344 ? -13.009 14.927 16.804 1.00 80.50 344 SER A CA 1
ATOM 2711 C C . SER A 1 344 ? -11.789 14.931 15.881 1.00 80.50 344 SER A C 1
ATOM 2713 O O . SER A 1 344 ? -11.790 14.203 14.890 1.00 80.50 344 SER A O 1
ATOM 2715 N N . GLU A 1 345 ? -10.748 15.701 16.204 1.00 81.56 345 GLU A N 1
ATOM 2716 C CA . GLU A 1 345 ? -9.515 15.786 15.416 1.00 81.56 345 GLU A CA 1
ATOM 2717 C C . GLU A 1 345 ? -8.773 14.445 15.369 1.00 81.56 345 GLU A C 1
ATOM 2719 O O . GLU A 1 345 ? -8.470 13.941 14.288 1.00 81.56 345 GLU A O 1
ATOM 2724 N N . LEU A 1 346 ? -8.528 13.828 16.528 1.00 84.81 346 LEU A N 1
ATOM 2725 C CA . LEU A 1 346 ? -7.829 12.545 16.619 1.00 84.81 346 LEU A CA 1
ATOM 2726 C C . LEU A 1 346 ? -8.627 11.406 15.977 1.00 84.81 346 LEU A C 1
ATOM 2728 O O . LEU A 1 346 ? -8.050 10.542 15.312 1.00 84.81 346 LEU A O 1
ATOM 2732 N N . ASN A 1 347 ? -9.953 11.414 16.132 1.00 85.12 347 ASN A N 1
ATOM 2733 C CA . ASN A 1 347 ? -10.818 10.466 15.441 1.00 85.12 347 ASN A CA 1
ATOM 2734 C C . ASN A 1 347 ? -10.737 10.639 13.930 1.00 85.12 347 ASN A C 1
ATOM 2736 O O . ASN A 1 347 ? -10.488 9.684 13.199 1.00 85.12 347 ASN A O 1
ATOM 2740 N N . HIS A 1 348 ? -10.863 11.873 13.460 1.00 83.62 348 HIS A N 1
ATOM 2741 C CA . HIS A 1 348 ? -10.725 12.179 12.052 1.00 83.62 348 HIS A CA 1
ATOM 2742 C C . HIS A 1 348 ? -9.342 11.767 11.505 1.00 83.62 348 HIS A C 1
ATOM 2744 O O . HIS A 1 348 ? -9.256 11.135 10.452 1.00 83.62 348 HIS A O 1
ATOM 2750 N N . PHE A 1 349 ? -8.261 12.018 12.247 1.00 85.62 349 PHE A N 1
ATOM 2751 C CA . PHE A 1 349 ? -6.919 11.556 11.899 1.00 85.62 349 PHE A CA 1
ATOM 2752 C C . PHE A 1 349 ? -6.842 10.025 11.758 1.00 85.62 349 PHE A C 1
ATOM 2754 O O . PHE A 1 349 ? -6.403 9.539 10.710 1.00 85.62 349 PHE A O 1
ATOM 2761 N N . ALA A 1 350 ? -7.340 9.266 12.741 1.00 88.25 350 ALA A N 1
ATOM 2762 C CA . ALA A 1 350 ? -7.381 7.802 12.686 1.00 88.25 350 ALA A CA 1
ATOM 2763 C C . ALA A 1 350 ? -8.074 7.311 11.403 1.00 88.25 350 ALA A C 1
ATOM 2765 O O . ALA A 1 350 ? -7.512 6.536 10.628 1.00 88.25 350 ALA A O 1
ATOM 2766 N N . VAL A 1 351 ? -9.254 7.863 11.114 1.00 85.75 351 VAL A N 1
ATOM 2767 C CA . VAL A 1 351 ? -10.084 7.521 9.952 1.00 85.75 351 VAL A CA 1
ATOM 2768 C C . VAL A 1 351 ? -9.360 7.793 8.621 1.00 85.75 351 VAL A C 1
ATOM 2770 O O . VAL A 1 351 ? -9.406 6.967 7.703 1.00 85.75 351 VAL A O 1
ATOM 2773 N N . THR A 1 352 ? -8.627 8.909 8.509 1.00 84.94 352 THR A N 1
ATOM 2774 C CA . THR A 1 352 ? -7.858 9.256 7.291 1.00 84.94 352 THR A CA 1
ATOM 2775 C C . THR A 1 352 ? -6.677 8.333 6.997 1.00 84.94 352 THR A C 1
ATOM 2777 O O . THR A 1 352 ? -6.216 8.274 5.856 1.00 84.94 352 THR A O 1
ATOM 2780 N N . THR A 1 353 ? -6.216 7.577 7.994 1.00 88.31 353 THR A N 1
ATOM 2781 C CA . THR A 1 353 ? -5.150 6.570 7.854 1.00 88.31 353 THR A CA 1
ATOM 2782 C C . THR A 1 353 ? -5.700 5.140 7.782 1.00 88.31 353 THR A C 1
ATOM 2784 O O . THR A 1 353 ? -4.939 4.185 7.662 1.00 88.31 353 THR A O 1
ATOM 2787 N N . GLY A 1 354 ? -7.028 4.975 7.843 1.00 86.19 354 GLY A N 1
ATOM 2788 C CA . GLY A 1 354 ? -7.696 3.671 7.860 1.00 86.19 354 GLY A CA 1
ATOM 2789 C C . GLY A 1 354 ? -7.702 2.977 9.224 1.00 86.19 354 GLY A C 1
ATOM 2790 O O . GLY A 1 354 ? -7.995 1.782 9.302 1.00 86.19 354 GLY A O 1
ATOM 2791 N N . GLY A 1 355 ? -7.355 3.704 10.287 1.00 89.25 355 GLY A N 1
ATOM 2792 C CA . GLY A 1 355 ? -7.413 3.255 11.674 1.00 89.25 355 GLY A CA 1
ATOM 2793 C C . GLY A 1 355 ? -8.744 3.541 12.369 1.00 89.25 355 GLY A C 1
ATOM 2794 O O . GLY A 1 355 ? -9.699 4.037 11.767 1.00 89.25 355 GLY A O 1
ATOM 2795 N N . LEU A 1 356 ? -8.795 3.218 13.663 1.00 88.06 356 LEU A N 1
ATOM 2796 C CA . LEU A 1 356 ? -9.870 3.601 14.580 1.00 88.06 356 LEU A CA 1
ATOM 2797 C C . LEU A 1 356 ? -9.332 4.474 15.705 1.00 88.06 356 LEU A C 1
ATOM 2799 O O . LEU A 1 356 ? -8.215 4.281 16.179 1.00 88.06 356 LEU A O 1
ATOM 2803 N N . PHE A 1 357 ? -10.183 5.374 16.180 1.00 88.50 357 PHE A N 1
ATOM 2804 C CA . PHE A 1 357 ? -10.009 6.011 17.472 1.00 88.50 357 PHE A CA 1
ATOM 2805 C C . PHE A 1 357 ? -10.713 5.197 18.549 1.00 88.50 357 PHE A C 1
ATOM 2807 O O . PHE A 1 357 ? -11.895 4.875 18.447 1.00 88.50 357 PHE A O 1
ATOM 2814 N N . ILE A 1 358 ? -9.965 4.846 19.580 1.00 88.19 358 ILE A N 1
ATOM 2815 C CA . ILE A 1 358 ? -10.342 3.891 20.607 1.00 88.19 358 ILE A CA 1
ATOM 2816 C C . ILE A 1 358 ? -10.179 4.607 21.940 1.00 88.19 358 ILE A C 1
ATOM 2818 O O . ILE A 1 358 ? -9.062 4.921 22.348 1.00 88.19 358 ILE A O 1
ATOM 2822 N N . ASN A 1 359 ? -11.294 4.849 22.625 1.00 86.12 359 ASN A N 1
ATOM 2823 C CA . ASN A 1 359 ? -11.255 5.349 23.991 1.00 86.12 359 ASN A CA 1
ATOM 2824 C C . ASN A 1 359 ? -10.898 4.196 24.936 1.00 86.12 359 ASN A C 1
ATOM 2826 O O . ASN A 1 359 ? -11.617 3.194 25.004 1.00 86.12 359 ASN A O 1
ATOM 2830 N N . ILE A 1 360 ? -9.773 4.324 25.631 1.00 84.00 360 ILE A N 1
ATOM 2831 C CA . ILE A 1 360 ? -9.243 3.280 26.492 1.00 84.00 360 ILE A CA 1
ATOM 2832 C C . ILE A 1 360 ? -9.683 3.478 27.937 1.00 84.00 360 ILE A C 1
ATOM 2834 O O . ILE A 1 360 ? -9.406 4.496 28.569 1.00 84.00 360 ILE A O 1
ATOM 2838 N N . ASP A 1 361 ? -10.261 2.420 28.505 1.00 83.75 361 ASP A N 1
ATOM 2839 C CA . ASP A 1 361 ? -10.476 2.317 29.942 1.00 83.75 361 ASP A CA 1
ATOM 2840 C C . ASP A 1 361 ? -9.220 1.763 30.627 1.00 83.75 361 ASP A C 1
ATOM 2842 O O . ASP A 1 361 ? -8.992 0.550 30.657 1.00 83.75 361 ASP A O 1
ATOM 2846 N N . ILE A 1 362 ? -8.396 2.645 31.196 1.00 79.69 362 ILE A N 1
ATOM 2847 C CA . ILE A 1 362 ? -7.156 2.267 31.895 1.00 79.69 362 ILE A CA 1
ATOM 2848 C C . ILE A 1 362 ? -7.389 1.326 33.090 1.00 79.69 362 ILE A C 1
ATOM 2850 O O . ILE A 1 362 ? -6.452 0.659 33.523 1.00 79.69 362 ILE A O 1
ATOM 2854 N N . THR A 1 363 ? -8.621 1.223 33.602 1.00 82.81 363 THR A N 1
ATOM 2855 C CA . THR A 1 363 ? -8.971 0.293 34.688 1.00 82.81 363 THR A CA 1
ATOM 2856 C C . THR A 1 363 ? -9.176 -1.144 34.197 1.00 82.81 363 THR A C 1
ATOM 2858 O O . THR A 1 363 ? -9.183 -2.075 35.000 1.00 82.81 363 THR A O 1
ATOM 2861 N N . GLN A 1 364 ? -9.280 -1.354 32.878 1.00 85.69 364 GLN A N 1
ATOM 2862 C CA . GLN A 1 364 ? -9.514 -2.659 32.250 1.00 85.69 364 GLN A CA 1
ATOM 2863 C C . GLN A 1 364 ? -8.407 -3.046 31.241 1.00 85.69 364 GLN A C 1
ATOM 2865 O O . GLN A 1 364 ? -8.708 -3.424 30.103 1.00 85.69 364 GLN A O 1
ATOM 2870 N N . PRO A 1 365 ? -7.112 -3.027 31.624 1.00 82.75 365 PRO A N 1
ATOM 2871 C CA . PRO A 1 365 ? -5.988 -3.227 30.698 1.00 82.75 365 PRO A CA 1
ATOM 2872 C C . PRO A 1 365 ? -6.029 -4.578 29.970 1.00 82.75 365 PRO A C 1
ATOM 2874 O O . PRO A 1 365 ? -5.662 -4.664 28.800 1.00 82.75 365 PRO A O 1
ATOM 2877 N N . THR A 1 366 ? -6.540 -5.627 30.620 1.00 84.75 366 THR A N 1
ATOM 2878 C CA . THR A 1 366 ? -6.707 -6.955 30.013 1.00 84.75 366 THR A CA 1
ATOM 2879 C C . THR A 1 366 ? -7.703 -6.950 28.854 1.00 84.75 366 THR A C 1
ATOM 2881 O O . THR A 1 366 ? -7.480 -7.653 27.869 1.00 84.75 366 THR A O 1
ATOM 2884 N N . ILE A 1 367 ? -8.798 -6.187 28.960 1.00 86.69 367 ILE A N 1
ATOM 2885 C CA . ILE A 1 367 ? -9.815 -6.090 27.904 1.00 86.69 367 ILE A CA 1
ATOM 2886 C C . ILE A 1 367 ? -9.285 -5.245 26.745 1.00 86.69 367 ILE A C 1
ATOM 2888 O O . ILE A 1 367 ? -9.416 -5.663 25.596 1.00 86.69 367 ILE A O 1
ATOM 2892 N N . ASN A 1 368 ? -8.597 -4.137 27.037 1.00 86.19 368 ASN A N 1
ATOM 2893 C CA . ASN A 1 368 ? -7.951 -3.314 26.008 1.00 86.19 368 ASN A CA 1
ATOM 2894 C C . ASN A 1 368 ? -6.912 -4.116 25.219 1.00 86.19 368 ASN A C 1
ATOM 2896 O O . ASN A 1 368 ? -6.914 -4.086 23.992 1.00 86.19 368 ASN A O 1
ATOM 2900 N N . GLY A 1 369 ? -6.067 -4.890 25.907 1.00 84.75 369 GLY A N 1
ATOM 2901 C CA . GLY A 1 369 ? -5.094 -5.767 25.256 1.00 84.75 369 GLY A CA 1
ATOM 2902 C C . GLY A 1 369 ? -5.743 -6.812 24.354 1.00 84.75 369 GLY A C 1
ATOM 2903 O O . GLY A 1 369 ? -5.314 -6.974 23.212 1.00 84.75 369 GLY A O 1
ATOM 2904 N N . LYS A 1 370 ? -6.828 -7.455 24.810 1.00 86.00 370 LYS A N 1
ATOM 2905 C CA . LYS A 1 370 ? -7.583 -8.410 23.986 1.00 86.00 370 LYS A CA 1
ATOM 2906 C C . LYS A 1 370 ? -8.150 -7.738 22.738 1.00 86.00 370 LYS A C 1
ATOM 2908 O O . LYS A 1 370 ? -8.046 -8.317 21.660 1.00 86.00 370 LYS A O 1
ATOM 2913 N N . PHE A 1 371 ? -8.709 -6.536 22.880 1.00 87.69 371 PHE A N 1
ATOM 2914 C CA . PHE A 1 371 ? -9.244 -5.758 21.764 1.00 87.69 371 PHE A CA 1
ATOM 2915 C C . PHE A 1 371 ? -8.150 -5.418 20.742 1.00 87.69 371 PHE A C 1
ATOM 2917 O O . PHE A 1 371 ? -8.267 -5.762 19.570 1.00 87.69 371 PHE A O 1
ATOM 2924 N N . ILE A 1 372 ? -7.048 -4.811 21.197 1.00 87.44 372 ILE A N 1
ATOM 2925 C CA . ILE A 1 372 ? -5.903 -4.422 20.357 1.00 87.44 372 ILE A CA 1
ATOM 2926 C C . ILE A 1 372 ? -5.316 -5.639 19.632 1.00 87.44 372 ILE A C 1
ATOM 2928 O O . ILE A 1 372 ? -5.037 -5.583 18.434 1.00 87.44 372 ILE A O 1
ATOM 2932 N N . TYR A 1 373 ? -5.168 -6.765 20.333 1.00 85.12 373 TYR A N 1
ATOM 2933 C CA . TYR A 1 373 ? -4.673 -7.997 19.733 1.00 85.12 373 TYR A CA 1
ATOM 2934 C C . TYR A 1 373 ? -5.614 -8.538 18.650 1.00 85.12 373 TYR A C 1
ATOM 2936 O O . TYR A 1 373 ? -5.167 -8.819 17.538 1.00 85.12 373 TYR A O 1
ATOM 2944 N N . ARG A 1 374 ? -6.913 -8.674 18.946 1.00 84.25 374 ARG A N 1
ATOM 2945 C CA . ARG A 1 374 ? -7.899 -9.149 17.963 1.00 84.25 374 ARG A CA 1
ATOM 2946 C C . ARG A 1 374 ? -7.923 -8.253 16.730 1.00 84.25 374 ARG A C 1
ATOM 2948 O O . ARG A 1 374 ? -7.846 -8.746 15.609 1.00 84.25 374 ARG A O 1
ATOM 2955 N N . ARG A 1 375 ? -7.886 -6.941 16.946 1.00 85.06 375 ARG A N 1
ATOM 2956 C CA . ARG A 1 375 ? -7.792 -5.936 15.891 1.00 85.06 375 ARG A CA 1
ATOM 2957 C C . ARG A 1 375 ? -6.545 -6.086 15.016 1.00 85.06 375 ARG A C 1
ATOM 2959 O O . ARG A 1 375 ? -6.636 -5.916 13.798 1.00 85.06 375 ARG A O 1
ATOM 2966 N N . LEU A 1 376 ? -5.392 -6.427 15.596 1.00 85.69 376 LEU A N 1
ATOM 2967 C CA . LEU A 1 376 ? -4.186 -6.747 14.827 1.00 85.69 376 LEU A CA 1
ATOM 2968 C C . LEU A 1 376 ? -4.409 -7.983 13.942 1.00 85.69 376 LEU A C 1
ATOM 2970 O O . LEU A 1 376 ? -4.086 -7.945 12.757 1.00 85.69 376 LEU A O 1
ATOM 2974 N N . GLN A 1 377 ? -4.999 -9.058 14.483 1.00 81.62 377 GLN A N 1
ATOM 2975 C CA . GLN A 1 377 ? -5.315 -10.260 13.697 1.00 81.62 377 GLN A CA 1
ATOM 2976 C C . GLN A 1 377 ? -6.261 -9.946 12.533 1.00 81.62 377 GLN A C 1
ATOM 2978 O O . GLN A 1 377 ? -6.071 -10.447 11.426 1.00 81.62 377 GLN A O 1
ATOM 2983 N N . GLU A 1 378 ? -7.271 -9.116 12.785 1.00 81.81 378 GLU A N 1
ATOM 2984 C CA . GLU A 1 378 ? -8.243 -8.690 11.781 1.00 81.81 378 GLU A CA 1
ATOM 2985 C C . GLU A 1 378 ? -7.592 -7.857 10.684 1.00 81.81 378 GLU A C 1
ATOM 2987 O O . GLU A 1 378 ? -7.756 -8.140 9.503 1.00 81.81 378 GLU A O 1
ATOM 2992 N N . THR A 1 379 ? -6.777 -6.876 11.068 1.00 79.81 379 THR A N 1
ATOM 2993 C CA . THR A 1 379 ? -6.093 -6.000 10.113 1.00 79.81 379 THR A CA 1
ATOM 2994 C C . THR A 1 379 ? -5.178 -6.786 9.168 1.00 79.81 379 THR A C 1
ATOM 2996 O O . THR A 1 379 ? -5.109 -6.461 7.987 1.00 79.81 379 THR A O 1
ATOM 2999 N N . LEU A 1 380 ? -4.510 -7.832 9.667 1.00 77.88 380 LEU A N 1
ATOM 3000 C CA . LEU A 1 380 ? -3.575 -8.652 8.886 1.00 77.88 380 LEU A CA 1
ATOM 3001 C C . LEU A 1 380 ? -4.246 -9.795 8.107 1.00 77.88 380 LEU A C 1
ATOM 3003 O O . LEU A 1 380 ? -3.690 -10.289 7.127 1.00 77.88 380 LEU A O 1
ATOM 3007 N N . GLY A 1 381 ? -5.390 -10.288 8.584 1.00 73.44 381 GLY A N 1
ATOM 3008 C CA . GLY A 1 381 ? -6.009 -11.516 8.079 1.00 73.44 381 GLY A CA 1
ATOM 3009 C C . GLY A 1 381 ? -7.263 -11.316 7.231 1.00 73.44 381 GLY A C 1
ATOM 3010 O O . GLY A 1 381 ? -7.704 -12.281 6.600 1.00 73.44 381 GLY A O 1
ATOM 3011 N N . TYR A 1 382 ? -7.849 -10.117 7.250 1.00 73.69 382 TYR A N 1
ATOM 3012 C CA . TYR A 1 382 ? -9.199 -9.858 6.759 1.00 73.69 382 TYR A CA 1
ATOM 3013 C C . TYR A 1 382 ? -9.220 -8.670 5.797 1.00 73.69 382 TYR A C 1
ATOM 3015 O O . TYR A 1 382 ? -8.519 -7.671 5.979 1.00 73.69 382 TYR A O 1
ATOM 3023 N N . GLU A 1 383 ? -10.086 -8.790 4.797 1.00 72.56 383 GLU A N 1
ATOM 3024 C CA . GLU A 1 383 ? -10.470 -7.691 3.920 1.00 72.56 383 GLU A CA 1
ATOM 3025 C C . GLU A 1 383 ? -11.447 -6.768 4.657 1.00 72.56 383 GLU A C 1
ATOM 3027 O O . GLU A 1 383 ? -12.130 -7.190 5.590 1.00 72.56 383 GLU A O 1
ATOM 3032 N N . CYS A 1 384 ? -11.514 -5.493 4.283 1.00 65.19 384 CYS A N 1
ATOM 3033 C CA . CYS A 1 384 ? -12.302 -4.512 5.030 1.00 65.19 384 CYS A CA 1
ATOM 3034 C C . CYS A 1 384 ? -13.608 -4.151 4.307 1.00 65.19 384 CYS A C 1
ATOM 3036 O O . CYS A 1 384 ? -13.603 -3.851 3.114 1.00 65.19 384 CYS A O 1
ATOM 3038 N N . ILE A 1 385 ? -14.714 -4.129 5.053 1.00 69.44 385 ILE A N 1
ATOM 3039 C CA . ILE A 1 385 ? -15.985 -3.499 4.676 1.00 69.44 385 ILE A CA 1
ATOM 3040 C C . ILE A 1 385 ? -16.232 -2.399 5.708 1.00 69.44 385 ILE A C 1
ATOM 3042 O O . ILE A 1 385 ? -16.761 -2.609 6.799 1.00 69.44 385 ILE A O 1
ATOM 3046 N N . LEU A 1 386 ? -15.731 -1.204 5.417 1.00 66.38 386 LEU A N 1
ATOM 3047 C CA . LEU A 1 386 ? -15.556 -0.188 6.444 1.00 66.38 386 LEU A CA 1
ATOM 3048 C C . LEU A 1 386 ? -16.692 0.831 6.442 1.00 66.38 386 LEU A C 1
ATOM 3050 O O . LEU A 1 386 ? -16.717 1.746 5.623 1.00 66.38 386 LEU A O 1
ATOM 3054 N N . PHE A 1 387 ? -17.552 0.755 7.453 1.00 63.94 387 PHE A N 1
ATOM 3055 C CA . PHE A 1 387 ? -18.512 1.807 7.766 1.00 63.94 387 PHE A CA 1
ATOM 3056 C C . PHE A 1 387 ? -18.131 2.467 9.093 1.00 63.94 387 PHE A C 1
ATOM 3058 O O . PHE A 1 387 ? -18.303 1.853 10.136 1.00 63.94 387 PHE A O 1
ATOM 3065 N N . GLN A 1 388 ? -17.655 3.714 9.072 1.00 64.94 388 GLN A N 1
ATOM 3066 C CA . GLN A 1 388 ? -17.368 4.484 10.288 1.00 64.94 388 GLN A CA 1
ATOM 3067 C C . GLN A 1 388 ? -18.361 5.641 10.380 1.00 64.94 388 GLN A C 1
ATOM 3069 O O . GLN A 1 388 ? -18.243 6.619 9.644 1.00 64.94 388 GLN A O 1
ATOM 3074 N N . SER A 1 389 ? -19.342 5.559 11.284 1.00 53.94 389 SER A N 1
ATOM 3075 C CA . SER A 1 389 ? -20.151 6.742 11.574 1.00 53.94 389 SER A CA 1
ATOM 3076 C C . SER A 1 389 ? -19.306 7.745 12.349 1.00 53.94 389 SER A C 1
ATOM 3078 O O . SER A 1 389 ? -18.737 7.432 13.392 1.00 53.94 389 SER A O 1
ATOM 3080 N N . MET A 1 390 ? -19.267 8.974 11.848 1.00 56.22 390 MET A N 1
ATOM 3081 C CA . MET A 1 390 ? -18.934 10.131 12.672 1.00 56.22 390 MET A CA 1
ATOM 3082 C C . MET A 1 390 ? -20.187 10.543 13.455 1.00 56.22 390 MET A C 1
ATOM 3084 O O . MET A 1 390 ? -21.289 10.066 13.165 1.00 56.22 390 MET A O 1
ATOM 3088 N N . SER A 1 391 ? -20.005 11.387 14.468 1.00 53.28 391 SER A N 1
ATOM 3089 C CA . SER A 1 391 ? -21.064 11.965 15.303 1.00 53.28 391 SER A CA 1
ATOM 3090 C C . SER A 1 391 ? -22.366 12.244 14.531 1.00 53.28 391 SER A C 1
ATOM 3092 O O . SER A 1 391 ? -22.341 12.743 13.404 1.00 53.28 391 SER A O 1
ATOM 3094 N N . ASN A 1 392 ? -23.506 11.938 15.165 1.00 55.19 392 ASN A N 1
ATOM 3095 C CA . ASN A 1 392 ? -24.886 12.144 14.681 1.00 55.19 392 ASN A CA 1
ATOM 3096 C C . ASN A 1 392 ? -25.541 11.062 13.800 1.00 55.19 392 ASN A C 1
ATOM 3098 O O . ASN A 1 392 ? -26.668 11.276 13.347 1.00 55.19 392 ASN A O 1
ATOM 3102 N N . ARG A 1 393 ? -24.935 9.886 13.591 1.00 65.31 393 ARG A N 1
ATOM 3103 C CA . ARG A 1 393 ? -25.663 8.720 13.050 1.00 65.31 393 ARG A CA 1
ATOM 3104 C C . ARG A 1 393 ? -25.564 7.521 13.982 1.00 65.31 393 ARG A C 1
ATOM 3106 O O . ARG A 1 393 ? -24.488 7.082 14.368 1.00 65.31 393 ARG A O 1
ATOM 3113 N N . ARG A 1 394 ? -26.733 6.994 14.337 1.00 81.19 394 ARG A N 1
ATOM 3114 C CA . ARG A 1 394 ? -26.892 5.831 15.218 1.00 81.19 394 ARG A CA 1
ATOM 3115 C C . ARG A 1 394 ? -27.370 4.598 14.480 1.00 81.19 394 ARG A C 1
ATOM 3117 O O . ARG A 1 394 ? -27.542 3.569 15.104 1.00 81.19 394 ARG A O 1
ATOM 3124 N N . GLU A 1 395 ? -27.569 4.685 13.177 1.00 85.69 395 GLU A N 1
ATOM 3125 C CA . GLU A 1 395 ? -28.026 3.584 12.343 1.00 85.69 395 GLU A CA 1
ATOM 3126 C C . GLU A 1 395 ? -27.374 3.660 10.966 1.00 85.69 395 GLU A C 1
ATOM 3128 O O . GLU A 1 395 ? -26.927 4.730 10.534 1.00 85.69 395 GLU A O 1
ATOM 3133 N N . GLY A 1 396 ? -27.316 2.518 10.291 1.00 82.69 396 GLY A N 1
ATOM 3134 C CA . GLY A 1 396 ? -26.731 2.402 8.965 1.00 82.69 396 GLY A CA 1
ATOM 3135 C C . GLY A 1 396 ? -26.774 0.973 8.441 1.00 82.69 396 GLY A C 1
ATOM 3136 O O . GLY A 1 396 ? -27.371 0.087 9.060 1.00 82.69 396 GLY A O 1
ATOM 3137 N N . ILE A 1 397 ? -26.144 0.778 7.282 1.00 84.50 397 ILE A N 1
ATOM 3138 C CA . ILE A 1 397 ? -26.117 -0.491 6.555 1.00 84.50 397 ILE A CA 1
ATOM 3139 C C . ILE A 1 397 ? -24.691 -0.897 6.189 1.00 84.50 397 ILE A C 1
ATOM 3141 O O . ILE A 1 397 ? -23.838 -0.042 5.949 1.00 84.50 397 ILE A O 1
ATOM 3145 N N . PHE A 1 398 ?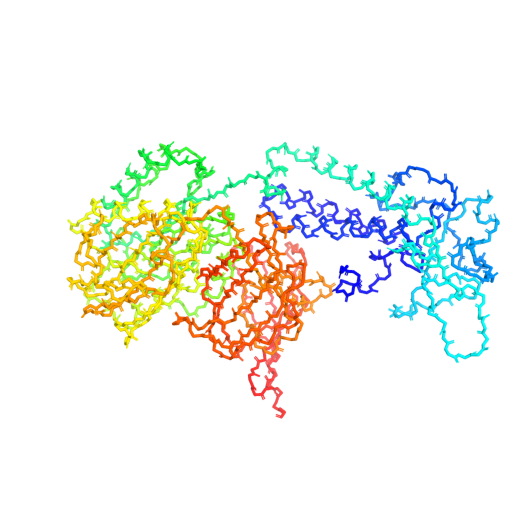 -24.451 -2.201 6.106 1.00 85.81 398 PHE A N 1
ATOM 3146 C CA . PHE A 1 398 ? -23.260 -2.783 5.490 1.00 85.81 398 PHE A CA 1
ATOM 3147 C C . PHE A 1 398 ? -23.647 -4.039 4.707 1.00 85.81 398 PHE A C 1
ATOM 3149 O O . PHE A 1 398 ? -24.679 -4.649 4.973 1.00 85.81 398 PHE A O 1
ATOM 3156 N N . ILE A 1 399 ? -22.838 -4.414 3.719 1.00 85.44 399 ILE A N 1
ATOM 3157 C CA . ILE A 1 399 ? -23.128 -5.548 2.836 1.00 85.44 399 ILE A CA 1
ATOM 3158 C C . ILE A 1 399 ? -22.149 -6.669 3.161 1.00 85.44 399 ILE A C 1
ATOM 3160 O O . ILE A 1 399 ? -20.945 -6.442 3.149 1.00 85.44 399 ILE A O 1
ATOM 3164 N N . ILE A 1 400 ? -22.658 -7.869 3.421 1.00 88.88 400 ILE A N 1
ATOM 3165 C CA . ILE A 1 400 ? -21.856 -9.095 3.456 1.00 88.88 400 ILE A CA 1
ATOM 3166 C C . ILE A 1 400 ? -22.065 -9.813 2.132 1.00 88.88 400 ILE A C 1
ATOM 3168 O O . ILE A 1 400 ? -23.201 -10.067 1.734 1.00 88.88 400 ILE A O 1
ATOM 3172 N N . ASP A 1 401 ? -20.977 -10.098 1.424 1.00 88.12 401 ASP A N 1
ATOM 3173 C CA . ASP A 1 401 ? -21.038 -10.668 0.082 1.00 88.12 401 ASP A CA 1
ATOM 3174 C C . ASP A 1 401 ? -20.847 -12.188 0.063 1.00 88.12 401 ASP A C 1
ATOM 3176 O O . ASP A 1 401 ? -20.491 -12.819 1.057 1.00 88.12 401 ASP A O 1
ATOM 3180 N N . THR A 1 402 ? -21.085 -12.793 -1.098 1.00 87.00 402 THR A N 1
ATOM 3181 C CA . THR A 1 402 ? -21.038 -14.250 -1.290 1.00 87.00 402 THR A CA 1
ATOM 3182 C C . THR A 1 402 ? -19.654 -14.873 -1.077 1.00 87.00 402 THR A C 1
ATOM 3184 O O . THR A 1 402 ? -19.540 -16.091 -0.968 1.00 87.00 402 THR A O 1
ATOM 3187 N N . THR A 1 403 ? -18.587 -14.071 -1.030 1.00 85.50 403 THR A N 1
ATOM 3188 C CA . THR A 1 403 ? -17.217 -14.558 -0.801 1.00 85.50 403 THR A CA 1
ATOM 3189 C C . THR A 1 403 ? -16.851 -14.648 0.681 1.00 85.50 403 THR A C 1
ATOM 3191 O O . THR A 1 403 ? -15.795 -15.198 1.015 1.00 85.50 403 THR A O 1
ATOM 3194 N N . ALA A 1 404 ? -17.692 -14.097 1.559 1.00 87.94 404 ALA A N 1
ATOM 3195 C CA . ALA A 1 404 ? -17.482 -14.065 2.995 1.00 87.94 404 ALA A CA 1
ATOM 3196 C C . ALA A 1 404 ? -17.527 -15.471 3.608 1.00 87.94 404 ALA A C 1
ATOM 3198 O O . ALA A 1 404 ? -18.449 -16.242 3.360 1.00 8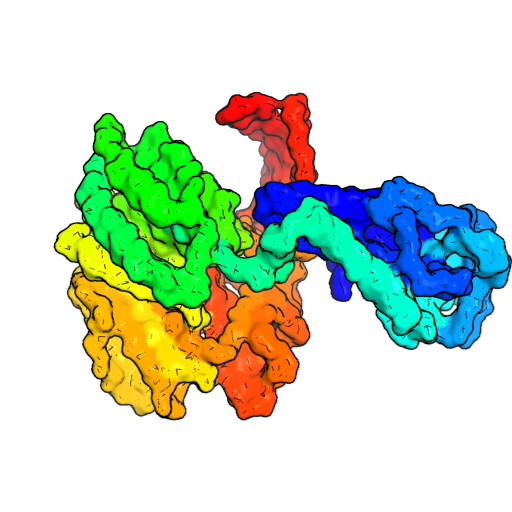7.94 404 ALA A O 1
ATOM 3199 N N . THR A 1 405 ? -16.555 -15.795 4.459 1.00 88.75 405 THR A N 1
ATOM 3200 C CA . THR A 1 405 ? -16.625 -16.980 5.337 1.00 88.75 405 THR A CA 1
ATOM 3201 C C . THR A 1 405 ? -16.944 -16.603 6.777 1.00 88.75 405 THR A C 1
ATOM 3203 O O . THR A 1 405 ? -17.505 -17.392 7.525 1.00 88.75 405 THR A O 1
ATOM 3206 N N . SER A 1 406 ? -16.545 -15.401 7.182 1.00 89.31 406 SER A N 1
ATOM 3207 C CA . SER A 1 406 ? -16.849 -14.814 8.483 1.00 89.31 406 SER A CA 1
ATOM 3208 C C . SER A 1 406 ? -16.636 -13.307 8.418 1.00 89.31 406 SER A C 1
ATOM 3210 O O . SER A 1 406 ? -15.904 -12.819 7.554 1.00 89.31 406 SER A O 1
ATOM 3212 N N . PHE A 1 407 ? -17.250 -12.562 9.328 1.00 90.00 407 PHE A N 1
ATOM 3213 C CA . PHE A 1 407 ? -16.982 -11.143 9.512 1.00 90.00 407 PHE A CA 1
ATOM 3214 C C . PHE A 1 407 ? -16.934 -10.775 10.995 1.00 90.00 407 PHE A C 1
ATOM 3216 O O . PHE A 1 407 ? -17.574 -11.397 11.843 1.00 90.00 407 PHE A O 1
ATOM 3223 N N . HIS A 1 408 ? -16.141 -9.755 11.302 1.00 90.06 408 HIS A N 1
ATOM 3224 C CA . HIS A 1 408 ? -15.964 -9.199 12.635 1.00 90.06 408 HIS A CA 1
ATOM 3225 C C . HIS A 1 408 ? -16.440 -7.766 12.645 1.00 90.06 408 HIS A C 1
ATOM 3227 O O . HIS A 1 408 ? -16.152 -7.017 11.715 1.00 90.06 408 HIS A O 1
ATOM 3233 N N . ILE A 1 409 ? -17.142 -7.386 13.703 1.00 90.19 409 ILE A N 1
ATOM 3234 C CA . ILE A 1 409 ? -17.619 -6.023 13.897 1.00 90.19 409 ILE A CA 1
ATOM 3235 C C . ILE A 1 409 ? -16.907 -5.445 15.107 1.00 90.19 409 ILE A C 1
ATOM 3237 O O . ILE A 1 409 ? -17.117 -5.895 16.233 1.00 90.19 409 ILE A O 1
ATOM 3241 N N . ASN A 1 410 ? -16.110 -4.415 14.864 1.00 90.00 410 ASN A N 1
ATOM 3242 C CA . ASN A 1 410 ? -15.547 -3.556 15.890 1.00 90.00 410 ASN A CA 1
ATOM 3243 C C . ASN A 1 410 ? -16.499 -2.394 16.128 1.00 90.00 410 ASN A C 1
ATOM 3245 O O . ASN A 1 410 ? -16.844 -1.682 15.191 1.00 90.00 410 ASN A O 1
ATOM 3249 N N . VAL A 1 411 ? -16.888 -2.177 17.378 1.00 89.00 411 VAL A N 1
ATOM 3250 C CA . VAL A 1 411 ? -17.662 -1.010 17.795 1.00 89.00 411 VAL A CA 1
ATOM 3251 C C . VAL A 1 411 ? -16.868 -0.262 18.848 1.00 89.00 411 VAL A C 1
ATOM 3253 O O . VAL A 1 411 ? -16.495 -0.820 19.882 1.00 89.00 411 VAL A O 1
ATOM 3256 N N . VAL A 1 412 ? -16.632 1.017 18.587 1.00 88.12 412 VAL A N 1
ATOM 3257 C CA . VAL A 1 412 ? -15.961 1.936 19.503 1.00 88.12 412 VAL A CA 1
ATOM 3258 C C . VAL A 1 412 ? -16.883 3.112 19.796 1.00 88.12 412 VAL A C 1
ATOM 3260 O O . VAL A 1 412 ? -17.562 3.627 18.909 1.00 88.12 412 VAL A O 1
ATOM 3263 N N . SER A 1 413 ? -16.940 3.524 21.055 1.00 83.62 413 SER A N 1
ATOM 3264 C CA . SER A 1 413 ? -17.822 4.587 21.530 1.00 83.62 413 SER A CA 1
ATOM 3265 C C . SER A 1 413 ? -17.044 5.631 22.310 1.00 83.62 413 SER A C 1
ATOM 3267 O O . SER A 1 413 ? -16.145 5.311 23.087 1.00 83.62 413 SER A O 1
ATOM 3269 N N . PHE A 1 414 ? -17.454 6.891 22.172 1.00 76.88 414 PHE A N 1
ATOM 3270 C CA . PHE A 1 414 ? -16.958 7.981 23.017 1.00 76.88 414 PHE A CA 1
ATOM 3271 C C . PHE A 1 414 ? -17.637 7.997 24.390 1.00 76.88 414 PHE A C 1
ATOM 3273 O O . PHE A 1 414 ? -17.095 8.539 25.349 1.00 76.88 414 PHE A O 1
ATOM 3280 N N . SER A 1 415 ? -18.825 7.395 24.489 1.00 79.06 415 SER A N 1
ATOM 3281 C CA . SER A 1 415 ? -19.605 7.282 25.723 1.00 79.06 415 SER A CA 1
ATOM 3282 C C . SER A 1 415 ? -19.599 5.846 26.253 1.00 79.06 415 SER A C 1
ATOM 3284 O O . SER A 1 415 ? -19.701 4.913 25.454 1.00 79.06 415 SER A O 1
ATOM 3286 N N . PRO A 1 416 ? -19.553 5.636 27.578 1.00 82.44 416 PRO A N 1
ATOM 3287 C CA . PRO A 1 416 ? -19.635 4.296 28.136 1.00 82.44 416 PRO A CA 1
ATOM 3288 C C . PRO A 1 416 ? -21.028 3.672 27.924 1.00 82.44 416 PRO A C 1
ATOM 3290 O O . PRO A 1 416 ? -22.024 4.374 27.734 1.00 82.44 416 PRO A O 1
ATOM 3293 N N . SER A 1 417 ? -21.103 2.347 28.062 1.00 85.25 417 SER A N 1
ATOM 3294 C CA . SER A 1 417 ? -22.323 1.527 27.983 1.00 85.25 417 SER A CA 1
ATOM 3295 C C . SER A 1 417 ? -23.008 1.550 26.612 1.00 85.25 417 SER A C 1
ATOM 3297 O O . SER A 1 417 ? -24.226 1.718 26.508 1.00 85.25 417 SER A O 1
ATOM 3299 N N . ILE A 1 418 ? -22.226 1.387 25.544 1.00 86.25 418 ILE A N 1
ATOM 3300 C CA . ILE A 1 418 ? -22.770 1.228 24.195 1.00 86.25 418 ILE A CA 1
ATOM 3301 C C . ILE A 1 418 ? -23.544 -0.092 24.043 1.00 86.25 418 ILE A C 1
ATOM 3303 O O . ILE A 1 418 ? -23.186 -1.118 24.620 1.00 86.25 418 ILE A O 1
ATOM 3307 N N . VAL A 1 419 ? -24.618 -0.062 23.256 1.00 88.25 419 VAL A N 1
ATOM 3308 C CA . VAL A 1 419 ? -25.386 -1.242 22.849 1.00 88.25 419 VAL A CA 1
ATOM 3309 C C . VAL A 1 419 ? -25.515 -1.217 21.333 1.00 88.25 419 VAL A C 1
ATOM 3311 O O . VAL A 1 419 ? -26.017 -0.231 20.788 1.00 88.25 419 VAL A O 1
ATOM 3314 N N . LEU A 1 420 ? -25.065 -2.289 20.682 1.00 89.31 420 LEU A N 1
ATOM 3315 C CA . LEU A 1 420 ? -25.275 -2.550 19.263 1.00 89.31 420 LEU A CA 1
ATOM 3316 C C . LEU A 1 420 ? -26.468 -3.493 19.084 1.00 89.31 420 LEU A C 1
ATOM 3318 O O . LEU A 1 420 ? -26.544 -4.543 19.719 1.00 89.31 420 LEU A O 1
ATOM 3322 N N . GLN A 1 421 ? -27.366 -3.137 18.176 1.00 91.56 421 GLN A N 1
ATOM 3323 C CA . GLN A 1 421 ? -28.387 -4.022 17.639 1.00 91.56 421 GLN A CA 1
ATOM 3324 C C . GLN A 1 421 ? -28.087 -4.277 16.165 1.00 91.56 421 GLN A C 1
ATOM 3326 O O . GLN A 1 421 ? -27.807 -3.338 15.423 1.00 91.56 421 GLN A O 1
ATOM 3331 N N . LEU A 1 422 ? -28.166 -5.539 15.750 1.00 91.94 422 LEU A N 1
ATOM 3332 C CA . LEU A 1 422 ? -27.989 -5.961 14.366 1.00 91.94 422 LEU A CA 1
ATOM 3333 C C . LEU A 1 422 ? -29.298 -6.535 13.832 1.00 91.94 422 LEU A C 1
ATOM 3335 O O . LEU A 1 422 ? -30.062 -7.163 14.567 1.00 91.94 422 LEU A O 1
ATOM 3339 N N . ILE A 1 423 ? -29.556 -6.302 12.554 1.00 92.50 423 ILE A N 1
ATOM 3340 C CA . ILE A 1 423 ? -30.698 -6.841 11.826 1.00 92.50 423 ILE A CA 1
ATOM 3341 C C . ILE A 1 423 ? -30.137 -7.538 10.589 1.00 92.50 423 ILE A C 1
ATOM 3343 O O . ILE A 1 423 ? -29.429 -6.918 9.791 1.00 92.50 423 ILE A O 1
ATOM 3347 N N . GLU A 1 424 ? -30.438 -8.827 10.471 1.00 92.38 424 GLU A N 1
ATOM 3348 C CA . GLU A 1 424 ? -30.002 -9.687 9.371 1.00 92.38 424 GLU A CA 1
ATOM 3349 C C . GLU A 1 424 ? -30.643 -9.256 8.040 1.00 92.38 424 GLU A C 1
ATOM 3351 O O . GLU A 1 424 ? -31.687 -8.593 8.050 1.00 92.38 424 GLU A O 1
ATOM 3356 N N . PRO A 1 425 ? -30.122 -9.720 6.889 1.00 92.75 425 PRO A N 1
ATOM 3357 C CA . PRO A 1 425 ? -30.742 -9.488 5.582 1.00 92.75 425 PRO A CA 1
ATOM 3358 C C . PRO A 1 425 ? -32.198 -9.969 5.495 1.00 92.75 425 PRO A C 1
ATOM 3360 O O . PRO A 1 425 ? -32.996 -9.431 4.730 1.00 92.75 425 PRO A O 1
ATOM 3363 N N . THR A 1 426 ? -32.576 -10.952 6.317 1.00 91.25 426 THR A N 1
ATOM 3364 C CA . THR A 1 426 ? -33.955 -11.454 6.433 1.00 91.25 426 THR A CA 1
ATOM 3365 C C . THR A 1 426 ? -34.911 -10.478 7.134 1.00 91.25 426 THR A C 1
ATOM 3367 O O . THR A 1 426 ? -36.123 -10.680 7.105 1.00 91.25 426 THR A O 1
ATOM 3370 N N . GLY A 1 427 ? -34.386 -9.432 7.781 1.00 89.62 427 GLY A N 1
ATOM 3371 C CA . GLY A 1 427 ? -35.133 -8.489 8.615 1.00 89.62 427 GLY A CA 1
ATOM 3372 C C . GLY A 1 427 ? -35.264 -8.906 10.085 1.00 89.62 427 GLY A C 1
ATOM 3373 O O . GLY A 1 427 ? -35.842 -8.160 10.877 1.00 89.62 427 GLY A O 1
ATOM 3374 N N . SER A 1 428 ? -34.731 -10.067 10.472 1.00 91.38 428 SER A N 1
ATOM 3375 C CA . SER A 1 428 ? -34.752 -10.547 11.859 1.00 91.38 428 SER A CA 1
ATOM 3376 C C . SER A 1 428 ? -33.689 -9.852 12.711 1.00 91.38 428 SER A C 1
ATOM 3378 O O . SER A 1 428 ? -32.606 -9.525 12.230 1.00 91.38 428 SER A O 1
ATOM 3380 N N . ILE A 1 429 ? -33.979 -9.624 13.996 1.00 91.31 429 ILE A N 1
ATOM 3381 C CA . ILE A 1 429 ? -32.990 -9.070 14.932 1.00 91.31 429 ILE A CA 1
ATOM 3382 C C . ILE A 1 429 ? -31.965 -10.155 15.261 1.00 91.31 429 ILE A C 1
ATOM 3384 O O . ILE A 1 429 ? -32.311 -11.166 15.875 1.00 91.31 429 ILE A O 1
ATOM 3388 N N . PHE A 1 430 ? -30.704 -9.897 14.932 1.00 89.00 430 PHE A N 1
ATOM 3389 C CA . PHE A 1 430 ? -29.588 -10.756 15.292 1.00 89.00 430 PHE A CA 1
ATOM 3390 C C . PHE A 1 430 ? -29.131 -10.453 16.719 1.00 89.00 430 PHE A C 1
ATOM 3392 O O . PHE A 1 430 ? -28.862 -9.301 17.075 1.00 89.00 430 PHE A O 1
ATOM 3399 N N . ARG A 1 431 ? -29.044 -11.491 17.554 1.00 86.25 431 ARG A N 1
ATOM 3400 C CA . ARG A 1 431 ? -28.585 -11.379 18.941 1.00 86.25 431 ARG A CA 1
ATOM 3401 C C . ARG A 1 431 ? -27.328 -12.204 19.126 1.00 86.25 431 ARG A C 1
ATOM 3403 O O . ARG A 1 431 ? -27.360 -13.421 18.985 1.00 86.25 431 ARG A O 1
ATOM 3410 N N . LEU A 1 432 ? -26.253 -11.526 19.492 1.00 85.69 432 LEU A N 1
ATOM 3411 C CA . LEU A 1 432 ? -24.983 -12.140 19.825 1.00 85.69 432 LEU A CA 1
ATOM 3412 C C . LEU A 1 432 ? -24.324 -11.318 20.925 1.00 85.69 432 LEU A C 1
ATOM 3414 O O . LEU A 1 432 ? -24.366 -10.088 20.881 1.00 85.69 432 LEU A O 1
ATOM 3418 N N . ASP A 1 433 ? -23.708 -11.997 21.886 1.00 88.31 433 ASP A N 1
ATOM 3419 C CA . ASP A 1 433 ? -22.894 -11.324 22.886 1.00 88.31 433 ASP A CA 1
ATOM 3420 C C . ASP A 1 433 ? -21.519 -10.972 22.300 1.00 88.31 433 ASP A C 1
ATOM 3422 O O . ASP A 1 433 ? -20.921 -11.767 21.564 1.00 88.31 433 ASP A O 1
ATOM 3426 N N . PRO A 1 434 ? -20.980 -9.788 22.617 1.00 89.81 434 PRO A N 1
ATOM 3427 C CA . PRO A 1 434 ? -19.658 -9.399 22.158 1.00 89.81 434 PRO A CA 1
ATOM 3428 C C . PRO A 1 434 ? -18.574 -10.325 22.734 1.00 89.81 434 PRO A C 1
ATOM 3430 O O . PRO A 1 434 ? -18.492 -10.579 23.934 1.00 89.81 434 PRO A O 1
ATOM 3433 N N . SER A 1 435 ? -17.672 -10.772 21.865 1.00 88.69 435 SER A N 1
ATOM 3434 C CA . SER A 1 435 ? -16.472 -11.544 22.206 1.00 88.69 435 SER A CA 1
ATOM 3435 C C . SER A 1 435 ? -15.456 -10.763 23.052 1.00 88.69 435 SER A C 1
ATOM 3437 O O . SER A 1 435 ? -14.680 -11.356 23.806 1.00 88.69 435 SER A O 1
ATOM 3439 N N . VAL A 1 436 ? -15.458 -9.432 22.937 1.00 86.94 436 VAL A N 1
ATOM 3440 C CA . VAL A 1 436 ? -14.707 -8.497 23.784 1.00 86.94 436 VAL A CA 1
ATOM 3441 C C . VAL A 1 436 ? -15.637 -7.342 24.118 1.00 86.94 436 VAL A C 1
ATOM 3443 O O . VAL A 1 436 ? -16.213 -6.756 23.206 1.00 86.94 436 VAL A O 1
ATOM 3446 N N . GLN A 1 437 ? -15.778 -7.001 25.398 1.00 89.56 437 GLN A N 1
ATOM 3447 C CA . GLN A 1 437 ? -16.667 -5.926 25.830 1.00 89.56 437 GLN A CA 1
ATOM 3448 C C . GLN A 1 437 ? -16.083 -5.133 26.991 1.00 89.56 437 GLN A C 1
ATOM 3450 O O . GLN A 1 437 ? -15.607 -5.705 27.969 1.00 89.56 437 GLN A O 1
ATOM 3455 N N . SER A 1 438 ? -16.190 -3.813 26.890 1.00 86.69 438 SER A N 1
ATOM 3456 C CA . SER A 1 438 ? -16.041 -2.857 27.985 1.00 86.69 438 SER A CA 1
ATOM 3457 C C . SER A 1 438 ? -17.161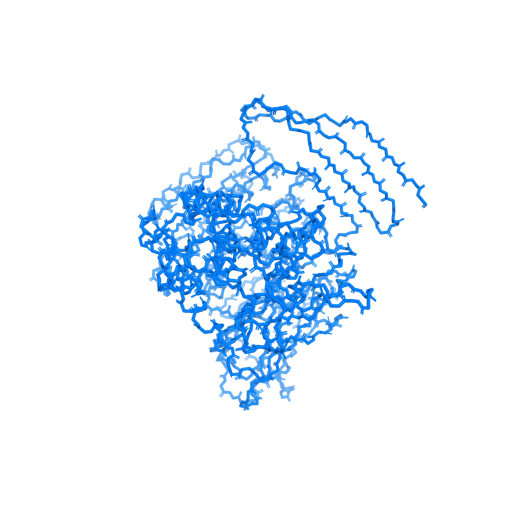 -1.813 27.900 1.00 86.69 438 SER A C 1
ATOM 3459 O O . SER A 1 438 ? -18.093 -1.944 27.104 1.00 86.69 438 SER A O 1
ATOM 3461 N N . GLY A 1 439 ? -17.077 -0.746 28.699 1.00 81.88 439 GLY A N 1
ATOM 3462 C CA . GLY A 1 439 ? -17.977 0.396 28.544 1.00 81.88 439 GLY A CA 1
ATOM 3463 C C . GLY A 1 439 ? -17.870 1.061 27.165 1.00 81.88 439 GLY A C 1
ATOM 3464 O O . GLY A 1 439 ? -18.881 1.528 26.648 1.00 81.88 439 GLY A O 1
ATOM 3465 N N . TYR A 1 440 ? -16.682 1.085 26.561 1.00 84.12 440 TYR A N 1
ATOM 3466 C CA . TYR A 1 440 ? -16.402 1.855 25.342 1.00 84.12 440 TYR A CA 1
ATOM 3467 C C . TYR A 1 440 ? -16.249 0.994 24.088 1.00 84.12 440 TYR A C 1
ATOM 3469 O O . TYR A 1 440 ? -16.346 1.518 22.981 1.00 84.12 440 TYR A O 1
ATOM 3477 N N . LEU A 1 441 ? -15.992 -0.304 24.253 1.00 88.56 441 LEU A N 1
ATOM 3478 C CA . LEU A 1 441 ? -15.585 -1.198 23.174 1.00 88.56 441 LEU A CA 1
ATOM 3479 C C . LEU A 1 441 ? -16.482 -2.429 23.143 1.00 88.56 441 LEU A C 1
ATOM 3481 O O . LEU A 1 441 ? -16.741 -3.032 24.185 1.00 88.56 441 LEU A O 1
ATOM 3485 N N . GLN A 1 442 ? -16.900 -2.833 21.949 1.00 89.94 442 GLN A N 1
ATOM 3486 C CA . GLN A 1 442 ? -17.521 -4.129 21.693 1.00 89.94 442 GLN A CA 1
ATOM 3487 C C . GLN A 1 442 ? -16.906 -4.748 20.437 1.00 89.94 442 GLN A C 1
ATOM 3489 O O . GLN A 1 442 ? -16.684 -4.054 19.449 1.00 89.94 442 GLN A O 1
ATOM 3494 N N . MET A 1 443 ? -16.635 -6.051 20.471 1.00 90.19 443 MET A N 1
ATOM 3495 C CA . MET A 1 443 ? -16.216 -6.823 19.299 1.00 90.19 443 MET A CA 1
ATOM 3496 C C . MET A 1 443 ? -17.114 -8.026 19.110 1.00 90.19 443 MET A C 1
ATOM 3498 O O . MET A 1 443 ? -17.247 -8.842 20.022 1.00 90.19 443 MET A O 1
ATOM 3502 N N . PHE A 1 444 ? -17.650 -8.198 17.914 1.00 90.81 444 PHE A N 1
ATOM 3503 C CA . PHE A 1 444 ? -18.476 -9.342 17.543 1.00 90.81 444 PHE A CA 1
ATOM 3504 C C . PHE A 1 444 ? -17.763 -10.151 16.465 1.00 90.81 444 PHE A C 1
ATOM 3506 O O . PHE A 1 444 ? -17.142 -9.571 15.582 1.00 90.81 444 PHE A O 1
ATOM 3513 N N . SER A 1 445 ? -17.873 -11.476 16.533 1.00 90.25 445 SER A N 1
ATOM 3514 C CA . SER A 1 445 ? -17.339 -12.409 15.536 1.00 90.25 445 SER A CA 1
ATOM 3515 C C . SER A 1 445 ? -18.491 -13.265 15.044 1.00 90.25 445 SER A C 1
ATOM 3517 O O . SER A 1 445 ? -19.118 -13.947 15.854 1.00 90.25 445 SER A O 1
ATOM 3519 N N . ILE A 1 446 ? -18.768 -13.225 13.744 1.00 90.31 446 ILE A N 1
ATOM 3520 C CA . ILE A 1 446 ? -19.912 -13.900 13.131 1.00 90.31 446 ILE A CA 1
ATOM 3521 C C . ILE A 1 446 ? -19.399 -14.764 11.977 1.00 90.31 446 ILE A C 1
ATOM 3523 O O . ILE A 1 446 ? -18.729 -14.272 11.067 1.00 90.31 446 ILE A O 1
ATOM 3527 N N . ASP A 1 447 ? -19.697 -16.061 12.021 1.00 89.00 447 ASP A N 1
ATOM 3528 C CA . ASP A 1 447 ? -19.441 -16.969 10.904 1.00 89.00 447 ASP A CA 1
ATOM 3529 C C . ASP A 1 447 ? -20.579 -16.863 9.884 1.00 89.00 447 ASP A C 1
ATOM 3531 O O . ASP A 1 447 ? -21.750 -16.813 10.257 1.00 89.00 447 ASP A O 1
ATOM 3535 N N . VAL A 1 448 ? -20.233 -16.840 8.596 1.00 86.00 448 VAL A N 1
ATOM 3536 C CA . VAL A 1 448 ? -21.207 -16.825 7.497 1.00 86.00 448 VAL A CA 1
ATOM 3537 C C . VAL A 1 448 ? -21.463 -18.274 7.112 1.00 86.00 448 VAL A C 1
ATOM 3539 O O . VAL A 1 448 ? -20.587 -18.940 6.555 1.00 86.00 448 VAL A O 1
ATOM 3542 N N . THR A 1 449 ? -22.639 -18.789 7.462 1.00 84.44 449 THR A N 1
ATOM 3543 C CA . THR A 1 449 ? -22.946 -20.226 7.357 1.00 84.44 449 THR A CA 1
ATOM 3544 C C . THR A 1 449 ? -24.078 -20.529 6.386 1.00 84.44 449 THR A C 1
ATOM 3546 O O . THR A 1 449 ? -24.176 -21.659 5.902 1.00 84.44 449 THR A O 1
ATOM 3549 N N . ALA A 1 450 ? -24.897 -19.532 6.053 1.00 80.69 450 ALA A N 1
ATOM 3550 C CA . ALA A 1 450 ? -26.017 -19.674 5.139 1.00 80.69 450 ALA A CA 1
ATOM 3551 C C . ALA A 1 450 ? -26.098 -18.513 4.140 1.00 80.69 450 ALA A C 1
ATOM 3553 O O . ALA A 1 450 ? -25.635 -17.404 4.388 1.00 80.69 450 ALA A O 1
ATOM 3554 N N . GLN A 1 451 ? -26.776 -18.751 3.013 1.00 79.75 451 GLN A N 1
ATOM 3555 C CA . GLN A 1 451 ? -27.060 -17.705 2.024 1.00 79.75 451 GLN A CA 1
ATOM 3556 C C . GLN A 1 451 ? -27.915 -16.563 2.608 1.00 79.75 451 GLN A C 1
ATOM 3558 O O . GLN A 1 451 ? -27.873 -15.453 2.093 1.00 79.75 451 GLN A O 1
ATOM 3563 N N . SER A 1 452 ? -28.672 -16.814 3.683 1.00 81.38 452 SER A N 1
ATOM 3564 C CA . SER A 1 452 ? -29.439 -15.792 4.412 1.00 81.38 452 SER A CA 1
ATOM 3565 C C . SER A 1 452 ? -28.569 -14.755 5.124 1.00 81.38 452 SER A C 1
ATOM 3567 O O . SER A 1 452 ? -29.058 -13.666 5.411 1.00 81.38 452 SER A O 1
ATOM 3569 N N . ASP A 1 453 ? -27.303 -15.085 5.394 1.00 86.56 453 ASP A N 1
ATOM 3570 C CA . ASP A 1 453 ? -26.342 -14.195 6.053 1.00 86.56 453 ASP A CA 1
ATOM 3571 C C . ASP A 1 453 ? -25.712 -13.219 5.040 1.00 86.56 453 ASP A C 1
ATOM 3573 O O . ASP A 1 453 ? -25.106 -12.216 5.419 1.00 86.56 453 ASP A O 1
ATOM 3577 N N . VAL A 1 454 ? -25.858 -13.508 3.742 1.00 89.88 454 VAL A N 1
ATOM 3578 C CA . VAL A 1 454 ? -25.372 -12.693 2.627 1.00 89.88 454 VAL A CA 1
ATOM 3579 C C . VAL A 1 454 ? -26.422 -11.645 2.266 1.00 89.88 454 VAL A C 1
ATOM 3581 O O . VAL A 1 454 ? -27.593 -11.958 2.057 1.00 89.88 454 VAL A O 1
ATOM 3584 N N . GLY A 1 455 ? -25.991 -10.394 2.135 1.00 88.44 455 GLY A N 1
ATOM 3585 C CA . GLY A 1 455 ? -26.844 -9.269 1.769 1.00 88.44 455 GLY A CA 1
ATOM 3586 C C . GLY A 1 455 ? -26.635 -8.053 2.662 1.00 88.44 455 GLY A C 1
ATOM 3587 O O . GLY A 1 455 ? -25.597 -7.891 3.304 1.00 88.44 455 GLY A O 1
ATOM 3588 N N . GLU A 1 456 ? -27.630 -7.172 2.665 1.00 89.81 456 GLU A N 1
ATOM 3589 C CA . GLU A 1 456 ? -27.621 -5.939 3.449 1.00 89.81 456 GLU A CA 1
ATOM 3590 C C . GLU A 1 456 ? -27.964 -6.226 4.915 1.00 89.81 456 GLU A C 1
ATOM 3592 O O . GLU A 1 456 ? -29.077 -6.633 5.239 1.00 89.81 456 GLU A O 1
ATOM 3597 N N . TRP A 1 457 ? -27.015 -5.964 5.805 1.00 91.00 457 TRP A N 1
ATOM 3598 C CA . TRP A 1 457 ? -27.221 -5.928 7.245 1.00 91.00 457 TRP A CA 1
ATOM 3599 C C . TRP A 1 457 ? -27.503 -4.499 7.689 1.00 91.00 457 TRP A C 1
ATOM 3601 O O . TRP A 1 457 ? -26.879 -3.552 7.207 1.00 91.00 457 TRP A O 1
ATOM 3611 N N . LYS A 1 458 ? -28.401 -4.343 8.662 1.00 90.19 458 LYS A N 1
ATOM 3612 C CA . LYS A 1 458 ? -28.664 -3.058 9.323 1.00 90.19 458 LYS A CA 1
ATOM 3613 C C . LYS A 1 458 ? -28.142 -3.092 10.744 1.00 90.19 458 LYS A C 1
ATOM 3615 O O . LYS A 1 458 ? -28.178 -4.129 11.406 1.00 90.19 458 LYS A O 1
ATOM 3620 N N . TYR A 1 459 ? -27.696 -1.944 11.232 1.00 88.56 459 TYR A N 1
ATOM 3621 C CA . TYR A 1 459 ? -27.288 -1.801 12.620 1.00 88.56 459 TYR A CA 1
ATOM 3622 C C . TYR A 1 459 ? -27.938 -0.583 13.276 1.00 88.56 459 TYR A C 1
ATOM 3624 O O . TYR A 1 459 ? -28.288 0.394 12.609 1.00 88.56 459 TYR A O 1
ATOM 3632 N N . THR A 1 460 ? -28.045 -0.626 14.603 1.00 89.25 460 THR A N 1
ATOM 3633 C CA . THR A 1 460 ? -28.404 0.522 15.438 1.00 89.25 460 THR A CA 1
ATOM 3634 C C . THR A 1 460 ? -27.525 0.561 16.693 1.00 89.25 460 THR A C 1
ATOM 3636 O O . THR A 1 460 ? -27.390 -0.443 17.386 1.00 89.25 460 THR A O 1
ATOM 3639 N N . CYS A 1 461 ? -26.932 1.712 17.004 1.00 87.88 461 CYS A N 1
ATOM 3640 C CA . CYS A 1 461 ? -26.177 1.985 18.225 1.00 87.88 461 CYS A CA 1
ATOM 3641 C C . CYS A 1 461 ? -27.012 2.832 19.200 1.00 87.88 461 CYS A C 1
ATOM 3643 O O . CYS A 1 461 ? -27.627 3.828 18.822 1.00 87.88 461 CYS A O 1
ATOM 3645 N N . SER A 1 462 ? -26.969 2.512 20.494 1.00 89.12 462 SER A N 1
ATOM 3646 C CA . SER A 1 462 ? -27.624 3.325 21.536 1.00 89.12 462 SER A CA 1
ATOM 3647 C C . SER A 1 462 ? -26.978 4.704 21.756 1.00 89.12 462 SER A C 1
ATOM 3649 O O . SER A 1 462 ? -27.600 5.606 22.329 1.00 89.12 462 SER A O 1
ATOM 3651 N N . LYS A 1 463 ? -25.728 4.870 21.315 1.00 86.25 463 LYS A N 1
ATOM 3652 C CA . LYS A 1 463 ? -24.887 6.068 21.432 1.00 86.25 463 LYS A CA 1
ATOM 3653 C C . LYS A 1 463 ? -24.165 6.319 20.112 1.00 86.25 463 LYS A C 1
ATOM 3655 O O . LYS A 1 463 ? -24.162 5.467 19.230 1.00 86.25 463 LYS A O 1
ATOM 3660 N N . ASP A 1 464 ? -23.538 7.478 20.001 1.00 82.81 464 ASP A N 1
ATOM 3661 C CA . ASP A 1 464 ? -22.665 7.782 18.875 1.00 82.81 464 ASP A CA 1
ATOM 3662 C C . ASP A 1 464 ? -21.447 6.851 18.921 1.00 82.81 464 ASP A C 1
ATOM 3664 O O . ASP A 1 464 ? -20.769 6.742 19.947 1.00 82.81 464 ASP A O 1
ATOM 3668 N N . CYS A 1 465 ? -21.225 6.139 17.820 1.00 82.81 465 CYS A N 1
ATOM 3669 C CA . CYS A 1 465 ? -20.297 5.023 17.733 1.00 82.81 465 CYS A CA 1
ATOM 3670 C C . CYS A 1 465 ? -19.566 5.054 16.391 1.00 82.81 465 CYS A C 1
ATOM 3672 O O . CYS A 1 465 ? -20.158 5.413 15.375 1.00 82.81 465 CYS A O 1
ATOM 3674 N N . ALA A 1 466 ? -18.306 4.632 16.374 1.00 84.50 466 ALA A N 1
ATOM 3675 C CA . ALA A 1 466 ? -17.644 4.219 15.146 1.00 84.50 466 ALA A CA 1
ATOM 3676 C C . ALA A 1 466 ? -17.741 2.695 15.047 1.00 84.50 466 ALA A C 1
ATOM 3678 O O . ALA A 1 466 ? -17.518 1.979 16.026 1.00 84.50 466 ALA A O 1
ATOM 3679 N N . ILE A 1 467 ? -18.089 2.210 13.862 1.00 85.12 467 ILE A N 1
ATOM 3680 C CA . ILE A 1 467 ? -18.115 0.786 13.551 1.00 85.12 467 ILE A CA 1
ATOM 3681 C C . ILE A 1 467 ? -16.971 0.500 12.569 1.00 85.12 467 ILE A C 1
ATOM 3683 O O . ILE A 1 467 ? -16.455 1.390 11.901 1.00 85.12 467 ILE A O 1
ATOM 3687 N N . GLU A 1 468 ? -16.487 -0.727 12.529 1.00 87.81 468 GLU A N 1
ATOM 3688 C CA . GLU A 1 468 ? -15.669 -1.238 11.437 1.00 87.81 468 GLU A CA 1
ATOM 3689 C C . GLU A 1 468 ? -16.038 -2.704 11.242 1.00 87.81 468 GLU A C 1
ATOM 3691 O O . GLU A 1 468 ? -16.055 -3.454 12.218 1.00 87.81 468 GLU A O 1
ATOM 3696 N N . VAL A 1 469 ? -16.321 -3.112 10.003 1.00 88.31 469 VAL A N 1
ATOM 3697 C CA . VAL A 1 469 ? -16.616 -4.508 9.679 1.00 88.31 469 VAL A CA 1
ATOM 3698 C C . VAL A 1 469 ? -15.443 -5.090 8.891 1.00 88.31 469 VAL A C 1
ATOM 3700 O O . VAL A 1 469 ? -15.126 -4.650 7.791 1.00 88.31 469 VAL A O 1
ATOM 3703 N N . ASN A 1 470 ? -14.749 -6.073 9.456 1.00 88.38 470 ASN A N 1
ATOM 3704 C CA . ASN A 1 470 ? -13.661 -6.782 8.782 1.00 88.38 470 ASN A CA 1
ATOM 3705 C C . ASN A 1 470 ? -14.173 -8.149 8.330 1.00 88.38 470 ASN A C 1
ATOM 3707 O O . ASN A 1 470 ? -14.624 -8.946 9.146 1.00 88.38 470 ASN A O 1
ATOM 3711 N N . MET A 1 471 ? -14.080 -8.452 7.044 1.00 87.44 471 MET A N 1
ATOM 3712 C CA . MET A 1 471 ? -14.605 -9.673 6.454 1.00 87.44 471 MET A CA 1
ATOM 3713 C C . MET A 1 471 ? -13.479 -10.599 6.004 1.00 87.44 471 MET A C 1
ATOM 3715 O O . MET A 1 471 ? -12.549 -10.212 5.295 1.00 87.44 471 MET A O 1
ATOM 3719 N N . LYS A 1 472 ? -13.570 -11.870 6.388 1.00 86.19 472 LYS A N 1
ATOM 3720 C CA . LYS A 1 472 ? -12.699 -12.909 5.859 1.00 86.19 472 LYS A CA 1
ATOM 3721 C C . LYS A 1 472 ? -13.287 -13.382 4.552 1.00 86.19 472 LYS A C 1
ATOM 3723 O O . LYS A 1 472 ? -14.409 -13.881 4.522 1.00 86.19 472 LYS A O 1
ATOM 3728 N N . SER A 1 473 ? -12.502 -13.268 3.497 1.00 81.19 473 SER A N 1
ATOM 3729 C CA . SER A 1 473 ? -12.880 -13.747 2.180 1.00 81.19 473 SER A CA 1
ATOM 3730 C C . SER A 1 473 ? -11.789 -14.636 1.602 1.00 81.19 473 SER A C 1
ATOM 3732 O O . SER A 1 473 ? -10.609 -14.500 1.932 1.00 81.19 473 SER A O 1
ATOM 3734 N N . LYS A 1 474 ? -12.198 -15.551 0.721 1.00 74.44 474 LYS A N 1
ATOM 3735 C CA . LYS A 1 474 ? -11.287 -16.324 -0.136 1.00 74.44 474 LYS A CA 1
ATOM 3736 C C . LYS A 1 474 ? -10.661 -15.476 -1.247 1.00 74.44 474 LYS A C 1
ATOM 3738 O O . LYS A 1 474 ? -9.787 -15.964 -1.952 1.00 74.44 474 LYS A O 1
ATOM 3743 N N . PHE A 1 475 ? -11.139 -14.247 -1.412 1.00 74.94 475 PHE A N 1
ATOM 3744 C CA . PHE A 1 475 ? -10.826 -13.374 -2.523 1.00 74.94 475 PHE A CA 1
ATOM 3745 C C . PHE A 1 475 ? -10.455 -11.980 -2.012 1.00 74.94 475 PHE A C 1
ATOM 3747 O O . PHE A 1 475 ? -11.244 -11.334 -1.304 1.00 74.94 475 PHE A O 1
ATOM 3754 N N . ARG A 1 476 ? -9.251 -11.531 -2.370 1.00 78.12 476 ARG A N 1
ATOM 3755 C CA . ARG A 1 476 ? -8.685 -10.249 -1.948 1.00 78.12 476 ARG A CA 1
ATOM 3756 C C . ARG A 1 476 ? -8.491 -9.343 -3.141 1.00 78.12 476 ARG A C 1
ATOM 3758 O O . ARG A 1 476 ? -8.054 -9.800 -4.195 1.00 78.12 476 ARG A O 1
ATOM 3765 N N . CYS A 1 477 ? -8.784 -8.066 -2.943 1.00 78.50 477 CYS A N 1
ATOM 3766 C CA . CYS A 1 477 ? -8.462 -7.031 -3.904 1.00 78.50 477 CYS A CA 1
ATOM 3767 C C . CYS A 1 477 ? -8.039 -5.766 -3.188 1.00 78.50 477 CYS A C 1
ATOM 3769 O O . CYS A 1 477 ? -8.542 -5.467 -2.108 1.00 78.50 477 CYS A O 1
ATOM 3771 N N . ARG A 1 478 ? -7.169 -5.005 -3.837 1.00 81.12 478 ARG A N 1
ATOM 3772 C CA . ARG A 1 478 ? -6.784 -3.670 -3.413 1.00 81.12 478 ARG A CA 1
ATOM 3773 C C . ARG A 1 478 ? -6.865 -2.724 -4.590 1.00 81.12 478 ARG A C 1
ATOM 3775 O O . ARG A 1 478 ? -6.361 -3.037 -5.664 1.00 81.12 478 ARG A O 1
ATOM 3782 N N . THR A 1 479 ? -7.409 -1.546 -4.354 1.00 84.12 479 THR A N 1
ATOM 3783 C CA . THR A 1 479 ? -7.462 -0.459 -5.318 1.00 84.12 479 THR A CA 1
ATOM 3784 C C . THR A 1 479 ? -6.661 0.730 -4.811 1.00 84.12 479 THR A C 1
ATOM 3786 O O . THR A 1 479 ? -6.814 1.177 -3.678 1.00 84.12 479 THR A O 1
ATOM 3789 N N . GLN A 1 480 ? -5.789 1.262 -5.660 1.00 80.50 480 GLN A N 1
ATOM 3790 C CA . GLN A 1 480 ? -4.982 2.443 -5.362 1.00 80.50 480 GLN A CA 1
ATOM 3791 C C . GLN A 1 480 ? -5.252 3.540 -6.387 1.00 80.50 480 GLN A C 1
ATOM 3793 O O . GLN A 1 480 ? -5.481 3.246 -7.559 1.00 80.50 480 GLN A O 1
ATOM 3798 N N . LEU A 1 481 ? -5.217 4.800 -5.942 1.00 79.31 481 LEU A N 1
ATOM 3799 C CA . LEU A 1 481 ? -5.261 5.959 -6.834 1.00 79.31 481 LEU A CA 1
ATOM 3800 C C . LEU A 1 481 ? -3.878 6.265 -7.379 1.00 79.31 481 LEU A C 1
ATOM 3802 O O . LEU A 1 481 ? -2.896 6.299 -6.632 1.00 79.31 481 LEU A O 1
ATOM 3806 N N . TYR A 1 482 ? -3.859 6.597 -8.657 1.00 73.62 482 TYR A N 1
ATOM 3807 C CA . TYR A 1 482 ? -2.707 7.082 -9.384 1.00 73.62 482 TYR A CA 1
ATOM 3808 C C . TYR A 1 482 ? -3.068 8.412 -10.023 1.00 73.62 482 TYR A C 1
ATOM 3810 O O . TYR A 1 482 ? -4.169 8.583 -10.540 1.00 73.62 482 TYR A O 1
ATOM 3818 N N . ALA A 1 483 ? -2.150 9.364 -9.944 1.00 65.25 483 ALA A N 1
ATOM 3819 C CA . ALA A 1 483 ? -2.259 10.623 -10.660 1.00 65.25 483 ALA A CA 1
ATOM 3820 C C . ALA A 1 483 ? -0.996 10.830 -11.503 1.00 65.25 483 ALA A C 1
ATOM 3822 O O . ALA A 1 483 ? 0.077 10.348 -11.110 1.00 65.25 483 ALA A O 1
ATOM 3823 N N . PRO A 1 484 ? -1.091 11.571 -12.619 1.00 55.41 484 PRO A N 1
ATOM 3824 C CA . PRO A 1 484 ? 0.080 11.978 -13.378 1.00 55.41 484 PRO A CA 1
ATOM 3825 C C . PRO A 1 484 ? 0.986 12.803 -12.458 1.00 55.41 484 PRO A C 1
ATOM 3827 O O . PRO A 1 484 ? 0.528 13.765 -11.833 1.00 55.41 484 PRO A O 1
ATOM 3830 N N . LEU A 1 485 ? 2.261 12.433 -12.323 1.00 50.88 485 LEU A N 1
ATOM 3831 C CA . LEU A 1 485 ? 3.213 13.267 -11.595 1.00 50.88 485 LEU A CA 1
ATOM 3832 C C . LEU A 1 485 ? 3.409 14.566 -12.381 1.00 50.88 485 LEU A C 1
ATOM 3834 O O . LEU A 1 485 ? 3.619 14.542 -13.590 1.00 50.88 485 LEU A O 1
ATOM 3838 N N . SER A 1 486 ? 3.386 15.706 -11.687 1.00 44.28 486 SER A N 1
ATOM 3839 C CA . SER A 1 486 ? 3.519 17.041 -12.293 1.00 44.28 486 SER A CA 1
ATOM 3840 C C . SER A 1 486 ? 4.842 17.272 -13.038 1.00 44.28 486 SER A C 1
ATOM 3842 O O . SER A 1 486 ? 4.987 18.293 -13.704 1.00 44.28 486 SER A O 1
ATOM 3844 N N . ASN A 1 487 ? 5.806 16.354 -12.914 1.00 37.94 487 ASN A N 1
ATOM 3845 C CA . ASN A 1 487 ? 7.170 16.494 -13.408 1.00 37.94 487 ASN A CA 1
ATOM 3846 C C . ASN A 1 487 ? 7.556 15.269 -14.252 1.00 37.94 487 ASN A C 1
ATOM 3848 O O . ASN A 1 487 ? 8.339 14.471 -13.756 1.00 37.94 487 ASN A O 1
ATOM 3852 N N . GLU A 1 488 ? 6.977 15.080 -15.445 1.00 35.81 488 GLU A N 1
ATOM 3853 C CA . GLU A 1 488 ? 7.437 14.175 -16.538 1.00 35.81 488 GLU A CA 1
ATOM 3854 C C . GLU A 1 488 ? 7.824 12.715 -16.167 1.00 35.81 488 GLU A C 1
ATOM 3856 O O . GLU A 1 488 ? 8.274 11.947 -17.005 1.00 35.81 488 GLU A O 1
ATOM 3861 N N . LEU A 1 489 ? 7.587 12.270 -14.930 1.00 35.34 489 LEU A N 1
ATOM 3862 C CA . LEU A 1 489 ? 8.080 11.021 -14.343 1.00 35.34 489 LEU A CA 1
ATOM 3863 C C . LEU A 1 489 ? 6.981 9.945 -14.257 1.00 35.34 489 LEU A C 1
ATOM 3865 O O . LEU A 1 489 ? 7.100 9.007 -13.475 1.00 35.34 489 LEU A O 1
ATOM 3869 N N . GLY A 1 490 ? 5.921 10.046 -15.062 1.00 45.09 490 GLY A N 1
ATOM 3870 C CA . GLY A 1 490 ? 4.834 9.058 -15.120 1.00 45.09 490 GLY A CA 1
ATOM 3871 C C . GLY A 1 490 ? 3.831 9.149 -13.971 1.00 45.09 490 GLY A C 1
ATOM 3872 O O . GLY A 1 490 ? 3.763 10.144 -13.256 1.00 45.09 490 GLY A O 1
ATOM 3873 N N . GLU A 1 491 ? 3.010 8.113 -13.805 1.00 40.59 491 GLU A N 1
ATOM 3874 C CA . GLU A 1 491 ? 1.994 8.044 -12.750 1.00 40.59 491 GLU A CA 1
ATOM 3875 C C . GLU A 1 491 ? 2.593 7.675 -11.386 1.00 40.59 491 GLU A C 1
ATOM 3877 O O . GLU A 1 491 ? 3.331 6.698 -11.239 1.00 40.59 491 GLU A O 1
ATOM 3882 N N . GLY A 1 492 ? 2.236 8.441 -10.355 1.00 48.25 492 GLY A N 1
ATOM 3883 C CA . GLY A 1 492 ? 2.595 8.180 -8.965 1.00 48.25 492 GLY A CA 1
ATOM 3884 C C . GLY A 1 492 ? 1.360 7.855 -8.133 1.00 48.25 492 GLY A C 1
ATOM 3885 O O . GLY A 1 492 ? 0.276 8.381 -8.382 1.00 48.25 492 GLY A O 1
ATOM 3886 N N . THR A 1 493 ? 1.511 7.004 -7.114 1.00 51.62 493 THR A N 1
ATOM 3887 C CA . THR A 1 493 ? 0.435 6.763 -6.145 1.00 51.62 493 THR A CA 1
ATOM 3888 C C . THR A 1 493 ? 0.045 8.085 -5.488 1.00 51.62 493 THR A C 1
ATOM 3890 O O . THR A 1 493 ? 0.906 8.800 -4.968 1.00 51.62 493 THR A O 1
ATOM 3893 N N . VAL A 1 494 ? -1.250 8.402 -5.460 1.00 55.66 494 VAL A N 1
ATOM 3894 C CA . VAL A 1 494 ? -1.734 9.588 -4.751 1.00 55.66 494 VAL A CA 1
ATOM 3895 C C . VAL A 1 494 ? -1.629 9.335 -3.254 1.00 55.66 494 VAL A C 1
ATOM 3897 O O . VAL A 1 494 ? -2.491 8.721 -2.625 1.00 55.66 494 VAL A O 1
ATOM 3900 N N . VAL A 1 495 ? -0.548 9.836 -2.671 1.00 52.31 495 VAL A N 1
ATOM 3901 C CA . VAL A 1 495 ? -0.258 9.653 -1.250 1.00 52.31 495 VAL A CA 1
ATOM 3902 C C . VAL A 1 495 ? -0.727 10.828 -0.403 1.00 52.31 495 VAL A C 1
ATOM 3904 O O . VAL A 1 495 ? -1.058 10.619 0.756 1.00 52.31 495 VAL A O 1
ATOM 3907 N N . ALA A 1 496 ? -0.871 12.036 -0.950 1.00 51.81 496 ALA A N 1
ATOM 3908 C CA . ALA A 1 496 ? -1.264 13.216 -0.181 1.00 51.81 496 ALA A CA 1
ATOM 3909 C C . ALA A 1 496 ? -2.300 14.076 -0.921 1.00 51.81 496 ALA A C 1
ATOM 3911 O O . ALA A 1 496 ? -2.291 14.110 -2.150 1.00 51.81 496 ALA A O 1
ATOM 3912 N N . PRO A 1 497 ? -3.180 14.788 -0.193 1.00 54.19 497 PRO A N 1
ATOM 3913 C CA . PRO A 1 497 ? -3.946 15.881 -0.762 1.00 54.19 497 PRO A CA 1
ATOM 3914 C C . PRO A 1 497 ? -3.047 17.003 -1.325 1.00 54.19 497 PRO A C 1
ATOM 3916 O O . PRO A 1 497 ? -1.917 17.173 -0.865 1.00 54.19 497 PRO A O 1
ATOM 3919 N N . PRO A 1 498 ? -3.613 17.829 -2.219 1.00 53.12 498 PRO A N 1
ATOM 3920 C CA . PRO A 1 498 ? -4.973 17.692 -2.735 1.00 53.12 498 PRO A CA 1
ATOM 3921 C C . PRO A 1 498 ? -5.069 16.869 -4.011 1.00 53.12 498 PRO A C 1
ATOM 3923 O O . PRO A 1 498 ? -4.167 16.800 -4.835 1.00 53.12 498 PRO A O 1
ATOM 3926 N N . LEU A 1 499 ? -6.276 16.350 -4.178 1.00 57.16 499 LEU A N 1
ATOM 3927 C CA . LEU A 1 499 ? -6.790 15.748 -5.398 1.00 57.16 499 LEU A CA 1
ATOM 3928 C C . LEU A 1 499 ? -7.709 16.710 -6.177 1.00 57.16 499 LEU A C 1
ATOM 3930 O O . LEU A 1 499 ? -8.339 16.318 -7.155 1.00 57.16 499 LEU A O 1
ATOM 3934 N N . PHE A 1 500 ? -7.856 17.956 -5.714 1.00 49.97 500 PHE A N 1
ATOM 3935 C CA . PHE A 1 500 ? -8.778 18.924 -6.303 1.00 49.97 500 PHE A CA 1
ATOM 3936 C C . PHE A 1 500 ? -8.342 19.290 -7.724 1.00 49.97 500 PHE A C 1
ATOM 3938 O O . PHE A 1 500 ? -7.207 19.707 -7.935 1.00 49.97 500 PHE A O 1
ATOM 3945 N N . ASN A 1 501 ? -9.260 19.138 -8.682 1.00 51.47 501 ASN A N 1
ATOM 3946 C CA . ASN A 1 501 ? -9.073 19.480 -10.094 1.00 51.47 501 ASN A CA 1
ATOM 3947 C C . ASN A 1 501 ? -7.895 18.774 -10.801 1.00 51.47 501 ASN A C 1
ATOM 3949 O O . ASN A 1 501 ? -7.478 19.216 -11.870 1.00 51.47 501 ASN A O 1
ATOM 3953 N N . GLN A 1 502 ? -7.367 17.678 -10.238 1.00 59.53 502 GLN A N 1
ATOM 3954 C CA . GLN A 1 502 ? -6.402 16.845 -10.953 1.00 59.53 502 GLN A CA 1
ATOM 3955 C C . GLN A 1 502 ? -7.109 16.132 -12.109 1.00 59.53 502 GLN A C 1
ATOM 3957 O O . GLN A 1 502 ? -8.007 15.316 -11.897 1.00 59.53 502 GLN A O 1
ATOM 3962 N N . SER A 1 503 ? -6.708 16.453 -13.337 1.00 58.31 503 SER A N 1
ATOM 3963 C CA . SER A 1 503 ? -7.054 15.676 -14.523 1.00 58.31 503 SER A CA 1
ATOM 3964 C C . SER A 1 503 ? -6.169 14.429 -14.611 1.00 58.31 503 SER A C 1
ATOM 3966 O O . SER A 1 503 ? -5.030 14.426 -14.146 1.00 58.31 503 SER A O 1
ATOM 3968 N N . GLY A 1 504 ? -6.696 13.355 -15.203 1.00 67.56 504 GLY A N 1
ATOM 3969 C CA . GLY A 1 504 ? -5.931 12.126 -15.434 1.00 67.56 504 GLY A CA 1
ATOM 3970 C C . GLY A 1 504 ? -5.755 11.221 -14.211 1.00 67.56 504 GLY A C 1
ATOM 3971 O O . GLY A 1 504 ? -4.910 10.337 -14.247 1.00 67.56 504 GLY A O 1
ATOM 3972 N N . VAL A 1 505 ? -6.521 11.414 -13.131 1.00 75.56 505 VAL A N 1
ATOM 3973 C CA . VAL A 1 505 ? -6.502 10.473 -12.001 1.00 75.56 505 VAL A CA 1
ATOM 3974 C C . VAL A 1 505 ? -7.142 9.156 -12.433 1.00 75.56 505 VAL A C 1
ATOM 3976 O O . VAL A 1 505 ? -8.263 9.150 -12.935 1.00 75.56 505 VAL A O 1
ATOM 3979 N N . VAL A 1 506 ? -6.458 8.045 -12.199 1.00 79.38 506 VAL A N 1
ATOM 3980 C CA . VAL A 1 506 ? -6.950 6.689 -12.466 1.00 79.38 506 VAL A CA 1
ATOM 3981 C C . VAL A 1 506 ? -6.858 5.850 -11.198 1.00 79.38 506 VAL A C 1
ATOM 3983 O O . VAL A 1 506 ? -6.168 6.196 -10.235 1.00 79.38 506 VAL A O 1
ATOM 3986 N N . THR A 1 507 ? -7.562 4.726 -11.164 1.00 82.19 507 THR A N 1
ATOM 3987 C CA . THR A 1 507 ? -7.340 3.695 -10.148 1.00 82.19 507 THR A CA 1
ATOM 3988 C C . THR A 1 507 ? -6.795 2.440 -10.778 1.00 82.19 507 THR A C 1
ATOM 3990 O O . THR A 1 507 ? -7.266 2.035 -11.835 1.00 82.19 507 THR A O 1
ATOM 3993 N N . MET A 1 508 ? -5.898 1.776 -10.059 1.00 81.88 508 MET A N 1
ATOM 3994 C CA . MET A 1 508 ? -5.460 0.425 -10.370 1.00 81.88 508 MET A CA 1
ATOM 3995 C C . MET A 1 508 ? -5.923 -0.516 -9.263 1.00 81.88 508 MET A C 1
ATOM 3997 O O . MET A 1 508 ? -5.559 -0.356 -8.094 1.00 81.88 508 MET A O 1
ATOM 4001 N N . THR A 1 509 ? -6.719 -1.500 -9.650 1.00 82.06 509 THR A N 1
ATOM 4002 C CA . THR A 1 509 ? -7.203 -2.597 -8.826 1.00 82.06 509 THR A CA 1
ATOM 4003 C C . THR A 1 509 ? -6.367 -3.835 -9.096 1.00 82.06 509 THR A C 1
ATOM 4005 O O . THR A 1 509 ? -6.289 -4.319 -10.223 1.00 82.06 509 THR A O 1
ATOM 4008 N N . THR A 1 510 ? -5.785 -4.392 -8.044 1.00 80.69 510 THR A N 1
ATOM 4009 C CA . THR A 1 510 ? -5.141 -5.703 -8.065 1.00 80.69 510 THR A CA 1
ATOM 4010 C C . THR A 1 510 ? -6.000 -6.685 -7.288 1.00 80.69 510 THR A C 1
ATOM 4012 O O . THR A 1 510 ? -6.466 -6.370 -6.197 1.00 80.69 510 THR A O 1
ATOM 4015 N N . CYS A 1 511 ? -6.239 -7.864 -7.855 1.00 77.50 511 CYS A N 1
ATOM 4016 C CA . CYS A 1 511 ? -7.061 -8.909 -7.253 1.00 77.50 511 CYS A CA 1
ATOM 4017 C C . CYS A 1 511 ? -6.353 -10.258 -7.308 1.00 77.50 511 CYS A C 1
ATOM 4019 O O . CYS A 1 511 ? -5.625 -10.548 -8.260 1.00 77.50 511 CYS A O 1
ATOM 4021 N N . ASP A 1 512 ? -6.646 -11.112 -6.334 1.00 72.88 512 ASP A N 1
ATOM 4022 C CA . ASP A 1 512 ? -6.338 -12.533 -6.417 1.00 72.88 512 ASP A CA 1
ATOM 4023 C C . ASP A 1 512 ? -7.172 -13.147 -7.561 1.00 72.88 512 ASP A C 1
ATOM 4025 O O . ASP A 1 512 ? -8.392 -13.028 -7.567 1.00 72.88 512 ASP A O 1
ATOM 4029 N N . TYR A 1 513 ? -6.535 -13.811 -8.533 1.00 71.88 513 TYR A N 1
ATOM 4030 C CA . TYR A 1 513 ? -7.195 -14.460 -9.688 1.00 71.88 513 TYR A CA 1
ATOM 4031 C C . TYR A 1 513 ? -7.984 -13.503 -10.617 1.00 71.88 513 TYR A C 1
ATOM 4033 O O . TYR A 1 513 ? -9.195 -13.659 -10.794 1.00 71.88 513 TYR A O 1
ATOM 4041 N N . PRO A 1 514 ? -7.318 -12.541 -11.286 1.00 68.75 514 PRO A N 1
ATOM 4042 C CA . PRO A 1 514 ? -7.989 -11.546 -12.135 1.00 68.75 514 PRO A CA 1
ATOM 4043 C C . PRO A 1 514 ? -8.806 -12.164 -13.284 1.00 68.75 514 PRO A C 1
ATOM 4045 O O . PRO A 1 514 ? -9.832 -11.615 -13.669 1.00 68.75 514 PRO A O 1
ATOM 4048 N N . ASN A 1 515 ? -8.415 -13.347 -13.772 1.00 76.50 515 ASN A N 1
ATOM 4049 C CA . ASN A 1 515 ? -9.095 -14.057 -14.866 1.00 76.50 515 ASN A CA 1
ATOM 4050 C C . ASN A 1 515 ? -10.504 -14.567 -14.508 1.00 76.50 515 ASN A C 1
ATOM 4052 O O . ASN A 1 515 ? -11.229 -15.033 -15.381 1.00 76.50 515 ASN A O 1
ATOM 4056 N N . GLU A 1 516 ? -10.882 -14.542 -13.229 1.00 78.88 516 GLU A N 1
ATOM 4057 C CA . GLU A 1 516 ? -12.195 -15.001 -12.763 1.00 78.88 516 GLU A CA 1
ATOM 4058 C C . GLU A 1 516 ? -13.216 -13.851 -12.661 1.00 78.88 516 GLU A C 1
ATOM 4060 O O . GLU A 1 516 ? -14.403 -14.087 -12.409 1.00 78.88 516 GLU A O 1
ATOM 4065 N N . VAL A 1 517 ? -12.769 -12.607 -12.868 1.00 80.81 517 VAL A N 1
ATOM 4066 C CA . VAL A 1 517 ? -13.582 -11.389 -12.794 1.00 80.81 517 VAL A CA 1
ATOM 4067 C C . VAL A 1 517 ? -14.208 -11.094 -14.159 1.00 80.81 517 VAL A C 1
ATOM 4069 O O . VAL A 1 517 ? -13.514 -10.855 -15.138 1.00 80.81 517 VAL A O 1
ATOM 4072 N N . SER A 1 518 ? -15.540 -11.059 -14.205 1.00 83.44 518 SER A N 1
ATOM 4073 C CA . SER A 1 518 ? -16.319 -10.754 -15.413 1.00 83.44 518 SER A CA 1
ATOM 4074 C C . SER A 1 518 ? -16.638 -9.266 -15.579 1.00 83.44 518 SER A C 1
ATOM 4076 O O . SER A 1 518 ? -16.806 -8.782 -16.696 1.00 83.44 518 SER A O 1
ATOM 4078 N N . ARG A 1 519 ? -16.744 -8.534 -14.464 1.00 84.94 519 ARG A N 1
ATOM 4079 C CA . ARG A 1 519 ? -16.983 -7.089 -14.426 1.00 84.94 519 ARG A CA 1
ATOM 4080 C C . ARG A 1 519 ? -16.355 -6.499 -13.170 1.00 84.94 519 ARG A C 1
ATOM 4082 O O . ARG A 1 519 ? -16.504 -7.065 -12.087 1.00 84.94 519 ARG A O 1
ATOM 4089 N N . ASN A 1 520 ? -15.715 -5.346 -13.324 1.00 88.12 520 ASN A N 1
ATOM 4090 C CA . ASN A 1 520 ? -15.155 -4.551 -12.238 1.00 88.12 520 ASN A CA 1
ATOM 4091 C C . ASN A 1 520 ? -15.697 -3.115 -12.330 1.00 88.12 520 ASN A C 1
ATOM 4093 O O . ASN A 1 520 ? -15.704 -2.523 -13.413 1.00 88.12 520 ASN A O 1
ATOM 4097 N N . SER A 1 521 ? -16.176 -2.563 -11.218 1.00 90.69 521 SER A N 1
ATOM 4098 C CA . SER A 1 521 ? -16.477 -1.138 -11.088 1.00 90.69 521 SER A CA 1
ATOM 4099 C C . SER A 1 521 ? -15.895 -0.567 -9.803 1.00 90.69 521 SER A C 1
ATOM 4101 O O . SER A 1 521 ? -15.756 -1.248 -8.787 1.00 90.69 521 SER A O 1
ATOM 4103 N N . ILE A 1 522 ? -15.546 0.711 -9.865 1.00 92.06 522 ILE A N 1
ATOM 4104 C CA . ILE A 1 522 ? -14.957 1.473 -8.775 1.00 92.06 522 ILE A CA 1
ATOM 4105 C C . ILE A 1 522 ? -15.940 2.554 -8.371 1.00 92.06 522 ILE A C 1
ATOM 4107 O O . ILE A 1 522 ? -16.361 3.363 -9.193 1.00 92.06 522 ILE A O 1
ATOM 4111 N N . GLN A 1 523 ? -16.299 2.582 -7.097 1.00 91.38 523 GLN A N 1
ATOM 4112 C CA . GLN A 1 523 ? -17.204 3.564 -6.526 1.00 91.38 523 GLN A CA 1
ATOM 4113 C C . GLN A 1 523 ? -16.433 4.485 -5.587 1.00 91.38 523 GLN A C 1
ATOM 4115 O O . GLN A 1 523 ? -15.684 4.023 -4.726 1.00 91.38 523 GLN A O 1
ATOM 4120 N N . LEU A 1 524 ? -16.641 5.794 -5.717 1.00 91.25 524 LEU A N 1
ATOM 4121 C CA . LEU A 1 524 ? -16.257 6.729 -4.666 1.00 91.25 524 LEU A CA 1
ATOM 4122 C C . LEU A 1 524 ? -17.424 6.812 -3.694 1.00 91.25 524 LEU A C 1
ATOM 4124 O O . LEU A 1 524 ? -18.520 7.212 -4.080 1.00 91.25 524 LEU A O 1
ATOM 4128 N N . ILE A 1 525 ? -17.202 6.429 -2.444 1.00 87.56 525 ILE A N 1
ATOM 4129 C CA . ILE A 1 525 ? -18.237 6.428 -1.409 1.00 87.56 525 ILE A CA 1
ATOM 4130 C C . ILE A 1 525 ? -17.917 7.461 -0.334 1.00 87.56 525 ILE A C 1
ATOM 4132 O O . ILE A 1 525 ? -16.756 7.727 -0.037 1.00 87.56 525 ILE A O 1
ATOM 4136 N N . SER A 1 526 ? -18.932 8.056 0.278 1.00 83.88 526 SER A N 1
ATOM 4137 C CA . SER A 1 526 ? -18.749 8.921 1.439 1.00 83.88 526 SER A CA 1
ATOM 4138 C C . SER A 1 526 ? -18.284 8.109 2.656 1.00 83.88 526 SER A C 1
ATOM 4140 O O . SER A 1 526 ? -18.330 6.877 2.671 1.00 83.88 526 SER A O 1
ATOM 4142 N N . ILE A 1 527 ? -17.906 8.795 3.737 1.00 77.00 527 ILE A N 1
ATOM 4143 C CA . ILE A 1 527 ? -17.602 8.142 5.022 1.00 77.00 527 ILE A CA 1
ATOM 4144 C C . ILE A 1 527 ? -18.778 7.308 5.573 1.00 77.00 527 ILE A C 1
ATOM 4146 O O . ILE A 1 527 ? -18.565 6.356 6.319 1.00 77.00 527 ILE A O 1
ATOM 4150 N N . THR A 1 528 ? -20.014 7.635 5.177 1.00 73.31 528 THR A N 1
ATOM 4151 C CA . THR A 1 528 ? -21.233 6.907 5.560 1.00 73.31 528 THR A CA 1
ATOM 4152 C C . THR A 1 528 ? -21.629 5.826 4.548 1.00 73.31 528 THR A C 1
ATOM 4154 O O . THR A 1 528 ? -22.700 5.238 4.678 1.00 73.31 528 THR A O 1
ATOM 4157 N N . GLY A 1 529 ? -20.798 5.563 3.536 1.00 77.25 529 GLY A N 1
ATOM 4158 C CA . GLY A 1 529 ? -21.050 4.546 2.514 1.00 77.25 529 GLY A CA 1
ATOM 4159 C C . GLY A 1 529 ? -22.010 4.967 1.396 1.00 77.25 529 GLY A C 1
ATOM 4160 O O . GLY A 1 529 ? -22.361 4.128 0.570 1.00 77.25 529 GLY A O 1
ATOM 4161 N N . GLU A 1 530 ? -22.431 6.236 1.347 1.00 83.00 530 GLU A N 1
ATOM 4162 C CA . GLU A 1 530 ? -23.230 6.784 0.239 1.00 83.00 530 GLU A CA 1
ATOM 4163 C C . GLU A 1 530 ? -22.389 6.826 -1.040 1.00 83.00 530 GLU A C 1
ATOM 4165 O O . GLU A 1 530 ? -21.279 7.353 -1.019 1.00 83.00 530 GLU A O 1
ATOM 4170 N N . ILE A 1 531 ? -22.912 6.310 -2.153 1.00 88.69 531 ILE A N 1
ATOM 4171 C CA . ILE A 1 531 ? -22.220 6.347 -3.447 1.00 88.69 531 ILE A CA 1
ATOM 4172 C C . ILE A 1 531 ? -22.223 7.787 -3.973 1.00 88.69 531 ILE A C 1
ATOM 4174 O O . ILE A 1 531 ? -23.279 8.365 -4.214 1.00 88.69 531 ILE A O 1
ATOM 4178 N N . LEU A 1 532 ? -21.033 8.358 -4.152 1.00 90.00 532 LEU A N 1
ATOM 4179 C CA . LEU A 1 532 ? -20.817 9.697 -4.706 1.00 90.00 532 LEU A CA 1
ATOM 4180 C C . LEU A 1 532 ? -20.647 9.647 -6.229 1.00 90.00 532 LEU A C 1
ATOM 4182 O O . LEU A 1 532 ? -21.141 10.524 -6.932 1.00 90.00 532 LEU A O 1
ATOM 4186 N N . SER A 1 533 ? -19.941 8.632 -6.728 1.00 91.56 533 SER A N 1
ATOM 4187 C CA . SER A 1 533 ? -19.740 8.366 -8.156 1.00 91.56 533 SER A CA 1
ATOM 4188 C C . SER A 1 533 ? -19.328 6.912 -8.391 1.00 91.56 533 SER A C 1
ATOM 4190 O O . SER A 1 533 ? -18.885 6.230 -7.465 1.00 91.56 533 SER A O 1
ATOM 4192 N N . GLU A 1 534 ? -19.484 6.431 -9.625 1.00 92.75 534 GLU A N 1
ATOM 4193 C CA . GLU A 1 534 ? -19.129 5.074 -10.046 1.00 92.75 534 GLU A CA 1
ATOM 4194 C C . GLU A 1 534 ? -18.472 5.093 -11.431 1.00 92.75 534 GLU A C 1
ATOM 4196 O O . GLU A 1 534 ? -18.908 5.822 -12.320 1.00 92.75 534 GLU A O 1
ATOM 4201 N N . TYR A 1 535 ? -17.443 4.267 -11.600 1.00 90.88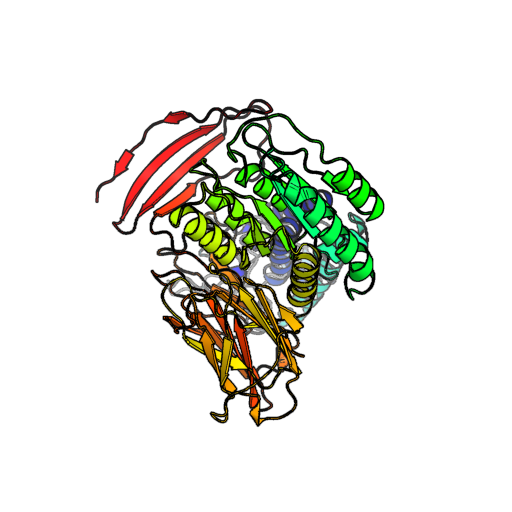 535 TYR A N 1
ATOM 4202 C CA . TYR A 1 535 ? -16.622 4.152 -12.800 1.00 90.88 535 TYR A CA 1
ATOM 4203 C C . TYR A 1 535 ? -16.453 2.682 -13.172 1.00 90.88 535 TYR A C 1
ATOM 4205 O O . TYR A 1 535 ? -16.338 1.822 -12.299 1.00 90.88 535 TYR A O 1
ATOM 4213 N N . LEU A 1 536 ? -16.418 2.370 -14.465 1.00 87.75 536 LEU A N 1
ATOM 4214 C CA . LEU A 1 536 ? -16.063 1.030 -14.930 1.00 87.75 536 LEU A CA 1
ATOM 4215 C C . LEU A 1 536 ? -14.544 0.855 -14.887 1.00 87.75 536 LEU A C 1
ATOM 4217 O O . LEU A 1 536 ? -13.802 1.802 -15.148 1.00 87.75 536 LEU A O 1
ATOM 4221 N N . ALA A 1 537 ? -14.100 -0.362 -14.572 1.00 80.06 537 ALA A N 1
ATOM 4222 C CA . ALA A 1 537 ? -12.699 -0.738 -14.656 1.00 80.06 537 ALA A CA 1
ATOM 4223 C C . ALA A 1 537 ? -12.489 -1.866 -15.674 1.00 80.06 537 ALA A C 1
ATOM 4225 O O . ALA A 1 537 ? -13.173 -2.892 -15.634 1.00 80.06 537 ALA A O 1
ATOM 4226 N N . ILE A 1 538 ? -11.527 -1.667 -16.573 1.00 73.31 538 ILE A N 1
ATOM 4227 C CA . ILE A 1 538 ? -11.115 -2.585 -17.637 1.00 73.31 538 ILE A CA 1
ATOM 4228 C C . ILE A 1 538 ? -9.690 -3.038 -17.317 1.00 73.31 538 ILE A C 1
ATOM 4230 O O . ILE A 1 538 ? -8.824 -2.214 -17.039 1.00 73.31 538 ILE A O 1
ATOM 4234 N N . ASP A 1 539 ? -9.460 -4.352 -17.282 1.00 68.31 539 ASP A N 1
ATOM 4235 C CA . ASP A 1 539 ? -8.163 -4.954 -16.930 1.00 68.31 539 ASP A CA 1
ATOM 4236 C C . ASP A 1 539 ? -7.574 -4.453 -15.596 1.00 68.31 539 ASP A C 1
ATOM 4238 O O . ASP A 1 539 ? -6.363 -4.364 -15.409 1.00 68.31 539 ASP A O 1
ATOM 4242 N N . GLY A 1 540 ? -8.452 -4.119 -14.643 1.00 67.12 540 GLY A N 1
ATOM 4243 C CA . GLY A 1 540 ? -8.071 -3.589 -13.333 1.00 67.12 540 GLY A CA 1
ATOM 4244 C C . GLY A 1 540 ? -7.854 -2.075 -13.296 1.00 67.12 540 GLY A C 1
ATOM 4245 O O . GLY A 1 540 ? -7.687 -1.540 -12.207 1.00 67.12 540 GLY A O 1
ATOM 4246 N N . PHE A 1 541 ? -7.920 -1.364 -14.421 1.00 70.31 541 PHE A N 1
ATOM 4247 C CA . PHE A 1 541 ? -7.786 0.093 -14.469 1.00 70.31 541 PHE A CA 1
ATOM 4248 C C . PHE A 1 541 ? -9.135 0.769 -14.668 1.00 70.31 541 PHE A C 1
ATOM 4250 O O . PHE A 1 541 ? -9.923 0.327 -15.498 1.00 70.31 541 PHE A O 1
ATOM 4257 N N . SER A 1 542 ? -9.412 1.843 -13.932 1.00 74.56 542 SER A N 1
ATOM 4258 C CA . SER A 1 542 ? -10.576 2.686 -14.229 1.00 74.56 542 SER A CA 1
ATOM 4259 C C . SER A 1 542 ? -10.300 3.660 -15.371 1.00 74.56 542 SER A C 1
ATOM 4261 O O . SER A 1 542 ? -9.154 4.017 -15.650 1.00 74.56 542 SER A O 1
ATOM 4263 N N . GLU A 1 543 ? -11.375 4.123 -16.009 1.00 74.88 543 GLU A N 1
ATOM 4264 C CA . GLU A 1 543 ? -11.331 5.368 -16.781 1.00 74.88 543 GLU A CA 1
ATOM 4265 C C . GLU A 1 543 ? -10.946 6.559 -15.883 1.00 74.88 543 GLU A C 1
ATOM 4267 O O . GLU A 1 543 ? -10.969 6.458 -14.657 1.00 74.88 543 GLU A O 1
ATOM 4272 N N . MET A 1 544 ? -10.624 7.708 -16.488 1.00 78.75 544 MET A N 1
ATOM 4273 C CA . MET A 1 544 ? -10.301 8.931 -15.743 1.00 78.75 544 MET A CA 1
ATOM 4274 C C . MET A 1 544 ? -11.386 9.260 -14.705 1.00 78.75 544 MET A C 1
ATOM 4276 O O . MET A 1 544 ? -12.531 9.564 -15.046 1.00 78.75 544 MET A O 1
ATOM 4280 N N . ILE A 1 545 ? -11.003 9.224 -13.430 1.00 79.88 545 ILE A N 1
ATOM 4281 C CA . ILE A 1 545 ? -11.882 9.465 -12.291 1.00 79.88 545 ILE A CA 1
ATOM 4282 C C . ILE A 1 545 ? -11.975 10.959 -12.026 1.00 79.88 545 ILE A C 1
ATOM 4284 O O . ILE A 1 545 ? -10.978 11.643 -11.787 1.00 79.88 545 ILE A O 1
ATOM 4288 N N . GLN A 1 546 ? -13.206 11.453 -11.946 1.00 81.31 546 GLN A N 1
ATOM 4289 C CA . GLN A 1 546 ? -13.473 12.769 -11.397 1.00 81.31 546 GLN A CA 1
ATOM 4290 C C . GLN A 1 546 ? -13.480 12.694 -9.865 1.00 81.31 546 GLN A C 1
ATOM 4292 O O . GLN A 1 546 ? -14.331 12.045 -9.244 1.00 81.31 546 GLN A O 1
ATOM 4297 N N . ILE A 1 547 ? -12.514 13.370 -9.250 1.00 78.38 547 ILE A N 1
ATOM 4298 C CA . ILE A 1 547 ? -12.392 13.443 -7.796 1.00 78.38 547 ILE A CA 1
ATOM 4299 C C . ILE A 1 547 ? -13.557 14.262 -7.22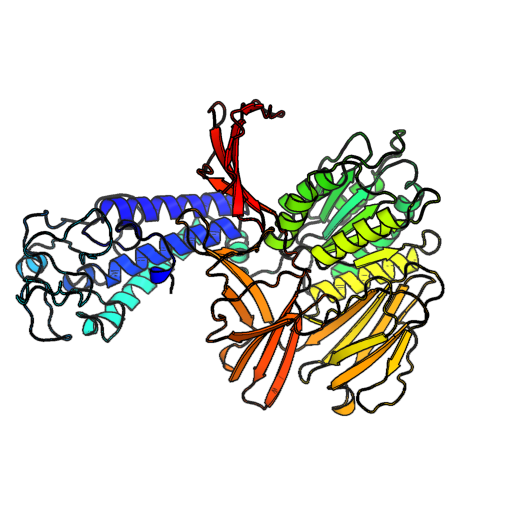9 1.00 78.38 547 ILE A C 1
ATOM 4301 O O . ILE A 1 547 ? -13.838 15.378 -7.669 1.00 78.38 547 ILE A O 1
ATOM 4305 N N . SER A 1 548 ? -14.235 13.697 -6.228 1.00 75.12 548 SER A N 1
ATOM 4306 C CA . SER A 1 548 ? -15.306 14.375 -5.495 1.00 75.12 548 SER A CA 1
ATOM 4307 C C . SER A 1 548 ? -14.795 15.630 -4.775 1.00 75.12 548 SER A C 1
ATOM 4309 O O . SER A 1 548 ? -13.642 15.706 -4.372 1.00 75.12 548 SER A O 1
ATOM 4311 N N . LEU A 1 549 ? -15.669 16.612 -4.544 1.00 74.81 549 LEU A N 1
ATOM 4312 C CA . LEU A 1 549 ? -15.371 17.749 -3.656 1.00 74.81 549 LEU A CA 1
ATOM 4313 C C . LEU A 1 549 ? -15.526 17.404 -2.168 1.00 74.81 549 LEU A C 1
ATOM 4315 O O . LEU A 1 549 ? -15.201 18.215 -1.300 1.00 74.81 549 LEU A O 1
ATOM 4319 N N . ARG A 1 550 ? -16.102 16.236 -1.876 1.00 80.69 550 ARG A N 1
ATOM 4320 C CA . ARG A 1 550 ? -16.288 15.704 -0.527 1.00 80.69 550 ARG A CA 1
ATOM 4321 C C . ARG A 1 550 ? -15.253 14.615 -0.287 1.00 80.69 550 ARG A C 1
ATOM 4323 O O . ARG A 1 550 ? -14.983 13.834 -1.196 1.00 80.69 550 ARG A O 1
ATOM 4330 N N . SER A 1 551 ? -14.770 14.498 0.949 1.00 84.38 551 SER A N 1
ATOM 4331 C CA . SER A 1 551 ? -13.939 13.364 1.358 1.00 84.38 551 SER A CA 1
ATOM 4332 C C . SER A 1 551 ? -14.644 12.038 1.057 1.00 84.38 551 SER A C 1
ATOM 4334 O O . SER A 1 551 ? -15.852 11.900 1.277 1.00 84.38 551 SER A O 1
ATOM 4336 N N . PHE A 1 552 ? -13.890 11.068 0.552 1.00 87.12 552 PHE A N 1
ATOM 4337 C CA . PHE A 1 552 ? -14.420 9.820 0.017 1.00 87.12 552 PHE A CA 1
ATOM 4338 C C . PHE A 1 552 ? -13.516 8.627 0.339 1.00 87.12 552 PHE A C 1
ATOM 4340 O O . PHE A 1 552 ? -12.371 8.779 0.755 1.00 87.12 552 PHE A O 1
ATOM 4347 N N . ARG A 1 553 ? -14.031 7.420 0.140 1.00 88.06 553 ARG A N 1
ATOM 4348 C CA . ARG A 1 553 ? -13.285 6.161 0.092 1.00 88.06 553 ARG A CA 1
ATOM 4349 C C . ARG A 1 553 ? -13.487 5.505 -1.256 1.00 88.06 553 ARG A C 1
ATOM 4351 O O . ARG A 1 553 ? -14.433 5.826 -1.969 1.00 88.06 553 ARG A O 1
ATOM 4358 N N . ILE A 1 554 ? -12.600 4.580 -1.579 1.00 89.12 554 ILE A N 1
ATOM 4359 C CA . ILE A 1 554 ? -12.693 3.788 -2.796 1.00 89.12 554 ILE A CA 1
ATOM 4360 C C . ILE A 1 554 ? -13.329 2.458 -2.426 1.00 89.12 554 ILE A C 1
ATOM 4362 O O . ILE A 1 554 ? -12.831 1.757 -1.548 1.00 89.12 554 ILE A O 1
ATOM 4366 N N . ARG A 1 555 ? -14.421 2.124 -3.101 1.00 89.75 555 ARG A N 1
ATOM 4367 C CA . ARG A 1 555 ? -15.052 0.814 -3.058 1.00 89.75 555 ARG A CA 1
ATOM 4368 C C . ARG A 1 555 ? -14.829 0.117 -4.388 1.00 89.75 555 ARG A C 1
ATOM 4370 O O . ARG A 1 555 ? -15.101 0.678 -5.442 1.00 89.75 555 ARG A O 1
ATOM 4377 N N . THR A 1 556 ? -14.361 -1.117 -4.325 1.00 89.38 556 THR A N 1
ATOM 4378 C CA . THR A 1 556 ? -14.207 -2.006 -5.474 1.00 89.38 556 THR A CA 1
ATOM 4379 C C . THR A 1 556 ? -15.390 -2.963 -5.500 1.00 89.38 556 THR A C 1
ATOM 4381 O O . THR A 1 556 ? -15.632 -3.661 -4.514 1.00 89.38 556 THR A O 1
ATOM 4384 N N . CYS A 1 557 ? -16.114 -2.996 -6.613 1.00 89.25 557 CYS A N 1
ATOM 4385 C CA . CYS A 1 557 ? -17.280 -3.840 -6.844 1.00 89.25 557 CYS A CA 1
ATOM 4386 C C . CYS A 1 557 ? -16.960 -4.833 -7.960 1.00 89.25 557 CYS A C 1
ATOM 4388 O O . CYS A 1 557 ? -16.660 -4.445 -9.089 1.00 89.25 557 CYS A O 1
ATOM 4390 N N . LEU A 1 558 ? -17.028 -6.125 -7.657 1.00 87.69 558 LEU A N 1
ATOM 4391 C CA . LEU A 1 558 ? -16.588 -7.177 -8.568 1.00 87.69 558 LEU A CA 1
ATOM 4392 C C . LEU A 1 558 ? -17.702 -8.186 -8.780 1.00 87.69 558 LEU A C 1
ATOM 4394 O O . LEU A 1 558 ? -18.298 -8.671 -7.821 1.00 87.69 558 LEU A O 1
ATOM 4398 N N . ALA A 1 559 ? -17.942 -8.525 -10.042 1.00 88.31 559 ALA A N 1
ATOM 4399 C CA . ALA A 1 559 ? -18.792 -9.638 -10.430 1.00 88.31 559 ALA A CA 1
ATOM 4400 C C . ALA A 1 559 ? -17.941 -10.694 -11.130 1.00 88.31 559 ALA A C 1
ATOM 4402 O O . ALA A 1 559 ? -17.239 -10.407 -12.103 1.00 88.31 559 ALA A O 1
ATOM 4403 N N . ARG A 1 560 ? -18.005 -11.928 -10.648 1.00 85.31 560 ARG A N 1
ATOM 4404 C CA . ARG A 1 560 ? -17.269 -13.066 -11.203 1.00 85.31 560 ARG A CA 1
ATOM 4405 C C . ARG A 1 560 ? -18.106 -13.814 -12.235 1.00 85.31 560 ARG A C 1
ATOM 4407 O O . ARG A 1 560 ? -19.332 -13.725 -12.232 1.00 85.31 560 ARG A O 1
ATOM 4414 N N . HIS A 1 561 ? -17.444 -14.583 -13.100 1.00 84.69 561 HIS A N 1
ATOM 4415 C CA . HIS A 1 561 ? -18.122 -15.384 -14.131 1.00 84.69 561 HIS A CA 1
ATOM 4416 C C . HIS A 1 561 ? -19.101 -16.423 -13.561 1.00 84.69 561 HIS A C 1
ATOM 4418 O O . HIS A 1 561 ? -20.055 -16.803 -14.233 1.00 84.69 561 HIS A O 1
ATOM 4424 N N . ASP A 1 562 ? -18.881 -16.859 -12.322 1.00 83.62 562 ASP A N 1
ATOM 4425 C CA . ASP A 1 562 ? -19.750 -17.783 -11.585 1.00 83.62 562 ASP A CA 1
ATOM 4426 C C . ASP A 1 562 ? -20.977 -17.097 -10.939 1.00 83.62 562 ASP A C 1
ATOM 4428 O O . ASP A 1 562 ? -21.773 -17.762 -10.279 1.00 83.62 562 ASP A O 1
ATOM 4432 N N . GLY A 1 563 ? -21.150 -15.782 -11.130 1.00 82.25 563 GLY A N 1
ATOM 4433 C CA . GLY A 1 563 ? -22.241 -14.986 -10.558 1.00 82.25 563 GLY A CA 1
ATOM 4434 C C . GLY A 1 563 ? -21.971 -14.458 -9.144 1.00 82.25 563 GLY A C 1
ATOM 4435 O O . GLY A 1 563 ? -22.806 -13.739 -8.596 1.00 82.25 563 GLY A O 1
ATOM 4436 N N . THR A 1 564 ? -20.814 -14.772 -8.556 1.00 83.56 564 THR A N 1
ATOM 4437 C CA . THR A 1 564 ? -20.400 -14.276 -7.236 1.00 83.56 564 THR A CA 1
ATOM 4438 C C . THR A 1 564 ? -20.148 -12.770 -7.285 1.00 83.56 564 THR A C 1
ATOM 4440 O O . THR A 1 564 ? -19.474 -12.273 -8.192 1.00 83.56 564 THR A O 1
ATOM 4443 N N . LEU A 1 565 ? -20.638 -12.048 -6.275 1.00 85.44 565 LEU A N 1
ATOM 4444 C CA . LEU A 1 565 ? -20.381 -10.620 -6.087 1.00 85.44 565 LEU A CA 1
ATOM 4445 C C . LEU A 1 565 ? -19.404 -10.401 -4.930 1.00 85.44 565 LEU A C 1
ATOM 4447 O O . LEU A 1 565 ? -19.465 -11.118 -3.927 1.00 85.44 565 LEU A O 1
ATOM 4451 N N . ALA A 1 566 ? -18.526 -9.407 -5.062 1.00 86.25 566 ALA A N 1
ATOM 4452 C CA . ALA A 1 566 ? -17.614 -8.985 -4.006 1.00 86.25 566 ALA A CA 1
ATOM 4453 C C . ALA A 1 566 ? -17.524 -7.457 -3.887 1.00 86.25 566 ALA A C 1
ATOM 4455 O O . ALA A 1 566 ? -17.426 -6.762 -4.898 1.00 86.25 566 ALA A O 1
ATOM 4456 N N . TYR A 1 567 ? -17.513 -6.953 -2.650 1.00 86.12 567 TYR A N 1
ATOM 4457 C CA . TYR A 1 567 ? -17.373 -5.526 -2.331 1.00 86.12 567 TYR A CA 1
ATOM 4458 C C . TYR A 1 567 ? -16.182 -5.302 -1.394 1.00 86.12 567 TYR A C 1
ATOM 4460 O O . TYR A 1 567 ? -16.085 -5.948 -0.348 1.00 86.12 567 TYR A O 1
ATOM 4468 N N . ARG A 1 568 ? -15.250 -4.415 -1.751 1.00 86.56 568 ARG A N 1
ATOM 4469 C CA . ARG A 1 568 ? -14.045 -4.127 -0.949 1.00 86.56 568 ARG A CA 1
ATOM 4470 C C . ARG A 1 568 ? -13.862 -2.633 -0.769 1.00 86.56 568 ARG A C 1
ATOM 4472 O O . ARG A 1 568 ? -13.712 -1.928 -1.762 1.00 86.56 568 ARG A O 1
ATOM 4479 N N . ASP A 1 569 ? -13.829 -2.182 0.479 1.00 87.06 569 ASP A N 1
ATOM 4480 C CA . ASP A 1 569 ? -13.643 -0.771 0.802 1.00 87.06 569 ASP A CA 1
ATOM 4481 C C . ASP A 1 569 ? -12.207 -0.536 1.257 1.00 87.06 569 ASP A C 1
ATOM 4483 O O . ASP A 1 569 ? -11.737 -1.128 2.235 1.00 87.06 569 ASP A O 1
ATOM 4487 N N . GLU A 1 570 ? -11.516 0.375 0.579 1.00 86.19 570 GLU A N 1
ATOM 4488 C CA . GLU A 1 570 ? -10.203 0.825 1.015 1.00 86.19 570 GLU A CA 1
ATOM 4489 C C . GLU A 1 570 ? -10.316 1.518 2.377 1.00 86.19 570 GLU A C 1
ATOM 4491 O O . GLU A 1 570 ? -11.177 2.374 2.609 1.00 86.19 570 GLU A O 1
ATOM 4496 N N . ARG A 1 571 ? -9.431 1.139 3.307 1.00 83.50 571 ARG A N 1
ATOM 4497 C CA . ARG A 1 571 ? -9.496 1.607 4.701 1.00 83.50 571 ARG A CA 1
ATOM 4498 C C . ARG A 1 571 ? -9.344 3.136 4.823 1.00 83.50 571 ARG A C 1
ATOM 4500 O O . ARG A 1 571 ? -10.130 3.752 5.554 1.00 83.50 571 ARG A O 1
ATOM 4507 N N . PRO A 1 572 ? -8.359 3.785 4.169 1.00 85.69 572 PRO A N 1
ATOM 4508 C CA . PRO A 1 572 ? -8.117 5.210 4.374 1.00 85.69 572 PRO A CA 1
ATOM 4509 C C . PRO A 1 572 ? -9.256 6.077 3.830 1.00 85.69 572 PRO A C 1
ATOM 4511 O O . PRO A 1 572 ? -9.645 5.945 2.673 1.00 85.69 572 PRO A O 1
ATOM 4514 N N . LEU A 1 573 ? -9.761 7.015 4.641 1.00 85.81 573 LEU A N 1
ATOM 4515 C CA . LEU A 1 573 ? -10.558 8.125 4.111 1.00 85.81 573 LEU A CA 1
ATOM 4516 C C . LEU A 1 573 ? -9.642 9.075 3.330 1.00 85.81 573 LEU A C 1
ATOM 4518 O O . LEU A 1 573 ? -8.613 9.535 3.836 1.00 85.81 573 LEU A O 1
ATOM 4522 N N . ILE A 1 574 ? -10.041 9.388 2.105 1.00 83.00 574 ILE A N 1
ATOM 4523 C CA . ILE A 1 574 ? -9.356 10.303 1.206 1.00 83.00 574 ILE A CA 1
ATOM 4524 C C . ILE A 1 574 ? -9.997 11.671 1.337 1.00 83.00 574 ILE A C 1
ATOM 4526 O O . ILE A 1 574 ? -11.196 11.844 1.136 1.00 83.00 574 ILE A O 1
ATOM 4530 N N . GLU A 1 575 ? -9.177 12.649 1.694 1.00 77.94 575 GLU A N 1
ATOM 4531 C CA . GLU A 1 575 ? -9.620 14.023 1.850 1.00 77.94 575 GLU A CA 1
ATOM 4532 C C . GLU A 1 575 ? -9.326 14.837 0.609 1.00 77.94 575 GLU A C 1
ATOM 4534 O O . GLU A 1 575 ? -8.256 14.741 0.003 1.00 77.94 575 GLU A O 1
ATOM 4539 N N . THR A 1 576 ? -10.277 15.693 0.283 1.00 70.44 576 THR A N 1
ATOM 4540 C CA . THR A 1 576 ? -10.210 16.595 -0.853 1.00 70.44 576 THR A CA 1
ATOM 4541 C C . THR A 1 576 ? -9.901 17.978 -0.298 1.00 70.44 576 THR A C 1
ATOM 4543 O O . THR A 1 576 ? -10.800 18.716 0.102 1.00 70.44 576 THR A O 1
ATOM 4546 N N . SER A 1 577 ? -8.610 18.310 -0.189 1.00 62.47 577 SER A N 1
ATOM 4547 C CA . SER A 1 577 ? -8.207 19.676 0.168 1.00 62.47 577 SER A CA 1
ATOM 4548 C C . SER A 1 577 ? -8.573 20.620 -0.977 1.00 62.47 577 SER A C 1
ATOM 4550 O O . SER A 1 577 ? -8.361 20.287 -2.142 1.00 62.47 577 SER A O 1
ATOM 4552 N N . ARG A 1 578 ? -9.115 21.794 -0.640 1.00 57.03 578 ARG A N 1
ATOM 4553 C CA . ARG A 1 578 ? -9.416 22.866 -1.604 1.00 57.03 578 ARG A CA 1
ATOM 4554 C C . ARG A 1 578 ? -8.167 23.625 -2.051 1.00 57.03 578 ARG A C 1
ATOM 4556 O O . ARG A 1 578 ? -8.221 24.345 -3.035 1.00 57.03 578 ARG A O 1
ATOM 4563 N N . ILE A 1 579 ? -7.055 23.431 -1.339 1.00 54.62 579 ILE A N 1
ATOM 4564 C CA . ILE A 1 579 ? -5.778 24.105 -1.564 1.00 54.62 579 ILE A CA 1
ATOM 4565 C C . ILE A 1 579 ? -4.728 23.077 -2.006 1.00 54.62 579 ILE A C 1
ATOM 4567 O O . ILE A 1 579 ? -4.526 22.068 -1.320 1.00 54.62 579 ILE A O 1
ATOM 4571 N N . MET A 1 580 ? -4.059 23.348 -3.131 1.00 54.16 580 MET A N 1
ATOM 4572 C CA . MET A 1 580 ? -2.954 22.580 -3.719 1.00 54.16 580 MET A CA 1
ATOM 4573 C C . MET A 1 580 ? -1.659 23.317 -3.625 1.00 54.16 580 MET A C 1
ATOM 4575 O O . MET A 1 580 ? -1.622 24.463 -4.015 1.00 54.16 580 MET A O 1
ATOM 4579 N N . MET A 1 581 ? -0.606 22.646 -3.170 1.00 53.50 581 MET A N 1
ATOM 4580 C CA . MET A 1 581 ? 0.756 23.141 -3.272 1.00 53.50 581 MET A CA 1
ATOM 4581 C C . MET A 1 581 ? 1.517 22.212 -4.213 1.00 53.50 581 MET A C 1
ATOM 4583 O O . MET A 1 581 ? 1.760 21.055 -3.878 1.00 53.50 581 MET A O 1
ATOM 4587 N N . VAL A 1 582 ? 1.851 22.703 -5.402 1.00 53.75 582 VAL A N 1
ATOM 4588 C CA . VAL A 1 582 ? 2.665 21.978 -6.383 1.00 53.75 582 VAL A CA 1
ATOM 4589 C C . VAL A 1 582 ? 4.111 22.411 -6.221 1.00 53.75 582 VAL A C 1
ATOM 4591 O O . VAL A 1 582 ? 4.394 23.607 -6.179 1.00 53.75 582 VAL A O 1
ATOM 4594 N N . VAL A 1 583 ? 5.017 21.439 -6.119 1.00 54.25 583 VAL A N 1
ATOM 4595 C CA . VAL A 1 583 ? 6.461 21.678 -6.050 1.00 54.25 583 VAL A CA 1
ATOM 4596 C C . VAL A 1 583 ? 7.043 21.616 -7.457 1.00 54.25 583 VAL A C 1
ATOM 4598 O O . VAL A 1 583 ? 7.058 20.563 -8.090 1.00 54.25 583 VAL A O 1
ATOM 4601 N N . HIS A 1 584 ? 7.562 22.736 -7.934 1.00 54.53 584 HIS A N 1
ATOM 4602 C CA . HIS A 1 584 ? 8.273 22.842 -9.197 1.00 54.53 584 HIS A CA 1
ATOM 4603 C C . HIS A 1 584 ? 9.784 22.724 -8.941 1.00 54.53 584 HIS A C 1
ATOM 4605 O O . HIS A 1 584 ? 10.335 23.420 -8.082 1.00 54.53 584 HIS A O 1
ATOM 4611 N N . ASN A 1 585 ? 10.450 21.849 -9.706 1.00 53.31 585 ASN A N 1
ATOM 4612 C CA . ASN A 1 585 ? 11.897 21.584 -9.661 1.00 53.31 585 ASN A CA 1
ATOM 4613 C C . ASN A 1 585 ? 12.398 20.918 -8.367 1.00 53.31 585 ASN A C 1
ATOM 4615 O O . ASN A 1 585 ? 13.399 21.333 -7.785 1.00 53.31 585 ASN A O 1
ATOM 4619 N N . GLN A 1 586 ? 11.718 19.863 -7.911 1.00 48.19 586 GLN A N 1
ATOM 4620 C CA . GLN A 1 586 ? 12.219 19.053 -6.802 1.00 48.19 586 GLN A CA 1
ATOM 4621 C C . GLN A 1 586 ? 13.488 18.283 -7.235 1.00 48.19 586 GLN A C 1
ATOM 4623 O O . GLN A 1 586 ? 13.411 17.472 -8.160 1.00 48.19 586 GLN A O 1
ATOM 4628 N N . PRO A 1 587 ? 14.649 18.485 -6.586 1.00 43.75 587 PRO A N 1
ATOM 4629 C CA . PRO A 1 587 ? 15.855 17.721 -6.892 1.00 43.75 587 PRO A CA 1
ATOM 4630 C C . PRO A 1 587 ? 15.657 16.245 -6.510 1.00 43.75 587 PRO A C 1
ATOM 4632 O O . PRO A 1 587 ? 15.245 15.929 -5.394 1.00 43.75 587 PRO A O 1
ATOM 4635 N N . LEU A 1 588 ? 15.980 15.331 -7.429 1.00 39.16 588 LEU A N 1
ATOM 4636 C CA . LEU A 1 588 ? 15.926 13.878 -7.195 1.00 39.16 588 LEU A CA 1
ATOM 4637 C C . LEU A 1 588 ? 16.968 13.408 -6.161 1.00 39.16 588 LEU A C 1
ATOM 4639 O O . LEU A 1 588 ? 16.776 12.386 -5.506 1.00 39.16 588 LEU A O 1
ATOM 4643 N N . VAL A 1 589 ? 18.065 14.156 -6.008 1.00 40.44 589 VAL A N 1
ATOM 4644 C CA . VAL A 1 589 ? 19.141 13.928 -5.035 1.00 40.44 589 VAL A CA 1
ATOM 4645 C C . VAL A 1 589 ? 19.616 15.295 -4.544 1.00 40.44 589 VAL A C 1
ATOM 4647 O O . VAL A 1 589 ? 19.983 16.136 -5.358 1.00 40.44 589 VAL A O 1
ATOM 4650 N N . ALA A 1 590 ? 19.610 15.520 -3.230 1.00 43.69 590 ALA A N 1
ATOM 4651 C CA . ALA A 1 590 ? 20.226 16.695 -2.617 1.00 43.69 590 ALA A CA 1
ATOM 4652 C C . ALA A 1 590 ? 21.648 16.340 -2.157 1.00 43.69 590 ALA A C 1
ATOM 4654 O O . ALA A 1 590 ? 21.836 15.353 -1.441 1.00 43.69 590 ALA A O 1
ATOM 4655 N N . ILE A 1 591 ? 22.639 17.128 -2.571 1.00 44.50 591 ILE A N 1
ATOM 4656 C CA . ILE A 1 591 ? 24.025 17.053 -2.091 1.00 44.50 591 ILE A CA 1
ATOM 4657 C C . ILE A 1 591 ? 24.162 18.070 -0.944 1.00 44.50 591 ILE A C 1
ATOM 4659 O O . ILE A 1 591 ? 23.504 19.111 -0.978 1.00 44.50 591 ILE A O 1
ATOM 4663 N N . SER A 1 592 ? 24.940 17.773 0.107 1.00 42.09 592 SER A N 1
ATOM 4664 C CA . SER A 1 592 ? 25.140 18.756 1.185 1.00 42.09 592 SER A CA 1
ATOM 4665 C C . SER A 1 592 ? 25.824 20.014 0.644 1.00 42.09 592 SER A C 1
ATOM 4667 O O . SER A 1 592 ? 26.635 19.925 -0.274 1.00 42.09 592 SER A O 1
ATOM 4669 N N . ASP A 1 593 ? 25.502 21.166 1.239 1.00 49.41 593 ASP A N 1
ATOM 4670 C CA . ASP A 1 593 ? 26.127 22.470 0.961 1.00 49.41 593 ASP A CA 1
ATOM 4671 C C . ASP A 1 593 ? 25.740 23.147 -0.376 1.00 49.41 593 ASP A C 1
ATOM 4673 O O . ASP A 1 593 ? 26.356 24.141 -0.765 1.00 49.41 593 ASP A O 1
ATOM 4677 N N . GLU A 1 594 ? 24.686 22.678 -1.058 1.00 48.56 594 GLU A N 1
ATOM 4678 C CA . GLU A 1 594 ? 24.088 23.363 -2.216 1.00 48.56 594 GLU A CA 1
ATOM 4679 C C . GLU A 1 594 ? 22.796 24.117 -1.853 1.00 48.56 594 GLU A C 1
ATOM 4681 O O . GLU A 1 594 ? 21.921 23.598 -1.157 1.00 48.56 594 GLU A O 1
ATOM 4686 N N . ASN A 1 595 ? 22.643 25.335 -2.387 1.00 48.81 595 ASN A N 1
ATOM 4687 C CA . ASN A 1 595 ? 21.388 26.084 -2.311 1.00 48.81 595 ASN A CA 1
ATOM 4688 C C . ASN A 1 595 ? 20.344 25.446 -3.230 1.00 48.81 595 ASN A C 1
ATOM 4690 O O . ASN A 1 595 ? 20.460 25.501 -4.457 1.00 48.81 595 ASN A O 1
ATOM 4694 N N . LEU A 1 596 ? 19.299 24.877 -2.633 1.00 51.44 596 LEU A N 1
ATOM 4695 C CA . LEU A 1 596 ? 18.177 24.309 -3.369 1.00 51.44 596 LEU A CA 1
ATOM 4696 C C . LEU A 1 596 ? 17.105 25.372 -3.597 1.00 51.44 596 LEU A C 1
ATOM 4698 O O . LEU A 1 596 ? 16.396 25.768 -2.672 1.00 51.44 596 LEU A O 1
ATOM 4702 N N . ASN A 1 597 ? 16.961 25.794 -4.853 1.00 53.38 597 ASN A N 1
ATOM 4703 C CA . ASN A 1 597 ? 15.861 26.649 -5.283 1.00 53.38 597 ASN A CA 1
ATOM 4704 C C . ASN A 1 597 ? 14.641 25.784 -5.589 1.00 53.38 597 ASN A C 1
ATOM 4706 O O . ASN A 1 597 ? 14.528 25.222 -6.679 1.00 53.38 597 ASN A O 1
ATOM 4710 N N . VAL A 1 598 ? 13.717 25.697 -4.635 1.00 51.66 598 VAL A N 1
ATOM 4711 C CA . VAL A 1 598 ? 12.451 24.987 -4.828 1.00 51.66 598 VAL A CA 1
ATOM 4712 C C . VAL A 1 598 ? 11.337 26.012 -4.999 1.00 51.66 598 VAL A C 1
ATOM 4714 O O . VAL A 1 598 ? 11.150 26.898 -4.161 1.00 51.66 598 VAL A O 1
ATOM 4717 N N . THR A 1 599 ? 10.606 25.916 -6.107 1.00 53.41 599 THR A N 1
ATOM 4718 C CA . THR A 1 599 ? 9.513 26.849 -6.411 1.00 53.41 599 THR A CA 1
ATOM 4719 C C . THR A 1 599 ? 8.186 26.166 -6.135 1.00 53.41 599 THR A C 1
ATOM 4721 O O . THR A 1 599 ? 8.037 24.988 -6.438 1.00 53.41 599 THR A O 1
ATOM 4724 N N . TYR A 1 600 ? 7.214 26.886 -5.579 1.00 56.69 600 TYR A N 1
ATOM 4725 C CA . TYR A 1 600 ? 5.902 26.319 -5.283 1.00 56.69 600 TYR A CA 1
ATOM 4726 C C . TYR A 1 600 ? 4.784 27.166 -5.876 1.00 56.69 600 TYR A C 1
ATOM 4728 O O . TYR A 1 600 ? 4.847 28.400 -5.851 1.00 56.69 600 TYR A O 1
ATOM 4736 N N . THR A 1 601 ? 3.735 26.496 -6.343 1.00 55.69 601 THR A N 1
ATOM 4737 C CA . THR A 1 601 ? 2.470 27.136 -6.710 1.00 55.69 601 THR A CA 1
ATOM 4738 C C . THR A 1 601 ? 1.384 26.656 -5.770 1.00 55.69 601 THR A C 1
ATOM 4740 O O . THR A 1 601 ? 1.145 25.453 -5.669 1.00 55.69 601 THR A O 1
ATOM 4743 N N . ILE A 1 602 ? 0.727 27.598 -5.087 1.00 57.91 602 ILE A N 1
ATOM 4744 C CA . ILE A 1 602 ? -0.470 27.305 -4.303 1.00 57.91 602 ILE A CA 1
ATOM 4745 C C . ILE A 1 602 ? -1.704 27.634 -5.144 1.00 57.91 602 ILE A C 1
ATOM 4747 O O . ILE A 1 602 ? -1.872 28.790 -5.520 1.00 57.91 602 ILE A O 1
ATOM 4751 N N . GLN A 1 603 ? -2.548 26.648 -5.435 1.00 55.12 603 GLN A N 1
ATOM 4752 C CA . GLN A 1 603 ? -3.814 26.808 -6.155 1.00 55.12 603 GLN A CA 1
ATOM 4753 C C . GLN A 1 603 ? -4.986 26.590 -5.198 1.00 55.12 603 GLN A C 1
ATOM 4755 O O . GLN A 1 603 ? -4.935 25.693 -4.359 1.00 55.12 603 GLN A O 1
ATOM 4760 N N . ASN A 1 604 ? -6.047 27.382 -5.335 1.00 58.75 604 ASN A N 1
ATOM 4761 C CA . ASN A 1 604 ? -7.309 27.184 -4.621 1.00 58.75 604 ASN A CA 1
ATOM 4762 C C . ASN A 1 604 ? -8.485 27.025 -5.606 1.00 58.75 604 ASN A C 1
ATOM 4764 O O . ASN A 1 604 ? -8.360 27.328 -6.793 1.00 58.75 604 ASN A O 1
ATOM 4768 N N . ASP A 1 605 ? -9.643 26.603 -5.095 1.00 53.72 605 ASP A N 1
ATOM 4769 C CA . ASP A 1 605 ? -10.927 26.494 -5.797 1.00 53.72 605 ASP A CA 1
ATOM 4770 C C . ASP A 1 605 ? -11.347 27.746 -6.593 1.00 53.72 605 ASP A C 1
ATOM 4772 O O . ASP A 1 605 ? -12.070 27.630 -7.582 1.00 53.72 605 ASP A O 1
ATOM 4776 N N . ALA A 1 606 ? -10.845 28.924 -6.221 1.00 53.38 606 ALA A N 1
ATOM 4777 C CA . ALA A 1 606 ? -11.100 30.198 -6.889 1.00 53.38 606 ALA A CA 1
ATOM 4778 C C . ALA A 1 606 ? -10.138 30.545 -8.053 1.00 53.38 606 ALA A C 1
ATOM 4780 O O . ALA A 1 606 ? -10.150 31.686 -8.503 1.00 53.38 606 ALA A O 1
ATOM 4781 N N . ASN A 1 607 ? -9.289 29.622 -8.533 1.00 51.44 607 ASN A N 1
ATOM 4782 C CA . ASN A 1 607 ? -8.238 29.875 -9.547 1.00 51.44 607 ASN A CA 1
ATOM 4783 C C . ASN A 1 607 ? -7.189 30.943 -9.163 1.00 51.44 607 ASN A C 1
ATOM 4785 O O . ASN A 1 607 ? -6.356 31.323 -9.989 1.00 51.44 607 ASN A O 1
ATOM 4789 N N . THR A 1 608 ? -7.167 31.399 -7.912 1.00 48.59 608 THR A N 1
ATOM 4790 C CA . THR A 1 608 ? -6.098 32.251 -7.387 1.00 48.59 608 THR A CA 1
ATOM 4791 C C . THR A 1 608 ? -4.827 31.430 -7.206 1.00 48.59 608 THR A C 1
ATOM 4793 O O . THR A 1 608 ? -4.843 30.365 -6.585 1.00 48.59 608 THR A O 1
ATOM 4796 N N . SER A 1 609 ? -3.723 31.923 -7.774 1.00 48.22 609 SER A N 1
ATOM 4797 C CA . SER A 1 609 ? -2.409 31.283 -7.685 1.00 48.22 609 SER A CA 1
ATOM 4798 C C . SER A 1 609 ? -1.463 32.137 -6.842 1.00 48.22 609 SER A C 1
ATOM 4800 O O . SER A 1 609 ? -1.248 33.313 -7.138 1.00 48.22 609 SER A O 1
ATOM 4802 N N . LEU A 1 610 ? -0.889 31.544 -5.792 1.00 45.97 610 LEU A N 1
ATOM 4803 C CA . LEU A 1 610 ? 0.188 32.153 -5.009 1.00 45.97 610 LEU A CA 1
ATOM 4804 C C . LEU A 1 610 ? 1.527 31.558 -5.439 1.00 45.97 610 LEU A C 1
ATOM 4806 O O . LEU A 1 610 ? 1.723 30.343 -5.350 1.00 45.97 610 LEU A O 1
ATOM 4810 N N . TYR A 1 611 ? 2.462 32.410 -5.849 1.00 45.28 611 TYR A N 1
ATOM 4811 C CA . TYR A 1 611 ? 3.842 32.006 -6.103 1.00 45.28 611 TYR A CA 1
ATOM 4812 C C . TYR A 1 611 ? 4.677 32.203 -4.844 1.00 45.28 611 TYR A C 1
ATOM 4814 O O . TYR A 1 611 ? 4.716 33.306 -4.293 1.00 45.28 611 TYR A O 1
ATOM 4822 N N . VAL A 1 612 ? 5.350 31.139 -4.403 1.00 46.53 612 VAL A N 1
ATOM 4823 C CA . VAL A 1 612 ? 6.242 31.170 -3.242 1.00 46.53 612 VAL A CA 1
ATOM 4824 C C . VAL A 1 612 ? 7.607 30.616 -3.645 1.00 46.53 612 VAL A C 1
ATOM 4826 O O . VAL A 1 612 ? 7.719 29.455 -4.040 1.00 46.53 612 VAL A O 1
ATOM 4829 N N . GLN A 1 613 ? 8.646 31.447 -3.537 1.00 43.47 613 GLN A N 1
ATOM 4830 C CA . GLN A 1 613 ? 10.037 31.021 -3.673 1.00 43.47 613 GLN A CA 1
ATOM 4831 C C . GLN A 1 613 ? 10.620 30.770 -2.275 1.00 43.47 613 GLN A C 1
ATOM 4833 O O . GLN A 1 613 ? 10.550 31.637 -1.396 1.00 43.47 613 GLN A O 1
ATOM 4838 N N . LEU A 1 614 ? 11.169 29.571 -2.070 1.00 46.06 614 LEU A N 1
ATOM 4839 C CA . LEU A 1 614 ? 11.810 29.163 -0.822 1.00 46.06 614 LEU A CA 1
ATOM 4840 C C . LEU A 1 614 ? 13.290 28.885 -1.080 1.00 46.06 614 LEU A C 1
ATOM 4842 O O . LEU A 1 614 ? 13.625 27.989 -1.853 1.00 46.06 614 LEU A O 1
ATOM 4846 N N . ASP A 1 615 ? 14.149 29.629 -0.385 1.00 43.47 615 ASP A N 1
ATOM 4847 C CA . ASP A 1 615 ? 15.576 29.325 -0.293 1.00 43.47 615 ASP A CA 1
ATOM 4848 C C . ASP A 1 615 ? 15.777 28.399 0.920 1.00 43.47 615 ASP A C 1
ATOM 4850 O O . ASP A 1 615 ? 15.414 28.760 2.049 1.00 43.47 615 ASP A O 1
ATOM 4854 N N . ILE A 1 616 ? 16.307 27.194 0.691 1.00 43.06 616 ILE A N 1
ATOM 4855 C CA . ILE A 1 616 ? 16.627 26.224 1.747 1.00 43.06 616 ILE A CA 1
ATOM 4856 C C . ILE A 1 616 ? 18.148 26.206 1.936 1.00 43.06 616 ILE A C 1
ATOM 4858 O O . ILE A 1 616 ? 18.860 25.588 1.151 1.00 43.06 616 ILE A O 1
ATOM 4862 N N . ASP A 1 617 ? 18.625 26.861 2.998 1.00 40.28 617 ASP A N 1
ATOM 4863 C CA . ASP A 1 617 ? 20.016 26.778 3.467 1.00 40.28 617 ASP A CA 1
ATOM 4864 C C . ASP A 1 617 ? 20.144 25.585 4.432 1.00 40.28 617 ASP A C 1
ATOM 4866 O O . ASP A 1 617 ? 19.458 25.537 5.464 1.00 40.28 617 ASP A O 1
ATOM 4870 N N . GLY A 1 618 ? 20.984 24.601 4.099 1.00 35.38 618 GLY A N 1
ATOM 4871 C CA . GLY A 1 618 ? 21.155 23.375 4.882 1.00 35.38 618 GLY A CA 1
ATOM 4872 C C . GLY A 1 618 ? 22.501 23.299 5.605 1.00 35.38 618 GLY A C 1
ATOM 4873 O O . GLY A 1 618 ? 23.530 23.154 4.961 1.00 35.38 618 GLY A O 1
ATOM 4874 N N . PHE A 1 619 ? 22.478 23.278 6.942 1.00 33.84 619 PHE A N 1
ATOM 4875 C CA . PHE A 1 619 ? 23.512 22.637 7.764 1.00 33.84 619 PHE A CA 1
ATOM 4876 C C . PHE A 1 619 ? 22.852 21.548 8.610 1.00 33.84 619 PHE A C 1
ATOM 4878 O O . PHE A 1 619 ? 21.719 21.724 9.069 1.00 33.84 619 PHE A O 1
ATOM 4885 N N . PHE A 1 620 ? 23.560 20.424 8.781 1.00 34.28 620 PHE A N 1
ATOM 4886 C CA . PHE A 1 620 ? 23.149 19.263 9.575 1.00 34.28 620 PHE A CA 1
ATOM 4887 C C . PHE A 1 620 ? 22.327 19.700 10.805 1.00 34.28 620 PHE A C 1
ATOM 4889 O O . PHE A 1 620 ? 22.822 20.421 11.664 1.00 34.28 620 PHE A O 1
ATOM 4896 N N . GLU A 1 621 ? 21.063 19.267 10.845 1.00 33.44 621 GLU A N 1
ATOM 4897 C CA . GLU A 1 621 ? 20.092 19.398 11.948 1.00 33.44 621 GLU A CA 1
ATOM 4898 C C . GLU A 1 621 ? 19.182 20.640 12.016 1.00 33.44 621 GLU A C 1
ATOM 4900 O O . GLU A 1 621 ? 18.189 20.573 12.742 1.00 33.44 621 GLU A O 1
ATOM 4905 N N . LYS A 1 622 ? 19.380 21.723 11.244 1.00 30.66 622 LYS A N 1
ATOM 4906 C CA . LYS A 1 622 ? 18.388 22.826 11.183 1.00 30.66 622 LYS A CA 1
ATOM 4907 C C . LYS A 1 622 ? 18.265 23.453 9.796 1.00 30.66 622 LYS A C 1
ATOM 4909 O O . LYS A 1 622 ? 19.209 24.048 9.290 1.00 30.66 622 LYS A O 1
ATOM 4914 N N . PHE A 1 623 ? 17.057 23.408 9.235 1.00 38.59 623 PHE A N 1
ATOM 4915 C CA . PHE A 1 623 ? 16.697 24.174 8.042 1.00 38.59 623 PHE A CA 1
ATOM 4916 C C . PHE A 1 623 ? 16.256 25.580 8.446 1.00 38.59 623 PHE A C 1
ATOM 4918 O O . PHE A 1 623 ? 15.406 25.741 9.324 1.00 38.59 623 PHE A O 1
ATOM 4925 N N . LYS A 1 624 ? 16.793 26.606 7.785 1.00 34.72 624 LYS A N 1
ATOM 4926 C CA . LYS A 1 624 ? 16.243 27.961 7.865 1.00 34.72 624 LYS A CA 1
ATOM 4927 C C . LYS A 1 624 ? 15.435 28.223 6.602 1.00 34.72 624 LYS A C 1
ATOM 4929 O O . LYS A 1 624 ? 16.003 28.443 5.542 1.00 34.72 624 LYS A O 1
ATOM 4934 N N . MET A 1 625 ? 14.110 28.211 6.725 1.00 40.56 625 MET A N 1
ATOM 4935 C CA . MET A 1 625 ? 13.223 28.614 5.634 1.00 40.56 625 MET A CA 1
ATOM 4936 C C . MET A 1 625 ? 13.123 30.138 5.596 1.00 40.56 625 MET A C 1
ATOM 4938 O O . MET A 1 625 ? 12.733 30.765 6.583 1.00 40.56 625 MET A O 1
ATOM 4942 N N . VAL A 1 626 ? 13.454 30.741 4.456 1.00 40.03 626 VAL A N 1
ATOM 4943 C CA . VAL A 1 626 ? 13.222 32.167 4.210 1.00 40.03 626 VAL A CA 1
ATOM 4944 C C . VAL A 1 626 ? 12.247 32.293 3.046 1.00 40.03 626 VAL A C 1
ATOM 4946 O O . VAL A 1 626 ? 12.589 31.979 1.910 1.00 40.03 626 VAL A O 1
ATOM 4949 N N . LEU A 1 627 ? 11.024 32.755 3.326 1.00 40.22 627 LEU A N 1
ATOM 4950 C CA . LEU A 1 627 ? 10.076 33.138 2.279 1.00 40.22 627 LEU A CA 1
ATOM 4951 C C . LEU A 1 627 ? 10.587 34.395 1.570 1.00 40.22 627 LEU A C 1
ATOM 4953 O O . LEU A 1 627 ? 10.801 35.427 2.211 1.00 40.22 627 LEU A O 1
ATOM 4957 N N . ARG A 1 628 ? 10.736 34.332 0.245 1.00 43.31 628 ARG A N 1
ATOM 4958 C CA . ARG A 1 628 ? 11.003 35.507 -0.593 1.00 43.31 628 ARG A CA 1
ATOM 4959 C C . ARG A 1 628 ? 9.989 35.582 -1.732 1.00 43.31 628 ARG A C 1
ATOM 4961 O O . ARG A 1 628 ? 9.583 34.565 -2.278 1.00 43.31 628 ARG A O 1
ATOM 4968 N N . ASN A 1 629 ? 9.597 36.808 -2.086 1.00 44.91 629 ASN A N 1
ATOM 4969 C CA . ASN A 1 629 ? 8.762 37.124 -3.251 1.00 44.91 629 ASN A CA 1
ATOM 4970 C C . ASN A 1 629 ? 7.426 36.364 -3.320 1.00 44.91 629 ASN A C 1
ATOM 4972 O O . ASN A 1 629 ? 7.196 35.575 -4.231 1.00 44.91 629 ASN A O 1
ATOM 4976 N N . VAL A 1 630 ? 6.518 36.661 -2.389 1.00 44.50 630 VAL A N 1
ATOM 4977 C CA . VAL A 1 630 ? 5.119 36.233 -2.502 1.00 44.50 630 VAL A CA 1
ATOM 4978 C C . VAL A 1 630 ? 4.421 37.108 -3.544 1.00 44.50 630 VAL A C 1
ATOM 4980 O O . VAL A 1 630 ? 4.266 38.311 -3.333 1.00 44.50 630 VAL A O 1
ATOM 4983 N N . LYS A 1 631 ? 4.012 36.522 -4.672 1.00 47.06 631 LYS A N 1
ATOM 4984 C CA . LYS A 1 631 ? 3.133 37.182 -5.650 1.00 47.06 631 LYS A CA 1
ATOM 4985 C C . LYS A 1 631 ? 1.769 36.504 -5.630 1.00 47.06 631 LYS A C 1
ATOM 4987 O O . LYS A 1 631 ? 1.686 35.297 -5.843 1.00 47.06 631 LYS A O 1
ATOM 4992 N N . ILE A 1 632 ? 0.733 37.293 -5.364 1.00 43.25 632 ILE A N 1
ATOM 4993 C CA . ILE A 1 632 ? -0.669 36.901 -5.523 1.00 43.25 632 ILE A CA 1
ATOM 4994 C C . ILE A 1 632 ? -1.065 37.334 -6.931 1.00 43.25 632 ILE A C 1
ATOM 4996 O O . ILE A 1 632 ? -0.992 38.525 -7.230 1.00 43.25 632 ILE A O 1
ATOM 5000 N N . ASP A 1 633 ? -1.435 36.386 -7.786 1.00 43.81 633 ASP A N 1
ATOM 5001 C CA . ASP A 1 633 ? -2.064 36.699 -9.069 1.00 43.81 633 ASP A CA 1
ATOM 5002 C C . ASP A 1 633 ? -3.581 36.523 -8.885 1.00 43.81 633 ASP A C 1
ATOM 5004 O O . ASP A 1 633 ? -4.082 35.400 -8.762 1.00 43.81 633 ASP A O 1
ATOM 5008 N N . GLU A 1 634 ? -4.300 37.640 -8.753 1.00 33.34 634 GLU A N 1
ATOM 5009 C CA . GLU A 1 634 ? -5.766 37.663 -8.772 1.00 33.34 634 GLU A CA 1
ATOM 5010 C C . GLU A 1 634 ? -6.209 37.700 -10.240 1.00 33.34 634 GLU A C 1
ATOM 5012 O O . GLU A 1 634 ? -5.963 38.687 -10.937 1.00 33.34 634 GLU A O 1
ATOM 5017 N N . LYS A 1 635 ? -6.820 36.613 -10.725 1.00 35.78 635 LYS A N 1
ATOM 5018 C CA . LYS A 1 635 ? -7.478 36.563 -12.037 1.00 35.78 635 LYS A CA 1
ATOM 5019 C C . LYS A 1 635 ? -8.983 36.687 -11.911 1.00 35.78 635 LYS A C 1
ATOM 5021 O O . LYS A 1 635 ? -9.542 36.016 -11.016 1.00 35.78 635 LYS A O 1
#

InterPro domains:
  IPR002035 von Willebrand factor, type A [PS50234] (203-376)
  IPR036465 von Willebrand factor A-like domain superfamily [G3DSA:3.40.50.410] (201-362)
  IPR036465 von Willebrand factor A-like domain superfamily [SSF53300] (203-358)
  IPR052577 VWA7 [PTHR14905] (8-533)
  IPR056861 Hemicentin-1-like, von Willebrand factor A domain [PF25106] (203-360)
  IPR056862 VWA7, N-terminal domain [PF25107] (11-190)

Foldseek 3Di:
DCCVFFFPACLLLCAPVVQLSVLLLLLVLLVQLLVCLVVVVLVSNVLSLVSNLSNQLSCLFFKCCVVLVDQARQPSSNVSDDSDAAQDLPRQFAADDDALADDRGDVCCSVVVHMDGAHDPPNPPDDRGQNHAHQFQDDDPPPDPGTNNHHRGCCACRTSPVVCNVSSVVNSVNVSVVSLVVSCVSDPVVSSCVSVVVADAWEAAEEEELAQVCPLVLVLVLLLLVLCVVPLVVDPHHHQWYWYWYAYDPDIDDIDIGRDSVVVSVVSVPSDNPPDDDAGACQLVSLLNRLVPIAALYEYEYEDAFDHPDPDRLQVSQLSLQVSVYQYAYEYEHDPPDDPVRQLVVQLSNQQSLYGHAHDDSVCSNLVSVVVNVVVSLSVAFFWFFAFDDPPDFKAKTFDFPQFQKKKKKKFAPFFDKDKWKAFLVRHIDDDAFPGDDGGIGMDIGGDDDPSNGTMMMMGMPHRITMIMTTHGPKDKDKFKWARAPPSSGIDTCSGDAPPPGWPIKMAMDMDPLVFFPWKKKFWAASRRHTPDMFTADPRMTDTDDDDQAWTWIWMWTAGPVRTIDIGTSSRTGGHDQKDKRWDPDDPDDDPPDWDWIWIWIQGPQRWIWTWTWTWHDDPPDTDTDTDDIDIDDD

pLDDT: mean 77.53, std 15.86, range [30.59, 96.94]

Organism: NCBI:txid392032